Protein AF-A0A420DC66-F1 (afdb_monomer_lite)

Structure (mmCIF, N/CA/C/O backbone):
data_AF-A0A420DC66-F1
#
_entry.id   AF-A0A420DC66-F1
#
loop_
_atom_site.group_PDB
_atom_site.id
_atom_site.type_symbol
_atom_site.label_atom_id
_atom_site.label_alt_id
_atom_site.label_comp_id
_atom_site.label_asym_id
_atom_site.label_entity_id
_atom_site.label_seq_id
_atom_site.pdbx_PDB_ins_code
_atom_site.Cartn_x
_atom_site.Cartn_y
_atom_site.Cartn_z
_atom_site.occupancy
_atom_site.B_iso_or_equiv
_atom_site.auth_seq_id
_atom_site.auth_comp_id
_atom_site.auth_asym_id
_atom_site.auth_atom_id
_atom_site.pdbx_PDB_model_num
ATOM 1 N N . MET A 1 1 ? 20.889 12.286 -54.123 1.00 75.62 1 MET A N 1
ATOM 2 C CA . MET A 1 1 ? 19.910 11.179 -53.968 1.00 75.62 1 MET A CA 1
ATOM 3 C C . MET A 1 1 ? 20.412 10.077 -53.026 1.00 75.62 1 MET A C 1
ATOM 5 O O . MET A 1 1 ? 19.736 9.798 -52.045 1.00 75.62 1 MET A O 1
ATOM 9 N N . LYS A 1 2 ? 21.617 9.523 -53.245 1.00 86.56 2 LYS A N 1
ATOM 10 C CA . LYS A 1 2 ? 22.214 8.440 -52.430 1.00 86.56 2 LYS A CA 1
ATOM 11 C C . LYS A 1 2 ? 22.333 8.750 -50.927 1.00 86.56 2 LYS A C 1
ATOM 13 O O . LYS A 1 2 ? 21.965 7.926 -50.101 1.00 86.56 2 LYS A O 1
ATOM 18 N N . GLU A 1 3 ? 22.776 9.952 -50.562 1.00 85.12 3 GLU A N 1
ATOM 19 C CA . GLU A 1 3 ? 22.938 10.354 -49.154 1.00 85.12 3 GLU A CA 1
ATOM 20 C C . GLU A 1 3 ? 21.601 10.461 -48.399 1.00 85.12 3 GLU A C 1
ATOM 22 O O . GLU A 1 3 ? 21.469 9.948 -47.289 1.00 85.12 3 GLU A O 1
ATOM 27 N N . LYS A 1 4 ? 20.572 11.039 -49.037 1.00 88.06 4 LYS A N 1
ATOM 28 C CA . LYS A 1 4 ? 19.211 11.097 -48.479 1.00 88.06 4 LYS A CA 1
ATOM 29 C C . LYS A 1 4 ? 18.647 9.692 -48.229 1.00 88.06 4 LYS A C 1
ATOM 31 O O . LYS A 1 4 ? 18.070 9.456 -47.173 1.00 88.06 4 LYS A O 1
ATOM 36 N N . LEU A 1 5 ? 18.867 8.754 -49.154 1.00 91.06 5 LEU A N 1
ATOM 37 C CA . LEU A 1 5 ? 18.420 7.364 -49.013 1.00 91.06 5 LEU A CA 1
ATOM 38 C C . LEU A 1 5 ? 19.094 6.654 -47.826 1.00 91.06 5 LEU A C 1
ATOM 40 O O . LEU A 1 5 ? 18.428 5.961 -47.061 1.00 91.06 5 LEU A O 1
ATOM 44 N N . ILE A 1 6 ? 20.397 6.880 -47.625 1.00 91.31 6 ILE A N 1
ATOM 45 C CA . ILE A 1 6 ? 21.146 6.334 -46.481 1.00 91.31 6 ILE A CA 1
ATOM 46 C C . ILE A 1 6 ? 20.590 6.873 -45.157 1.00 91.31 6 ILE A C 1
ATOM 48 O O . ILE A 1 6 ? 20.444 6.120 -44.196 1.00 91.31 6 ILE A O 1
ATOM 52 N N . ILE A 1 7 ? 20.273 8.168 -45.095 1.00 91.50 7 ILE A N 1
ATOM 53 C CA . ILE A 1 7 ? 19.700 8.790 -43.894 1.00 91.50 7 ILE A CA 1
ATOM 54 C C . ILE A 1 7 ? 18.324 8.194 -43.578 1.00 91.50 7 ILE A C 1
ATOM 56 O O . ILE A 1 7 ? 18.082 7.805 -42.437 1.00 91.50 7 ILE A O 1
ATOM 60 N N . ILE A 1 8 ? 17.451 8.068 -44.581 1.00 91.81 8 ILE A N 1
ATOM 61 C CA . ILE A 1 8 ? 16.116 7.472 -44.420 1.00 91.81 8 ILE A CA 1
ATOM 62 C C . ILE A 1 8 ? 16.229 6.024 -43.926 1.00 91.81 8 ILE A C 1
ATOM 64 O O . ILE A 1 8 ? 15.590 5.660 -42.941 1.00 91.81 8 ILE A O 1
ATOM 68 N N . SER A 1 9 ? 17.102 5.222 -44.542 1.00 93.94 9 SER A N 1
ATOM 69 C CA . SER A 1 9 ? 17.346 3.831 -44.138 1.00 93.94 9 SER A CA 1
ATOM 70 C C . SER A 1 9 ? 17.792 3.716 -42.674 1.00 93.94 9 SER A C 1
ATOM 72 O O . SER A 1 9 ? 17.291 2.863 -41.944 1.00 93.94 9 SER A O 1
ATOM 74 N N . LYS A 1 10 ? 18.664 4.613 -42.195 1.00 94.38 10 LYS A N 1
ATOM 75 C CA . LYS A 1 10 ? 19.106 4.632 -40.788 1.00 94.38 10 LYS A CA 1
ATOM 76 C C . LYS A 1 10 ? 18.003 5.007 -39.805 1.00 94.38 10 LYS A C 1
ATOM 78 O O . LYS A 1 10 ? 17.967 4.455 -38.705 1.00 94.38 10 LYS A O 1
ATOM 83 N N . ILE A 1 11 ? 17.113 5.923 -40.181 1.00 95.12 11 ILE A N 1
ATOM 84 C CA . ILE A 1 11 ? 15.962 6.290 -39.348 1.00 95.12 11 ILE A CA 1
ATOM 85 C C . ILE A 1 11 ? 15.009 5.099 -39.238 1.00 95.12 11 ILE A C 1
ATOM 87 O O . ILE A 1 11 ? 14.620 4.744 -38.130 1.00 95.12 11 ILE A O 1
ATOM 91 N N . ILE A 1 12 ? 14.714 4.429 -40.357 1.00 95.12 12 ILE A N 1
ATOM 92 C CA . ILE A 1 12 ? 13.892 3.209 -40.379 1.00 95.12 12 ILE A CA 1
ATOM 93 C C . ILE A 1 12 ? 14.525 2.123 -39.503 1.00 95.12 12 ILE A C 1
ATOM 95 O O . ILE A 1 12 ? 13.857 1.565 -38.636 1.00 95.12 12 ILE A O 1
ATOM 99 N N . LEU A 1 13 ? 15.826 1.868 -39.667 1.00 95.44 13 LEU A N 1
ATOM 100 C CA . LEU A 1 13 ? 16.549 0.888 -38.856 1.00 95.44 13 LEU A CA 1
ATOM 101 C C . LEU A 1 13 ? 16.551 1.269 -37.367 1.00 95.44 13 LEU A C 1
ATOM 103 O O . LEU A 1 13 ? 16.423 0.405 -36.504 1.00 95.44 13 LEU A O 1
ATOM 107 N N . GLY A 1 14 ? 16.635 2.564 -37.062 1.00 94.81 14 GLY A N 1
ATOM 108 C CA . GLY A 1 14 ? 16.503 3.095 -35.709 1.00 94.81 14 GLY A CA 1
ATOM 109 C C . GLY A 1 14 ? 15.126 2.826 -35.101 1.00 94.81 14 GLY A C 1
ATOM 110 O O . GLY A 1 14 ? 15.045 2.379 -33.960 1.00 94.81 14 GLY A O 1
ATOM 111 N N . ILE A 1 15 ? 14.047 3.036 -35.857 1.00 95.69 15 ILE A N 1
ATOM 112 C CA . ILE A 1 15 ? 12.680 2.722 -35.415 1.00 95.69 15 ILE A CA 1
ATOM 113 C C . ILE A 1 15 ? 12.530 1.211 -35.184 1.00 95.69 15 ILE A C 1
ATOM 115 O O . ILE A 1 15 ? 12.069 0.796 -34.122 1.00 95.69 15 ILE A O 1
ATOM 119 N N . LEU A 1 16 ? 12.995 0.378 -36.120 1.00 94.75 16 LEU A N 1
ATOM 120 C CA . LEU A 1 16 ? 12.972 -1.083 -35.979 1.00 94.75 16 LEU A CA 1
ATOM 121 C C . LEU A 1 16 ? 13.756 -1.562 -34.751 1.00 94.75 16 LEU A C 1
ATOM 123 O O . LEU A 1 16 ? 13.302 -2.461 -34.046 1.00 94.75 16 LEU A O 1
ATOM 127 N N . SER A 1 17 ? 14.889 -0.924 -34.442 1.00 92.69 17 SER A N 1
ATOM 128 C CA . SER A 1 17 ? 15.694 -1.250 -33.258 1.00 92.69 17 SER A CA 1
ATOM 129 C C . SER A 1 17 ? 15.010 -0.936 -31.924 1.00 92.69 17 SER A C 1
ATOM 131 O O . SER A 1 17 ? 15.464 -1.414 -30.891 1.00 92.69 17 SER A O 1
ATOM 133 N N . ILE A 1 18 ? 13.919 -0.164 -31.933 1.00 92.56 18 ILE A N 1
ATOM 134 C CA . ILE A 1 18 ? 13.078 0.103 -30.756 1.00 92.56 18 ILE A CA 1
ATOM 135 C C . ILE A 1 18 ? 11.919 -0.902 -30.700 1.00 92.56 18 ILE A C 1
ATOM 137 O O . ILE A 1 18 ? 11.611 -1.439 -29.637 1.00 92.56 18 ILE A O 1
ATOM 141 N N . ILE A 1 19 ? 11.321 -1.210 -31.854 1.00 92.62 19 ILE A N 1
ATOM 142 C CA . ILE A 1 19 ? 10.181 -2.129 -31.974 1.00 92.62 19 ILE A CA 1
ATOM 143 C C . ILE A 1 19 ? 10.576 -3.578 -31.650 1.00 92.62 19 ILE A C 1
ATOM 145 O O . ILE A 1 19 ? 9.866 -4.264 -30.917 1.00 92.62 19 ILE A O 1
ATOM 149 N N . LEU A 1 20 ? 11.711 -4.060 -32.165 1.00 89.81 20 LEU A N 1
ATOM 150 C CA . LEU A 1 20 ? 12.114 -5.462 -32.006 1.00 89.81 20 LEU A CA 1
ATOM 151 C C . LEU A 1 20 ? 12.394 -5.848 -30.540 1.00 89.81 20 LEU A C 1
ATOM 153 O O . LEU A 1 20 ? 11.823 -6.842 -30.083 1.00 89.81 20 LEU A O 1
ATOM 157 N N . PRO A 1 21 ? 13.185 -5.083 -29.756 1.00 85.50 21 PRO A N 1
ATOM 158 C CA . PRO A 1 21 ? 13.370 -5.372 -28.336 1.00 85.50 21 PRO A CA 1
ATOM 159 C C . PRO A 1 21 ? 12.078 -5.258 -27.533 1.00 85.50 21 PRO A C 1
ATOM 161 O O . PRO A 1 21 ? 11.897 -6.022 -26.592 1.00 85.50 21 PRO A O 1
ATOM 164 N N . PHE A 1 22 ? 11.171 -4.345 -27.902 1.00 89.12 22 PHE A N 1
ATOM 165 C CA . PHE A 1 22 ? 9.862 -4.257 -27.260 1.00 89.12 22 PHE A CA 1
ATOM 166 C C . PHE A 1 22 ? 9.100 -5.577 -27.393 1.00 89.12 22 PHE A C 1
ATOM 168 O O . PHE A 1 22 ? 8.681 -6.137 -26.383 1.00 89.12 22 PHE A O 1
ATOM 175 N N . ILE A 1 23 ? 8.984 -6.110 -28.614 1.00 90.00 23 ILE A N 1
ATOM 176 C CA . ILE A 1 23 ? 8.281 -7.376 -28.868 1.00 90.00 23 ILE A CA 1
ATOM 177 C C . ILE A 1 23 ? 8.958 -8.526 -28.111 1.00 90.00 23 ILE A C 1
ATOM 179 O O . ILE A 1 23 ? 8.282 -9.296 -27.429 1.00 90.00 23 ILE A O 1
ATOM 183 N N . ALA A 1 24 ? 10.290 -8.617 -28.182 1.00 90.06 24 ALA A N 1
ATOM 184 C CA . ALA A 1 24 ? 11.057 -9.674 -27.525 1.00 90.06 24 ALA A CA 1
ATOM 185 C C . ALA A 1 24 ? 10.921 -9.635 -25.993 1.00 90.06 24 ALA A C 1
ATOM 187 O O . ALA A 1 24 ? 10.706 -10.670 -25.362 1.00 90.06 24 ALA A O 1
ATOM 188 N N . ILE A 1 25 ? 11.005 -8.446 -25.389 1.00 88.75 25 ILE A N 1
ATOM 189 C CA . ILE A 1 25 ? 10.867 -8.277 -23.940 1.00 88.75 25 ILE A CA 1
ATOM 190 C C . ILE A 1 25 ? 9.430 -8.572 -23.516 1.00 88.75 25 ILE A C 1
ATOM 192 O O . ILE A 1 25 ? 9.233 -9.340 -22.582 1.00 88.75 25 ILE A O 1
ATOM 196 N N . VAL A 1 26 ? 8.419 -8.052 -24.216 1.00 88.88 26 VAL A N 1
ATOM 197 C CA . VAL A 1 26 ? 7.013 -8.365 -23.910 1.00 88.88 26 VAL A CA 1
ATOM 198 C C . VAL A 1 26 ? 6.760 -9.873 -23.976 1.00 88.88 26 VAL A C 1
ATOM 200 O O . VAL A 1 26 ? 6.151 -10.422 -23.057 1.00 88.88 26 VAL A O 1
ATOM 203 N N . TYR A 1 27 ? 7.283 -10.564 -24.992 1.00 90.75 27 TYR A N 1
ATOM 204 C CA . TYR A 1 27 ? 7.187 -12.022 -25.101 1.00 90.75 27 TYR A CA 1
ATOM 205 C C . TYR A 1 27 ? 7.849 -12.738 -23.914 1.00 90.75 27 TYR A C 1
ATOM 207 O O . TYR A 1 27 ? 7.254 -13.633 -23.312 1.00 90.75 27 TYR A O 1
ATOM 215 N N . LEU A 1 28 ? 9.060 -12.322 -23.535 1.00 90.81 28 LEU A N 1
ATOM 216 C CA . LEU A 1 28 ? 9.787 -12.896 -22.402 1.00 90.81 28 LEU A CA 1
ATOM 217 C C . LEU A 1 28 ? 9.028 -12.701 -21.081 1.00 90.81 28 LEU A C 1
ATOM 219 O O . LEU A 1 28 ? 8.891 -13.640 -20.298 1.00 90.81 28 LEU A O 1
ATOM 223 N N . LEU A 1 29 ? 8.486 -11.508 -20.837 1.00 88.69 29 LEU A N 1
ATOM 224 C CA . LEU A 1 29 ? 7.771 -11.194 -19.598 1.00 88.69 29 LEU A CA 1
ATOM 225 C C . LEU A 1 29 ? 6.428 -11.925 -19.497 1.00 88.69 29 LEU A C 1
ATOM 227 O O . LEU A 1 29 ? 6.035 -12.320 -18.401 1.00 88.69 29 LEU A O 1
ATOM 231 N N . THR A 1 30 ? 5.738 -12.124 -20.622 1.00 85.12 30 THR A N 1
ATOM 232 C CA . THR A 1 30 ? 4.417 -12.772 -20.667 1.00 85.12 30 THR A CA 1
ATOM 233 C C . THR A 1 30 ? 4.494 -14.289 -20.642 1.00 85.12 30 THR A C 1
ATOM 235 O O . THR A 1 30 ? 3.799 -14.913 -19.843 1.00 85.12 30 THR A O 1
ATOM 238 N N . ASN A 1 31 ? 5.340 -14.884 -21.484 1.00 87.06 31 ASN A N 1
ATOM 239 C CA . ASN A 1 31 ? 5.322 -16.327 -21.732 1.00 87.06 31 ASN A CA 1
ATOM 240 C C . ASN A 1 31 ? 6.375 -17.088 -20.925 1.00 87.06 31 ASN A C 1
ATOM 242 O O . ASN A 1 31 ? 6.112 -18.207 -20.485 1.00 87.06 31 ASN A O 1
ATOM 246 N N . VAL A 1 32 ? 7.549 -16.482 -20.708 1.00 88.62 32 VAL A N 1
ATOM 247 C CA . VAL A 1 32 ? 8.674 -17.134 -20.017 1.00 88.62 32 VAL A CA 1
ATOM 248 C C . VAL A 1 32 ? 8.623 -16.843 -18.521 1.00 88.62 32 VAL A C 1
ATOM 250 O O . VAL A 1 32 ? 8.528 -17.760 -17.714 1.00 88.62 32 VAL A O 1
ATOM 253 N N . VAL A 1 33 ? 8.645 -15.562 -18.143 1.00 87.81 33 VAL A N 1
ATOM 254 C CA . VAL A 1 33 ? 8.649 -15.145 -16.730 1.00 87.81 33 VAL A CA 1
ATOM 255 C C . VAL A 1 33 ? 7.236 -15.129 -16.142 1.00 87.81 33 VAL A C 1
ATOM 257 O O . VAL A 1 33 ? 7.077 -15.281 -14.935 1.00 87.81 33 VAL A O 1
ATOM 260 N N . ARG A 1 34 ? 6.207 -14.970 -16.986 1.00 88.12 34 ARG A N 1
ATOM 261 C CA . ARG A 1 34 ? 4.787 -14.911 -16.600 1.00 88.12 34 ARG A CA 1
ATOM 262 C C . ARG A 1 34 ? 4.507 -13.864 -15.519 1.00 88.12 34 ARG A C 1
ATOM 264 O O . ARG A 1 34 ? 3.885 -14.144 -14.497 1.00 88.12 34 ARG A O 1
ATOM 271 N N . ILE A 1 35 ? 4.967 -12.637 -15.735 1.00 86.81 35 ILE A N 1
ATOM 272 C CA . ILE A 1 35 ? 4.728 -11.528 -14.806 1.00 86.81 35 ILE A CA 1
ATOM 273 C C . ILE A 1 35 ? 3.245 -11.134 -14.837 1.00 86.81 35 ILE A C 1
ATOM 275 O O . ILE A 1 35 ? 2.629 -11.008 -15.899 1.00 86.81 35 ILE A O 1
ATOM 279 N N . TYR A 1 36 ? 2.658 -10.949 -13.658 1.00 84.31 36 TYR A N 1
ATOM 280 C CA . TYR A 1 36 ? 1.288 -10.467 -13.518 1.00 84.31 36 TYR A CA 1
ATOM 281 C C . TYR A 1 36 ? 1.191 -8.979 -13.863 1.00 84.31 36 TYR A C 1
ATOM 283 O O . TYR A 1 36 ? 2.014 -8.199 -13.394 1.00 84.31 36 TYR A O 1
ATOM 291 N N . GLU A 1 37 ? 0.187 -8.607 -14.670 1.00 83.69 37 GLU A N 1
ATOM 292 C CA . GLU A 1 37 ? -0.071 -7.215 -15.087 1.00 83.69 37 GLU A CA 1
ATOM 293 C C . GLU A 1 37 ? 1.210 -6.473 -15.521 1.00 83.69 37 GLU A C 1
ATOM 295 O O . GLU A 1 37 ? 1.477 -5.341 -15.116 1.00 83.69 37 GLU A O 1
ATOM 300 N N . TYR A 1 38 ? 2.046 -7.132 -16.334 1.00 84.62 38 TYR A N 1
ATOM 301 C CA . TYR A 1 38 ? 3.315 -6.571 -16.816 1.00 84.62 38 TYR A CA 1
ATOM 302 C C . TYR A 1 38 ? 3.136 -5.246 -17.578 1.00 84.62 38 TYR A C 1
ATOM 304 O O . TYR A 1 38 ? 4.053 -4.428 -17.615 1.00 84.62 38 TYR A O 1
ATOM 312 N N . ASP A 1 39 ? 1.961 -5.026 -18.170 1.00 80.88 39 ASP A N 1
ATOM 313 C CA . ASP A 1 39 ? 1.557 -3.784 -18.822 1.00 80.88 39 ASP A CA 1
ATOM 314 C C . ASP A 1 39 ? 1.467 -2.615 -17.828 1.00 80.88 39 ASP A C 1
ATOM 316 O O . ASP A 1 39 ? 1.745 -1.479 -18.190 1.00 80.88 39 ASP A O 1
ATOM 320 N N . GLN A 1 40 ? 1.192 -2.867 -16.548 1.00 82.44 40 GLN A N 1
ATOM 321 C CA . GLN A 1 40 ? 1.155 -1.823 -15.518 1.00 82.44 40 GLN A CA 1
ATOM 322 C C . GLN A 1 40 ? 2.529 -1.488 -14.914 1.00 82.44 40 GLN A C 1
ATOM 324 O O . GLN A 1 40 ? 2.667 -0.498 -14.182 1.00 82.44 40 GLN A O 1
ATOM 329 N N . LEU A 1 41 ? 3.562 -2.290 -15.189 1.00 88.44 41 LEU A N 1
ATOM 330 C CA . LEU A 1 41 ? 4.906 -2.096 -14.644 1.00 88.44 41 LEU A CA 1
ATOM 331 C C . LEU A 1 41 ? 5.664 -1.033 -15.448 1.00 88.44 41 LEU A C 1
ATOM 333 O O . LEU A 1 41 ? 6.304 -1.295 -16.463 1.00 88.44 41 LEU A O 1
ATOM 337 N N . LYS A 1 42 ? 5.628 0.202 -14.949 1.00 92.25 42 LYS A N 1
ATOM 338 C CA . LYS A 1 42 ? 6.166 1.402 -15.607 1.00 92.25 42 LYS A CA 1
ATOM 339 C C . LYS A 1 42 ? 7.665 1.297 -15.849 1.00 92.25 42 LYS A C 1
ATOM 341 O O . LYS A 1 42 ? 8.157 1.738 -16.885 1.00 92.25 42 LYS A O 1
ATOM 346 N N . TRP A 1 43 ? 8.394 0.692 -14.911 1.00 92.50 43 TRP A N 1
ATOM 347 C CA . TRP A 1 43 ? 9.835 0.489 -15.045 1.00 92.50 43 TRP A CA 1
ATOM 348 C C . TRP A 1 43 ? 10.184 -0.390 -16.255 1.00 92.50 43 TRP A C 1
ATOM 350 O O . TRP A 1 43 ? 11.224 -0.171 -16.868 1.00 92.50 43 TRP A O 1
ATOM 360 N N . ILE A 1 44 ? 9.308 -1.317 -16.664 1.00 91.81 44 ILE A N 1
ATOM 361 C CA . ILE A 1 44 ? 9.516 -2.152 -17.856 1.00 91.81 44 ILE A CA 1
ATOM 362 C C . ILE A 1 44 ? 9.467 -1.290 -19.114 1.00 91.81 44 ILE A C 1
ATOM 364 O O . ILE A 1 44 ? 10.387 -1.340 -19.930 1.00 91.81 44 ILE A O 1
ATOM 368 N N . ALA A 1 45 ? 8.437 -0.451 -19.250 1.00 92.62 45 ALA A N 1
ATOM 369 C CA . ALA A 1 45 ? 8.320 0.462 -20.383 1.00 92.62 45 ALA A CA 1
ATOM 370 C C . ALA A 1 45 ? 9.520 1.423 -20.458 1.00 92.62 45 ALA A C 1
ATOM 372 O O . ALA A 1 45 ? 10.093 1.616 -21.530 1.00 92.62 45 ALA A O 1
ATOM 373 N N . LEU A 1 46 ? 9.956 1.964 -19.314 1.00 94.12 46 LEU A N 1
ATOM 374 C CA . LEU A 1 46 ? 11.140 2.826 -19.230 1.00 94.12 46 LEU A CA 1
ATOM 375 C C . LEU A 1 46 ? 12.436 2.089 -19.607 1.00 94.12 46 LEU A C 1
ATOM 377 O O . LEU A 1 46 ? 13.271 2.663 -20.306 1.00 94.12 46 LEU A O 1
ATOM 381 N N . LEU A 1 47 ? 12.596 0.826 -19.200 1.00 92.75 47 LEU A N 1
ATOM 382 C CA . LEU A 1 47 ? 13.756 -0.001 -19.547 1.00 92.75 47 LEU A CA 1
ATOM 383 C C . LEU A 1 47 ? 13.825 -0.276 -21.052 1.00 92.75 47 LEU A C 1
ATOM 385 O O . LEU A 1 47 ? 14.864 -0.048 -21.671 1.00 92.75 47 LEU A O 1
ATOM 389 N N . ILE A 1 48 ? 12.715 -0.733 -21.645 1.00 92.25 48 ILE A N 1
ATOM 390 C CA . ILE A 1 48 ? 12.619 -0.990 -23.090 1.00 92.25 48 ILE A CA 1
ATOM 391 C C . ILE A 1 48 ? 12.911 0.300 -23.862 1.00 92.25 48 ILE A C 1
ATOM 393 O O . ILE A 1 48 ? 13.691 0.290 -24.814 1.00 92.25 48 ILE A O 1
ATOM 397 N N . CYS A 1 49 ? 12.319 1.414 -23.426 1.00 93.69 49 CYS A N 1
ATOM 398 C CA . CYS A 1 49 ? 12.522 2.728 -24.020 1.00 93.69 49 CYS A CA 1
ATOM 399 C C . CYS A 1 49 ? 14.003 3.136 -23.991 1.00 93.69 49 CYS A C 1
ATOM 401 O O . CYS A 1 49 ? 14.565 3.464 -25.036 1.00 93.69 49 CYS A O 1
ATOM 403 N N . ALA A 1 50 ? 14.668 3.038 -22.835 1.00 94.50 50 ALA A N 1
ATOM 404 C CA . ALA A 1 50 ? 16.086 3.373 -22.720 1.00 94.50 50 ALA A CA 1
ATOM 405 C C . ALA A 1 50 ? 16.970 2.512 -23.636 1.00 94.50 50 ALA A C 1
ATOM 407 O O . ALA A 1 50 ? 17.796 3.041 -24.381 1.00 94.50 50 ALA A O 1
ATOM 408 N N . LEU A 1 51 ? 16.780 1.189 -23.625 1.00 93.69 51 LEU A N 1
ATOM 409 C CA . LEU A 1 51 ? 17.582 0.263 -24.429 1.00 93.69 51 LEU A CA 1
ATOM 410 C C . LEU A 1 51 ? 17.361 0.469 -25.933 1.00 93.69 51 LEU A C 1
ATOM 412 O O . LEU A 1 51 ? 18.329 0.599 -26.685 1.00 93.69 51 LEU A O 1
ATOM 416 N N . GLY A 1 52 ? 16.102 0.554 -26.368 1.00 94.31 52 GLY A N 1
ATOM 417 C CA . GLY A 1 52 ? 15.753 0.751 -27.773 1.00 94.31 52 GLY A CA 1
ATOM 418 C C . GLY A 1 52 ? 16.306 2.065 -28.322 1.00 94.31 52 GLY A C 1
ATOM 419 O O . GLY A 1 52 ? 16.967 2.083 -29.362 1.00 94.31 52 GLY A O 1
ATOM 420 N N . PHE A 1 53 ? 16.103 3.176 -27.605 1.00 96.31 53 PHE A N 1
ATOM 421 C CA . PHE A 1 53 ? 16.613 4.479 -28.041 1.00 96.31 53 PHE A CA 1
ATOM 422 C C . PHE A 1 53 ? 18.137 4.581 -27.956 1.00 96.31 53 PHE A C 1
ATOM 424 O O . PHE A 1 53 ? 18.737 5.303 -28.753 1.00 96.31 53 PHE A O 1
ATOM 431 N N . TYR A 1 54 ? 18.787 3.841 -27.055 1.00 95.75 54 TYR A N 1
ATOM 432 C CA . TYR A 1 54 ? 20.245 3.749 -27.025 1.00 95.75 54 TYR A CA 1
ATOM 433 C C . TYR A 1 54 ? 20.792 3.043 -28.276 1.00 95.75 54 TYR A C 1
ATOM 435 O O . TYR A 1 54 ? 21.682 3.573 -28.943 1.00 95.75 54 TYR A O 1
ATOM 443 N N . ILE A 1 55 ? 20.222 1.897 -28.668 1.00 95.00 55 ILE A N 1
ATOM 444 C CA . ILE A 1 55 ? 20.615 1.190 -29.903 1.00 95.00 55 ILE A CA 1
ATOM 445 C C . ILE A 1 55 ? 20.336 2.068 -31.131 1.00 95.00 55 ILE A C 1
ATOM 447 O O . ILE A 1 55 ? 21.216 2.277 -31.972 1.00 95.00 55 ILE A O 1
ATOM 451 N N . SER A 1 56 ? 19.145 2.662 -31.193 1.00 95.88 56 SER A N 1
ATOM 452 C CA . SER A 1 56 ? 18.757 3.593 -32.256 1.00 95.88 56 SER A CA 1
ATOM 453 C C . SER A 1 56 ? 19.701 4.796 -32.346 1.00 95.88 56 SER A C 1
ATOM 455 O O . SER A 1 56 ? 20.084 5.216 -33.442 1.00 95.88 56 SER A O 1
ATOM 457 N N . GLY A 1 57 ? 20.153 5.312 -31.200 1.00 95.56 57 GLY A N 1
ATOM 458 C CA . GLY A 1 57 ? 21.141 6.380 -31.103 1.00 95.56 57 GLY A CA 1
ATOM 459 C C . GLY A 1 57 ? 22.519 5.988 -31.642 1.00 95.56 57 GLY A C 1
ATOM 460 O O . GLY A 1 57 ? 23.161 6.799 -32.311 1.00 95.56 57 GLY A O 1
ATOM 461 N N . ILE A 1 58 ? 22.963 4.741 -31.440 1.00 95.12 58 ILE A N 1
ATOM 462 C CA . ILE A 1 58 ? 24.205 4.221 -32.041 1.00 95.12 58 ILE A CA 1
ATOM 463 C C . ILE A 1 58 ? 24.090 4.203 -33.570 1.00 95.12 58 ILE A C 1
ATOM 465 O O . ILE A 1 58 ? 24.976 4.726 -34.255 1.00 95.12 58 ILE A O 1
ATOM 469 N N . ILE A 1 59 ? 22.985 3.670 -34.102 1.00 95.31 59 ILE A N 1
ATOM 470 C CA . ILE A 1 59 ? 22.707 3.603 -35.549 1.00 95.31 59 ILE A CA 1
ATOM 471 C C . ILE A 1 59 ? 22.678 5.015 -36.157 1.00 95.31 59 ILE A C 1
ATOM 473 O O . ILE A 1 59 ? 23.284 5.283 -37.201 1.00 95.31 59 ILE A O 1
ATOM 477 N N . ASN A 1 60 ? 22.020 5.944 -35.463 1.00 94.12 60 ASN A N 1
ATOM 478 C CA . ASN A 1 60 ? 21.782 7.314 -35.910 1.00 94.12 60 ASN A CA 1
ATOM 479 C C . ASN A 1 60 ? 22.808 8.328 -35.385 1.00 94.12 60 ASN A C 1
ATOM 481 O O . ASN A 1 60 ? 22.584 9.534 -35.477 1.00 94.12 60 ASN A O 1
ATOM 485 N N . ARG A 1 61 ? 23.969 7.876 -34.892 1.00 91.38 61 ARG A N 1
ATOM 486 C CA . ARG A 1 61 ? 24.994 8.730 -34.261 1.00 91.38 61 ARG A CA 1
ATOM 487 C C . ARG A 1 61 ? 25.472 9.890 -35.142 1.00 91.38 61 ARG A C 1
ATOM 489 O O . ARG A 1 61 ? 25.861 10.925 -34.612 1.00 91.38 61 ARG A O 1
ATOM 496 N N . LYS A 1 62 ? 25.480 9.701 -36.467 1.00 89.44 62 LYS A N 1
ATOM 497 C CA . LYS A 1 62 ? 25.900 10.702 -37.470 1.00 89.44 62 LYS A CA 1
ATOM 498 C C . LYS A 1 62 ? 24.723 11.388 -38.184 1.00 89.44 62 LYS A C 1
ATOM 500 O O . LYS A 1 62 ? 24.949 12.229 -39.044 1.00 89.44 62 LYS A O 1
ATOM 505 N N . THR A 1 63 ? 23.483 11.009 -37.882 1.00 91.81 63 THR A N 1
ATOM 506 C CA . THR A 1 63 ? 22.287 11.581 -38.521 1.00 91.81 63 THR A CA 1
ATOM 507 C C . THR A 1 63 ? 22.094 13.028 -38.041 1.00 91.81 63 THR A C 1
ATOM 509 O O . THR A 1 63 ? 22.291 13.274 -36.852 1.00 91.81 63 THR A O 1
ATOM 512 N N . PRO A 1 64 ? 21.705 14.000 -38.883 1.00 90.69 64 PRO A N 1
ATOM 513 C CA . PRO A 1 64 ? 21.462 15.375 -38.437 1.00 90.69 64 PRO A CA 1
ATOM 514 C C . PRO A 1 64 ? 20.435 15.465 -37.296 1.00 90.69 64 PRO A C 1
ATOM 516 O O . PRO A 1 64 ? 19.395 14.807 -37.350 1.00 90.69 64 PRO A O 1
ATOM 519 N N . LEU A 1 65 ? 20.691 16.314 -36.292 1.00 88.06 65 LEU A N 1
ATOM 520 C CA . LEU A 1 65 ? 19.826 16.485 -35.110 1.00 88.06 65 LEU A CA 1
ATOM 521 C C . LEU A 1 65 ? 18.366 16.808 -35.468 1.00 88.06 65 LEU A C 1
ATOM 523 O O . LEU A 1 65 ? 17.457 16.307 -34.816 1.00 88.06 65 LEU A O 1
ATOM 527 N N . LYS A 1 66 ? 18.129 17.567 -36.546 1.00 91.56 66 LYS A N 1
ATOM 528 C CA . LYS A 1 66 ? 16.781 17.947 -37.011 1.00 91.56 66 LYS A CA 1
ATOM 529 C C . LYS A 1 66 ? 15.894 16.755 -37.397 1.00 91.56 66 LYS A C 1
ATOM 531 O O . LYS A 1 66 ? 14.678 16.880 -37.375 1.00 91.56 66 LYS A O 1
ATOM 536 N N . LEU A 1 67 ? 16.488 15.614 -37.754 1.00 92.88 67 LEU A N 1
ATOM 537 C CA . LEU A 1 67 ? 15.758 14.411 -38.172 1.00 92.88 67 LEU A CA 1
ATOM 538 C C . LEU A 1 67 ? 15.560 13.402 -37.034 1.00 92.88 67 LEU A C 1
ATOM 540 O O . LEU A 1 67 ? 14.775 12.471 -37.169 1.00 92.88 67 LEU A O 1
ATOM 544 N N . ILE A 1 68 ? 16.246 13.581 -35.905 1.00 90.81 68 ILE A N 1
ATOM 545 C CA . ILE A 1 68 ? 16.150 12.689 -34.742 1.00 90.81 68 ILE A CA 1
ATOM 546 C C . ILE A 1 68 ? 14.764 12.654 -34.088 1.00 90.81 68 ILE A C 1
ATOM 548 O O . ILE A 1 68 ? 14.373 11.567 -33.658 1.00 90.81 68 ILE A O 1
ATOM 552 N N . PRO A 1 69 ? 13.976 13.749 -34.064 1.00 94.00 69 PRO A N 1
ATOM 553 C CA . PRO A 1 69 ? 12.597 13.697 -33.588 1.00 94.00 69 PRO A CA 1
ATOM 554 C C . PRO A 1 69 ? 11.728 12.636 -34.280 1.00 94.00 69 PRO A C 1
ATOM 556 O O . PRO A 1 69 ? 10.813 12.114 -33.654 1.00 94.00 69 PRO A O 1
ATOM 559 N N . LEU A 1 70 ? 12.040 12.229 -35.519 1.00 94.94 70 LEU A N 1
ATOM 560 C CA . LEU A 1 70 ? 11.304 11.163 -36.214 1.00 94.94 70 LEU A CA 1
ATOM 561 C C . LEU A 1 70 ? 11.375 9.810 -35.489 1.00 94.94 70 LEU A C 1
ATOM 563 O O . LEU A 1 70 ? 10.454 9.006 -35.600 1.00 94.94 70 LEU A O 1
ATOM 567 N N . LEU A 1 71 ? 12.425 9.564 -34.698 1.00 95.25 71 LEU A N 1
ATOM 568 C CA . LEU A 1 71 ? 12.543 8.342 -33.898 1.00 95.25 71 LEU A CA 1
ATOM 569 C C . LEU A 1 71 ? 11.471 8.260 -32.800 1.00 95.25 71 LEU A C 1
ATOM 571 O O . LEU A 1 71 ? 11.108 7.158 -32.398 1.00 95.25 71 LEU A O 1
ATOM 575 N N . TYR A 1 72 ? 10.918 9.391 -32.348 1.00 95.38 72 TYR A N 1
ATOM 576 C CA . TYR A 1 72 ? 9.901 9.438 -31.288 1.00 95.38 72 TYR A CA 1
ATOM 577 C C . TYR A 1 72 ? 8.545 8.896 -31.736 1.00 95.38 72 TYR A C 1
ATOM 579 O O . TYR A 1 72 ? 7.745 8.521 -30.886 1.00 95.38 72 TYR A O 1
ATOM 587 N N . ILE A 1 73 ? 8.309 8.760 -33.046 1.00 93.81 73 ILE A N 1
ATOM 588 C CA . ILE A 1 73 ? 7.123 8.074 -33.581 1.00 93.81 73 ILE A CA 1
ATOM 589 C C . ILE A 1 73 ? 7.054 6.634 -33.047 1.00 93.81 73 ILE A C 1
ATOM 591 O O . ILE A 1 73 ? 5.973 6.116 -32.782 1.00 93.81 73 ILE A O 1
ATOM 595 N N . SER A 1 74 ? 8.205 5.999 -32.799 1.00 93.94 74 SER A N 1
ATOM 596 C CA . SER A 1 74 ? 8.248 4.656 -32.212 1.00 93.94 74 SER A CA 1
ATOM 597 C C . SER A 1 74 ? 7.647 4.578 -30.802 1.00 93.94 74 SER A C 1
ATOM 599 O O . SER A 1 74 ? 7.253 3.492 -30.391 1.00 93.94 74 SER A O 1
ATOM 601 N N . LEU A 1 75 ? 7.493 5.695 -30.074 1.00 93.50 75 LEU A N 1
ATOM 602 C CA . LEU A 1 75 ? 6.893 5.694 -28.735 1.00 93.50 75 LEU A CA 1
ATOM 603 C C . LEU A 1 75 ? 5.421 5.269 -28.728 1.00 93.50 75 LEU A C 1
ATOM 605 O O . LEU A 1 75 ? 4.925 4.821 -27.694 1.00 93.50 75 LEU A O 1
ATOM 609 N N . PHE A 1 76 ? 4.731 5.337 -29.869 1.00 91.50 76 PHE A N 1
ATOM 610 C CA . PHE A 1 76 ? 3.367 4.827 -29.988 1.00 91.50 76 PHE A CA 1
ATOM 611 C C . PHE A 1 76 ? 3.267 3.316 -29.735 1.00 91.50 76 PHE A C 1
ATOM 613 O O . PHE A 1 76 ? 2.201 2.842 -29.345 1.00 91.50 76 PHE A O 1
ATOM 620 N N . ILE A 1 77 ? 4.370 2.561 -29.838 1.00 90.12 77 ILE A N 1
ATOM 621 C CA . ILE A 1 77 ? 4.383 1.137 -29.475 1.00 90.12 77 ILE A CA 1
ATOM 622 C C . ILE A 1 77 ? 4.096 0.892 -27.986 1.00 90.12 77 ILE A C 1
ATOM 624 O O . ILE A 1 77 ? 3.707 -0.207 -27.611 1.00 90.12 77 ILE A O 1
ATOM 628 N N . PHE A 1 78 ? 4.237 1.907 -27.129 1.00 89.06 78 PHE A N 1
ATOM 629 C CA . PHE A 1 78 ? 3.917 1.804 -25.705 1.00 89.06 78 PHE A CA 1
ATOM 630 C C . PHE A 1 78 ? 2.430 2.057 -25.391 1.00 89.06 78 PHE A C 1
ATOM 632 O O . PHE A 1 78 ? 2.032 1.919 -24.232 1.00 89.06 78 PHE A O 1
ATOM 639 N N . ILE A 1 79 ? 1.591 2.385 -26.389 1.00 86.81 79 ILE A N 1
ATOM 640 C CA . ILE A 1 79 ? 0.135 2.535 -26.204 1.00 86.81 79 ILE A CA 1
ATOM 641 C C . ILE A 1 79 ? -0.504 1.256 -25.630 1.00 86.81 79 ILE A C 1
ATOM 643 O O . ILE A 1 79 ? -1.195 1.365 -24.615 1.00 86.81 79 ILE A O 1
ATOM 647 N N . PRO A 1 80 ? -0.264 0.046 -26.181 1.00 83.06 80 PRO A N 1
ATOM 648 C CA . PRO A 1 80 ? -0.861 -1.186 -25.661 1.00 83.06 80 PRO A CA 1
ATOM 649 C C . PRO A 1 80 ? -0.452 -1.504 -24.219 1.00 83.06 80 PRO A C 1
ATOM 651 O O . PRO A 1 80 ? -1.210 -2.145 -23.501 1.00 83.06 80 PRO A O 1
ATOM 654 N N . MET A 1 81 ? 0.702 -1.006 -23.757 1.00 81.56 81 MET A N 1
ATOM 655 C CA . MET A 1 81 ? 1.137 -1.139 -22.362 1.00 81.56 81 MET A CA 1
ATOM 656 C C . MET A 1 81 ? 0.416 -0.173 -21.408 1.00 81.56 81 MET A C 1
ATOM 658 O O . MET A 1 81 ? 0.863 0.007 -20.287 1.00 81.56 81 MET A O 1
ATOM 662 N N . ARG A 1 82 ? -0.645 0.535 -21.823 1.00 82.50 82 ARG A N 1
ATOM 663 C CA . ARG A 1 82 ? -1.360 1.517 -20.976 1.00 82.50 82 ARG A CA 1
ATOM 664 C C . ARG A 1 82 ? -0.435 2.575 -20.354 1.00 82.50 82 ARG A C 1
ATOM 666 O O . ARG A 1 82 ? -0.767 3.182 -19.342 1.00 82.50 82 ARG A O 1
ATOM 673 N N . CYS A 1 83 ? 0.723 2.818 -20.969 1.00 77.94 83 CYS A N 1
ATOM 674 C CA . CYS A 1 83 ? 1.749 3.725 -20.457 1.00 77.94 83 CYS A CA 1
ATOM 675 C C . CYS A 1 83 ? 1.664 5.137 -21.068 1.00 77.94 83 CYS A C 1
ATOM 677 O O . CYS A 1 83 ? 2.417 6.035 -20.691 1.00 77.94 83 CYS A O 1
ATOM 679 N N . PHE A 1 84 ? 0.744 5.347 -22.012 1.00 81.06 84 PHE A N 1
ATOM 680 C CA . PHE A 1 84 ? 0.591 6.582 -22.779 1.00 81.06 84 PHE A CA 1
ATOM 681 C C . PHE A 1 84 ? -0.406 7.552 -22.118 1.00 81.06 84 PHE A C 1
ATOM 683 O O . PHE A 1 84 ? -1.450 7.878 -22.672 1.00 81.06 84 PHE A O 1
ATOM 690 N N . TYR A 1 85 ? -0.103 7.992 -20.895 1.00 82.88 85 TYR A N 1
ATOM 691 C CA . TYR A 1 85 ? -0.895 8.986 -20.161 1.00 82.88 85 TYR A CA 1
ATOM 692 C C . TYR A 1 85 ? 0.016 9.938 -19.376 1.00 82.88 85 TYR A C 1
ATOM 694 O O . TYR A 1 85 ? 1.182 9.630 -19.118 1.00 82.88 85 TYR A O 1
ATOM 702 N N . PHE A 1 86 ? -0.488 11.113 -18.997 1.00 82.56 86 PHE A N 1
ATOM 703 C CA . PHE A 1 86 ? 0.256 12.057 -18.160 1.00 82.56 86 PHE A CA 1
ATOM 704 C C . PHE A 1 86 ? 0.278 11.576 -16.693 1.00 82.56 86 PHE A C 1
ATOM 706 O O . PHE A 1 86 ? -0.785 11.239 -16.172 1.00 82.56 86 PHE A O 1
ATOM 713 N N . PRO A 1 87 ? 1.436 11.527 -15.995 1.00 86.12 87 PRO A N 1
ATOM 714 C CA . PRO A 1 87 ? 2.752 12.066 -16.372 1.00 86.12 87 PRO A CA 1
ATOM 715 C C . PRO A 1 87 ? 3.715 11.056 -17.030 1.00 86.12 87 PRO A C 1
ATOM 717 O O . PRO A 1 87 ? 4.861 11.395 -17.302 1.00 86.12 87 PRO A O 1
ATOM 720 N N . LEU A 1 88 ? 3.316 9.808 -17.279 1.00 89.06 88 LEU A N 1
ATOM 721 C CA . LEU A 1 88 ? 4.237 8.758 -17.733 1.00 89.06 88 LEU A CA 1
ATOM 722 C C . LEU A 1 88 ? 4.829 9.005 -19.130 1.00 89.06 88 LEU A C 1
ATOM 724 O O . LEU A 1 88 ? 6.013 8.743 -19.347 1.00 89.06 88 LEU A O 1
ATOM 728 N N . ILE A 1 89 ? 4.055 9.591 -20.047 1.00 92.25 89 ILE A N 1
ATOM 729 C CA . ILE A 1 89 ? 4.547 9.974 -21.380 1.00 92.25 89 ILE A CA 1
ATOM 730 C C . ILE A 1 89 ? 5.741 10.941 -21.312 1.00 92.25 89 ILE A C 1
ATOM 732 O O . ILE A 1 89 ? 6.673 10.826 -22.106 1.00 92.25 89 ILE A O 1
ATOM 736 N N . TYR A 1 90 ? 5.766 11.835 -20.318 1.00 94.56 90 TYR A N 1
ATOM 737 C CA . TYR A 1 90 ? 6.892 12.740 -20.091 1.00 94.56 90 TYR A CA 1
ATOM 738 C C . TYR A 1 90 ? 8.171 11.960 -19.761 1.00 94.56 90 TYR A C 1
ATOM 740 O O . TYR A 1 90 ? 9.227 12.237 -20.328 1.00 94.56 90 TYR A O 1
ATOM 748 N N . PHE A 1 91 ? 8.077 10.933 -18.912 1.00 95.62 91 PHE A N 1
ATOM 749 C CA . PHE A 1 91 ? 9.223 10.087 -18.576 1.00 95.62 91 PHE A CA 1
ATOM 750 C C . PHE A 1 91 ? 9.699 9.242 -19.763 1.00 95.62 91 PHE A C 1
ATOM 752 O O . PHE A 1 91 ? 10.905 9.076 -19.928 1.00 95.62 91 PHE A O 1
ATOM 759 N N . LEU A 1 92 ? 8.797 8.763 -20.625 1.00 95.06 92 LEU A N 1
ATOM 760 C CA . LEU A 1 92 ? 9.182 8.054 -21.854 1.00 95.06 92 LEU A CA 1
ATOM 761 C C . LEU A 1 92 ? 9.978 8.959 -22.801 1.00 95.06 92 LEU A C 1
ATOM 763 O O . LEU A 1 92 ? 11.034 8.558 -23.297 1.00 95.06 92 LEU A O 1
ATOM 767 N N . VAL A 1 93 ? 9.519 10.196 -23.006 1.00 95.75 93 VAL A N 1
ATOM 768 C CA . VAL A 1 93 ? 10.243 11.196 -23.804 1.00 95.75 93 VAL A CA 1
ATOM 769 C C . VAL A 1 93 ? 11.593 11.518 -23.159 1.00 95.75 93 VAL A C 1
ATOM 771 O O . VAL A 1 93 ? 12.611 11.514 -23.851 1.00 95.75 93 VAL A O 1
ATOM 774 N N . LEU A 1 94 ? 11.634 11.715 -21.838 1.00 96.19 94 LEU A N 1
ATOM 775 C CA . LEU A 1 94 ? 12.866 11.977 -21.093 1.00 96.19 94 LEU A CA 1
ATOM 776 C C . LEU A 1 94 ? 13.886 10.838 -21.260 1.00 96.19 94 LEU A C 1
ATOM 778 O O . LEU A 1 94 ? 15.024 11.087 -21.652 1.00 96.19 94 LEU A O 1
ATOM 782 N N . PHE A 1 95 ? 13.483 9.585 -21.050 1.00 96.75 95 PHE A N 1
ATOM 783 C CA . PHE A 1 95 ? 14.360 8.417 -21.201 1.00 96.75 95 PHE A CA 1
ATOM 784 C C . PHE A 1 95 ? 14.865 8.267 -22.641 1.00 96.75 95 PHE A C 1
ATOM 786 O O . PHE A 1 95 ? 16.050 7.997 -22.854 1.00 96.75 95 PHE A O 1
ATOM 793 N N . SER A 1 96 ? 14.003 8.534 -23.627 1.00 95.94 96 SER A N 1
ATOM 794 C CA . SER A 1 96 ? 14.378 8.568 -25.046 1.00 95.94 96 SER A CA 1
ATOM 795 C C . SER A 1 96 ? 15.437 9.638 -25.324 1.00 95.94 96 SER A C 1
ATOM 797 O O . SER A 1 96 ? 16.474 9.347 -25.923 1.00 95.94 96 SER A O 1
ATOM 799 N N . THR A 1 97 ? 15.212 10.874 -24.851 1.00 95.31 97 THR A N 1
ATOM 800 C CA . THR A 1 97 ? 16.147 12.000 -25.054 1.00 95.31 97 THR A CA 1
ATOM 801 C C . THR A 1 97 ? 17.506 11.714 -24.430 1.00 95.31 97 THR A C 1
ATOM 803 O O . THR A 1 97 ? 18.526 11.861 -25.104 1.00 95.31 97 THR A O 1
ATOM 806 N N . ILE A 1 98 ? 17.533 11.247 -23.176 1.00 96.44 98 ILE A N 1
ATOM 807 C CA . ILE A 1 98 ? 18.771 10.918 -22.470 1.00 96.44 98 ILE A CA 1
ATOM 808 C C . ILE A 1 98 ? 19.519 9.830 -23.236 1.00 96.44 98 ILE A C 1
ATOM 810 O O . ILE A 1 98 ? 20.689 10.017 -23.560 1.00 96.44 98 ILE A O 1
ATOM 814 N N . SER A 1 99 ? 18.846 8.744 -23.614 1.00 96.19 99 SER A N 1
ATOM 815 C CA . SER A 1 99 ? 19.468 7.631 -24.343 1.00 96.19 99 SER A CA 1
ATOM 816 C C . SER A 1 99 ? 20.123 8.081 -25.653 1.00 96.19 99 SER A C 1
ATOM 818 O O . SER A 1 99 ? 21.256 7.695 -25.950 1.00 96.19 99 SER A O 1
ATOM 820 N N . LEU A 1 100 ? 19.476 8.982 -26.397 1.00 95.12 100 LEU A N 1
ATOM 821 C CA . LEU A 1 100 ? 20.048 9.580 -27.604 1.00 95.12 100 LEU A CA 1
ATOM 822 C C . LEU A 1 100 ? 21.256 10.483 -27.291 1.00 95.12 100 LEU A C 1
ATOM 824 O O . LEU A 1 100 ? 22.285 10.365 -27.962 1.00 95.12 100 LEU A O 1
ATOM 828 N N . ILE A 1 101 ? 21.187 11.325 -26.252 1.00 94.00 101 ILE A N 1
ATOM 829 C CA . ILE A 1 101 ? 22.302 12.184 -25.798 1.00 94.00 101 ILE A CA 1
ATOM 830 C C . ILE A 1 101 ? 23.550 11.350 -25.471 1.00 94.00 101 ILE A C 1
ATOM 832 O O . ILE A 1 101 ? 24.661 11.713 -25.872 1.00 94.00 101 ILE A O 1
ATOM 836 N N . LEU A 1 102 ? 23.393 10.203 -24.799 1.00 94.88 102 LEU A N 1
ATOM 837 C CA . LEU A 1 102 ? 24.521 9.342 -24.411 1.00 94.88 102 LEU A CA 1
ATOM 838 C C . LEU A 1 102 ? 25.327 8.851 -25.619 1.00 94.88 102 LEU A C 1
ATOM 840 O O . LEU A 1 102 ? 26.563 8.778 -25.575 1.00 94.88 102 LEU A O 1
ATOM 844 N N . THR A 1 103 ? 24.646 8.575 -26.728 1.00 94.19 103 THR A N 1
ATOM 845 C CA . THR A 1 103 ? 25.276 8.047 -27.943 1.00 94.19 103 THR A CA 1
ATOM 846 C C . THR A 1 103 ? 25.956 9.125 -28.788 1.00 94.19 103 THR A C 1
ATOM 848 O O . THR A 1 103 ? 26.919 8.823 -29.500 1.00 94.19 103 THR A O 1
ATOM 851 N N . ARG A 1 104 ? 25.533 10.387 -28.683 1.00 90.94 104 ARG A N 1
ATOM 852 C CA . ARG A 1 104 ? 25.991 11.515 -29.512 1.00 90.94 104 ARG A CA 1
ATOM 853 C C . ARG A 1 104 ? 27.380 12.018 -29.127 1.00 90.94 104 ARG A C 1
ATOM 855 O O . ARG A 1 104 ? 27.721 12.084 -27.952 1.00 90.94 104 ARG A O 1
ATOM 862 N N . LYS A 1 105 ? 28.210 12.373 -30.113 1.00 88.62 105 LYS A N 1
ATOM 863 C CA . LYS A 1 105 ? 29.574 12.892 -29.868 1.00 88.62 105 LYS A CA 1
ATOM 864 C C . LYS A 1 105 ? 29.602 14.376 -29.484 1.00 88.62 105 LYS A C 1
ATOM 866 O O . LYS A 1 105 ? 30.542 14.790 -28.824 1.00 88.62 105 LYS A O 1
ATOM 871 N N . GLU A 1 106 ? 28.578 15.133 -29.874 1.00 88.06 106 GLU A N 1
ATOM 872 C CA . GLU A 1 106 ? 28.461 16.586 -29.657 1.00 88.06 106 GLU A CA 1
ATOM 873 C C . GLU A 1 106 ? 28.378 16.961 -28.167 1.00 88.06 106 GLU A C 1
ATOM 875 O O . GLU A 1 106 ? 28.763 18.058 -27.777 1.00 88.06 106 GLU A O 1
ATOM 880 N N . PHE A 1 107 ? 27.907 16.042 -27.317 1.00 89.25 107 PHE A N 1
ATOM 881 C CA . PHE A 1 107 ? 27.762 16.279 -25.884 1.00 89.25 107 PHE A CA 1
ATOM 882 C C . PHE A 1 107 ? 29.007 15.859 -25.106 1.00 89.25 107 PHE A C 1
ATOM 884 O O . PHE A 1 107 ? 29.537 14.755 -25.277 1.00 89.25 107 PHE A O 1
ATOM 891 N N . ASN A 1 108 ? 29.434 16.727 -24.188 1.00 94.62 108 ASN A N 1
ATOM 892 C CA . ASN A 1 108 ? 30.583 16.477 -23.327 1.00 94.62 108 ASN A CA 1
ATOM 893 C C . ASN A 1 108 ? 30.323 15.344 -22.308 1.00 94.62 108 ASN A C 1
ATOM 895 O O . ASN A 1 108 ? 29.186 14.961 -22.016 1.00 94.62 108 ASN A O 1
ATOM 899 N N . LYS A 1 109 ? 31.407 14.806 -21.732 1.00 94.12 109 LYS A N 1
ATOM 900 C CA . LYS A 1 109 ? 31.342 13.699 -20.761 1.00 94.12 109 LYS A CA 1
ATOM 901 C C . LYS A 1 109 ? 30.543 14.065 -19.501 1.00 94.12 109 LYS A C 1
ATOM 903 O O . LYS A 1 109 ? 29.849 13.203 -18.968 1.00 94.12 109 LYS A O 1
ATOM 908 N N . LYS A 1 110 ? 30.599 15.329 -19.056 1.00 95.50 110 LYS A N 1
ATOM 909 C CA . LYS A 1 110 ? 29.893 15.814 -17.857 1.00 95.50 110 LYS A CA 1
ATOM 910 C C . LYS A 1 110 ? 28.372 15.719 -18.025 1.00 95.50 110 LYS A C 1
ATOM 912 O O . LYS A 1 110 ? 27.724 15.138 -17.167 1.00 95.50 110 LYS A O 1
ATOM 917 N N . ILE A 1 111 ? 27.826 16.194 -19.148 1.00 94.56 111 ILE A N 1
ATOM 918 C CA . ILE A 1 111 ? 26.389 16.133 -19.472 1.00 94.56 111 ILE A CA 1
ATOM 919 C C . ILE A 1 111 ? 25.911 14.684 -19.575 1.00 94.56 111 ILE A C 1
ATOM 921 O O . ILE A 1 111 ? 24.836 14.343 -19.086 1.00 94.56 111 ILE A O 1
ATOM 925 N N . LYS A 1 112 ? 26.704 13.808 -20.198 1.00 94.56 112 LYS A N 1
ATOM 926 C CA . LYS A 1 112 ? 26.352 12.385 -20.300 1.00 94.56 112 LYS A CA 1
ATOM 927 C C . LYS A 1 112 ? 26.274 11.732 -18.930 1.00 94.56 112 LYS A C 1
ATOM 929 O O . LYS A 1 112 ? 25.302 11.041 -18.647 1.00 94.56 112 LYS A O 1
ATOM 934 N N . LEU A 1 113 ? 27.268 11.992 -18.082 1.00 95.38 113 LEU A N 1
ATOM 935 C CA . LEU A 1 113 ? 27.306 11.450 -16.732 1.00 95.38 113 LEU A CA 1
ATOM 936 C C . LEU A 1 113 ? 26.108 11.934 -15.908 1.00 95.38 113 LEU A C 1
ATOM 938 O O . LEU A 1 113 ? 25.410 11.110 -15.328 1.00 95.38 113 LEU A O 1
ATOM 942 N N . THR A 1 114 ? 25.811 13.237 -15.913 1.00 94.38 114 THR A N 1
ATOM 943 C CA . THR A 1 114 ? 24.650 13.771 -15.182 1.00 94.38 114 THR A CA 1
ATOM 944 C C . THR A 1 114 ? 23.333 13.206 -15.711 1.00 94.38 114 THR A C 1
ATOM 946 O O . THR A 1 114 ? 22.471 12.835 -14.919 1.00 94.38 114 THR A O 1
ATOM 949 N N . SER A 1 115 ? 23.190 13.062 -17.032 1.00 95.12 115 SER A N 1
ATOM 950 C CA . SER A 1 115 ? 21.992 12.477 -17.651 1.00 95.12 115 SER A CA 1
ATOM 951 C C . SER A 1 115 ? 21.808 11.003 -17.270 1.00 95.12 115 SER A C 1
ATOM 953 O O . SER A 1 115 ? 20.692 10.594 -16.954 1.00 95.12 115 SER A O 1
ATOM 955 N N . MET A 1 116 ? 22.891 10.213 -17.231 1.00 95.06 116 MET A N 1
ATOM 956 C CA . MET A 1 116 ? 22.850 8.824 -16.748 1.00 95.06 116 MET A CA 1
ATOM 957 C C . MET A 1 116 ? 22.422 8.750 -15.285 1.00 95.06 116 MET A C 1
ATOM 959 O O . MET A 1 116 ? 21.566 7.937 -14.954 1.00 95.06 116 MET A O 1
ATOM 963 N N . THR A 1 117 ? 22.970 9.606 -14.418 1.00 95.81 117 THR A N 1
ATOM 964 C CA . THR A 1 117 ? 22.611 9.623 -12.993 1.00 95.81 117 THR A CA 1
ATOM 965 C C . THR A 1 117 ? 21.130 9.938 -12.791 1.00 95.81 117 THR A C 1
ATOM 967 O O . THR A 1 117 ? 20.459 9.248 -12.024 1.00 95.81 117 THR A O 1
ATOM 970 N N . ILE A 1 118 ? 20.596 10.927 -13.515 1.00 95.81 118 ILE A N 1
ATOM 971 C CA . ILE A 1 118 ? 19.171 11.290 -13.461 1.00 95.81 118 ILE A CA 1
ATOM 972 C C . ILE A 1 118 ? 18.298 10.122 -13.933 1.00 95.81 118 ILE A C 1
ATOM 974 O O . ILE A 1 118 ? 17.367 9.725 -13.232 1.00 95.81 118 ILE A O 1
ATOM 978 N N . MET A 1 119 ? 18.615 9.542 -15.094 1.00 96.19 119 MET A N 1
ATOM 979 C CA . MET A 1 119 ? 17.864 8.416 -15.652 1.00 96.19 119 MET A CA 1
ATOM 980 C C . MET A 1 119 ? 17.876 7.207 -14.710 1.00 96.19 119 MET A C 1
ATOM 982 O O . MET A 1 119 ? 16.819 6.638 -14.447 1.00 96.19 119 MET A O 1
ATOM 986 N N . SER A 1 120 ? 19.035 6.858 -14.141 1.00 96.38 120 SER A N 1
ATOM 987 C CA . SER A 1 120 ? 19.162 5.769 -13.166 1.00 96.38 120 SER A CA 1
ATOM 988 C C . SER A 1 120 ? 18.357 6.030 -11.895 1.00 96.38 120 SER A C 1
ATOM 990 O O . SER A 1 120 ? 17.660 5.131 -11.439 1.00 96.38 120 SER A O 1
ATOM 992 N N . GLY A 1 121 ? 18.391 7.245 -11.337 1.00 96.81 121 GLY A N 1
ATOM 993 C CA . GLY A 1 121 ? 17.615 7.584 -10.138 1.00 96.81 121 GLY A CA 1
ATOM 994 C C . GLY A 1 121 ? 16.105 7.448 -10.356 1.00 96.81 121 GLY A C 1
ATOM 995 O O . GLY A 1 121 ? 15.413 6.821 -9.553 1.00 96.81 121 GLY A O 1
ATOM 996 N N . ILE A 1 122 ? 15.600 7.963 -11.482 1.00 95.94 122 ILE A N 1
ATOM 997 C CA . ILE A 1 122 ? 14.181 7.841 -11.851 1.00 95.94 122 ILE A CA 1
ATOM 998 C C . ILE A 1 122 ? 13.815 6.374 -12.108 1.00 95.94 122 ILE A C 1
ATOM 1000 O O . ILE A 1 122 ? 12.769 5.908 -11.658 1.00 95.94 122 ILE A O 1
ATOM 1004 N N . PHE A 1 123 ? 14.677 5.628 -12.800 1.00 95.56 123 PHE A N 1
ATOM 1005 C CA . PHE A 1 123 ? 14.457 4.210 -13.066 1.00 95.56 123 PHE A CA 1
ATOM 1006 C C . PHE A 1 123 ? 14.358 3.399 -11.769 1.00 95.56 123 PHE A C 1
ATOM 1008 O O . PHE A 1 123 ? 13.395 2.658 -11.585 1.00 95.56 123 PHE A O 1
ATOM 1015 N N . ILE A 1 124 ? 15.308 3.593 -10.849 1.00 94.50 124 ILE A N 1
ATOM 1016 C CA . ILE A 1 124 ? 15.337 2.952 -9.526 1.00 94.50 124 ILE A CA 1
ATOM 1017 C C . ILE A 1 124 ? 14.061 3.278 -8.746 1.00 94.50 124 ILE A C 1
ATOM 1019 O O . ILE A 1 124 ? 13.452 2.378 -8.168 1.00 94.50 124 ILE A O 1
ATOM 1023 N N . TYR A 1 125 ? 13.611 4.535 -8.770 1.00 93.56 125 TYR A N 1
ATOM 1024 C CA . TYR A 1 125 ? 12.354 4.926 -8.138 1.00 93.56 125 TYR A CA 1
ATOM 1025 C C . TYR A 1 125 ? 11.170 4.103 -8.667 1.00 93.56 125 TYR A C 1
ATOM 1027 O O . TYR A 1 125 ? 10.437 3.514 -7.872 1.00 93.56 125 TYR A O 1
ATOM 1035 N N . PHE A 1 126 ? 10.992 4.000 -9.989 1.00 92.38 126 PHE A N 1
ATOM 1036 C CA . PHE A 1 126 ? 9.894 3.214 -10.565 1.00 92.38 126 PHE A CA 1
ATOM 1037 C C . PHE A 1 126 ? 10.039 1.709 -10.316 1.00 92.38 126 PHE A C 1
ATOM 1039 O O . PHE A 1 126 ? 9.032 1.047 -10.064 1.00 92.38 126 PHE A O 1
ATOM 1046 N N . LEU A 1 127 ? 11.266 1.184 -10.353 1.00 91.56 127 LEU A N 1
ATOM 1047 C CA . LEU A 1 127 ? 11.559 -0.229 -10.112 1.00 91.56 127 LEU A CA 1
ATOM 1048 C C . LEU A 1 127 ? 11.110 -0.670 -8.714 1.00 91.56 127 LEU A C 1
ATOM 1050 O O . LEU A 1 127 ? 10.503 -1.728 -8.563 1.00 91.56 127 LEU A O 1
ATOM 1054 N N . PHE A 1 128 ? 11.378 0.157 -7.701 1.00 88.94 128 PHE A N 1
ATOM 1055 C CA . PHE A 1 128 ? 11.069 -0.169 -6.310 1.00 88.94 128 PHE A CA 1
ATOM 1056 C C . PHE A 1 128 ? 9.707 0.352 -5.835 1.00 88.94 128 PHE A C 1
ATOM 1058 O O . PHE A 1 128 ? 9.191 -0.129 -4.832 1.00 88.94 128 PHE A O 1
ATOM 1065 N N . SER A 1 129 ? 9.069 1.276 -6.556 1.00 85.56 129 SER A N 1
ATOM 1066 C CA . SER A 1 129 ? 7.733 1.772 -6.187 1.00 85.56 129 SER A CA 1
ATOM 1067 C C . SER A 1 129 ? 6.590 0.810 -6.536 1.00 85.56 129 SER A C 1
ATOM 1069 O O . SER A 1 129 ? 5.464 1.032 -6.093 1.00 85.56 129 SER A O 1
ATOM 1071 N N . GLN A 1 130 ? 6.839 -0.231 -7.338 1.00 84.81 130 GLN A N 1
ATOM 1072 C CA . GLN A 1 130 ? 5.817 -1.184 -7.782 1.00 84.81 130 GLN A CA 1
ATOM 1073 C C . GLN A 1 130 ? 6.138 -2.607 -7.301 1.00 84.81 130 GLN A C 1
ATOM 1075 O O . GLN A 1 130 ? 7.297 -3.025 -7.371 1.00 84.81 130 GLN A O 1
ATOM 1080 N N . PRO A 1 131 ? 5.137 -3.371 -6.823 1.00 85.50 131 PRO A N 1
ATOM 1081 C CA . PRO A 1 131 ? 5.342 -4.771 -6.488 1.00 85.50 131 PRO A CA 1
ATOM 1082 C C . PRO A 1 131 ? 5.600 -5.586 -7.760 1.00 85.50 131 PRO A C 1
ATOM 1084 O O . PRO A 1 131 ? 4.947 -5.372 -8.782 1.00 85.50 131 PRO A O 1
ATOM 1087 N N . LEU A 1 132 ? 6.521 -6.547 -7.690 1.00 88.19 132 LEU A N 1
ATOM 1088 C CA . LEU A 1 132 ? 6.715 -7.534 -8.749 1.00 88.19 132 LEU A CA 1
ATOM 1089 C C . LEU A 1 132 ? 6.071 -8.858 -8.347 1.00 88.19 132 LEU A C 1
ATOM 1091 O O . LEU A 1 132 ? 6.458 -9.461 -7.346 1.00 88.19 132 LEU A O 1
ATOM 1095 N N . ILE A 1 133 ? 5.125 -9.323 -9.159 1.00 86.88 133 ILE A N 1
ATOM 1096 C CA . ILE A 1 133 ? 4.362 -10.552 -8.931 1.00 86.88 133 ILE A CA 1
ATOM 1097 C C . ILE A 1 133 ? 4.539 -11.482 -10.134 1.00 86.88 133 ILE A C 1
ATOM 1099 O O . ILE A 1 133 ? 4.325 -11.079 -11.277 1.00 86.88 133 ILE A O 1
ATOM 1103 N N . ILE A 1 134 ? 4.897 -12.736 -9.871 1.00 87.69 134 ILE A N 1
ATOM 1104 C CA . ILE A 1 134 ? 4.994 -13.806 -10.870 1.00 87.69 134 ILE A CA 1
ATOM 1105 C C . ILE A 1 134 ? 3.758 -14.703 -10.771 1.00 87.69 134 ILE A C 1
ATOM 1107 O O . ILE A 1 134 ? 3.375 -15.108 -9.672 1.00 87.69 134 ILE A O 1
ATOM 1111 N N . LYS A 1 135 ? 3.144 -15.031 -11.913 1.00 84.19 135 LYS A N 1
ATOM 1112 C CA . LYS A 1 135 ? 2.053 -16.009 -12.004 1.00 84.19 135 LYS A CA 1
ATOM 1113 C C . LYS A 1 135 ? 2.612 -17.422 -11.841 1.00 84.19 135 LYS A C 1
ATOM 1115 O O . LYS A 1 135 ? 3.548 -17.802 -12.542 1.00 84.19 135 LYS A O 1
ATOM 1120 N N . GLN A 1 136 ? 2.018 -18.203 -10.946 1.00 81.25 136 GLN A N 1
ATOM 1121 C CA . GLN A 1 136 ? 2.319 -19.630 -10.778 1.00 81.25 136 GLN A CA 1
ATOM 1122 C C . GLN A 1 136 ? 1.255 -20.529 -11.431 1.00 81.25 136 GLN A C 1
ATOM 1124 O O . GLN A 1 136 ? 1.587 -21.633 -11.844 1.00 81.25 136 GLN A O 1
ATOM 1129 N N . GLY A 1 137 ? 0.021 -20.033 -11.595 1.00 73.94 137 GLY A N 1
ATOM 1130 C CA . GLY A 1 137 ? -1.082 -20.703 -12.301 1.00 73.94 137 GLY A CA 1
ATOM 1131 C C . GLY A 1 137 ? -1.721 -19.825 -13.387 1.00 73.94 137 GLY A C 1
ATOM 1132 O O . GLY A 1 137 ? -1.220 -18.739 -13.690 1.00 73.94 137 GLY A O 1
ATOM 1133 N N . GLU A 1 138 ? -2.827 -20.287 -13.979 1.00 69.56 138 GLU A N 1
ATOM 1134 C CA . GLU A 1 138 ? -3.493 -19.601 -15.104 1.00 69.56 138 GLU A CA 1
ATOM 1135 C C . GLU A 1 138 ? -4.130 -18.266 -14.696 1.00 69.56 138 GLU A C 1
ATOM 1137 O O . GLU A 1 138 ? -3.944 -17.244 -15.365 1.00 69.56 138 GLU A O 1
ATOM 1142 N N . THR A 1 139 ? -4.824 -18.248 -13.556 1.00 70.81 139 THR A N 1
ATOM 1143 C CA . THR A 1 139 ? -5.475 -17.048 -13.021 1.00 70.81 139 THR A CA 1
ATOM 1144 C C . THR A 1 139 ? -4.956 -16.725 -11.632 1.00 70.81 139 THR A C 1
ATOM 1146 O O . THR A 1 139 ? -5.045 -17.561 -10.730 1.00 70.81 139 THR A O 1
ATOM 1149 N N . ILE A 1 140 ? -4.473 -15.493 -11.452 1.00 70.44 140 ILE A N 1
ATOM 1150 C CA . ILE A 1 140 ? -4.259 -14.941 -10.115 1.00 70.44 140 ILE A CA 1
ATOM 1151 C C . ILE A 1 140 ? -5.614 -14.519 -9.571 1.00 70.44 140 ILE A C 1
ATOM 1153 O O . ILE A 1 140 ? -6.304 -13.706 -10.186 1.00 70.44 140 ILE A O 1
ATOM 1157 N N . GLN A 1 141 ? -5.979 -15.060 -8.417 1.00 64.12 141 GLN A N 1
ATOM 1158 C CA . GLN A 1 141 ? -7.190 -14.666 -7.709 1.00 64.12 141 GLN A CA 1
ATOM 1159 C C . GLN A 1 141 ? -6.805 -13.897 -6.455 1.00 64.12 141 GLN A C 1
ATOM 1161 O O . GLN A 1 141 ? -5.719 -14.088 -5.910 1.00 64.12 141 GLN A O 1
ATOM 1166 N N . LYS A 1 142 ? -7.688 -13.009 -6.002 1.00 46.72 142 LYS A N 1
ATOM 1167 C CA . LYS A 1 142 ? -7.570 -12.414 -4.674 1.00 46.72 142 LYS A CA 1
ATOM 1168 C C . LYS A 1 142 ? -8.566 -13.098 -3.759 1.00 46.72 142 LYS A C 1
ATOM 1170 O O . LYS A 1 142 ? -9.749 -13.137 -4.087 1.00 46.72 142 LYS A O 1
ATOM 1175 N N . ASN A 1 143 ? -8.096 -13.638 -2.639 1.00 48.88 143 ASN A N 1
ATOM 1176 C CA . ASN A 1 143 ? -9.002 -14.139 -1.610 1.00 48.88 143 ASN A CA 1
ATOM 1177 C C . ASN A 1 143 ? -9.792 -12.968 -0.985 1.00 48.88 143 ASN A C 1
ATOM 1179 O O . ASN A 1 143 ? -9.509 -11.791 -1.234 1.00 48.88 143 ASN A O 1
ATOM 1183 N N . GLN A 1 144 ? -10.759 -13.284 -0.125 1.00 34.81 144 GLN A N 1
ATOM 1184 C CA . GLN A 1 144 ? -11.569 -12.296 0.605 1.00 34.81 144 GLN A CA 1
ATOM 1185 C C . GLN A 1 144 ? -10.759 -11.316 1.483 1.00 34.81 144 GLN A C 1
ATOM 1187 O O . GLN A 1 144 ? -11.285 -10.299 1.933 1.00 34.81 144 GLN A O 1
ATOM 1192 N N . TYR A 1 145 ? -9.470 -11.586 1.690 1.00 38.91 145 TYR A N 1
ATOM 1193 C CA . TYR A 1 145 ? -8.540 -10.781 2.480 1.00 38.91 145 TYR A CA 1
ATOM 1194 C C . TYR A 1 145 ? -7.598 -9.923 1.612 1.00 38.91 145 TYR A C 1
ATOM 1196 O O . TYR A 1 145 ? -6.926 -9.027 2.127 1.00 38.91 145 TYR A O 1
ATOM 1204 N N . GLY A 1 146 ? -7.614 -10.117 0.286 1.00 44.59 146 GLY A N 1
ATOM 1205 C CA . GLY A 1 146 ? -6.825 -9.369 -0.694 1.00 44.59 146 GLY A CA 1
ATOM 1206 C C . GLY A 1 146 ? -5.497 -10.018 -1.097 1.00 44.59 146 GLY A C 1
ATOM 1207 O O . GLY A 1 146 ? -4.745 -9.397 -1.855 1.00 44.59 146 GLY A O 1
ATOM 1208 N N . ASP A 1 147 ? -5.208 -11.236 -0.635 1.00 49.41 147 ASP A N 1
ATOM 1209 C CA . ASP A 1 147 ? -3.976 -11.959 -0.959 1.00 49.41 147 ASP A CA 1
ATOM 1210 C C . ASP A 1 147 ? -4.059 -12.682 -2.293 1.00 49.41 147 ASP A C 1
ATOM 1212 O O . ASP A 1 147 ? -5.120 -13.147 -2.702 1.00 49.41 147 ASP A O 1
ATOM 1216 N N . LEU A 1 148 ? -2.908 -12.809 -2.947 1.00 61.47 148 LEU A N 1
ATOM 1217 C CA . LEU A 1 148 ? -2.788 -13.422 -4.262 1.00 61.47 148 LEU A CA 1
ATOM 1218 C C . LEU A 1 148 ? -2.743 -14.949 -4.134 1.00 61.47 148 LEU A C 1
ATOM 1220 O O . LEU A 1 148 ? -1.767 -15.503 -3.637 1.00 61.47 148 LEU A O 1
ATOM 1224 N N . ILE A 1 149 ? -3.770 -15.621 -4.644 1.00 70.38 149 ILE A N 1
ATOM 1225 C CA . ILE A 1 149 ? -3.779 -17.059 -4.928 1.00 70.38 149 ILE A CA 1
ATOM 1226 C C . ILE A 1 149 ? -3.161 -17.260 -6.318 1.00 70.38 149 ILE A C 1
ATOM 1228 O O . ILE A 1 149 ? -3.450 -16.490 -7.239 1.00 70.38 149 ILE A O 1
ATOM 1232 N N . ASN A 1 150 ? -2.310 -18.281 -6.481 1.00 79.94 150 ASN A N 1
ATOM 1233 C CA . ASN A 1 150 ? -1.565 -18.585 -7.716 1.00 79.94 150 ASN A CA 1
ATOM 1234 C C . ASN A 1 150 ? -0.592 -17.479 -8.173 1.00 79.94 150 ASN A C 1
ATOM 1236 O O . ASN A 1 150 ? -0.211 -17.413 -9.348 1.00 79.94 150 ASN A O 1
ATOM 1240 N N . GLY A 1 151 ? -0.173 -16.611 -7.250 1.00 81.38 151 GLY A N 1
ATOM 1241 C CA . GLY A 1 151 ? 0.772 -15.528 -7.490 1.00 81.38 151 GLY A CA 1
ATOM 1242 C C . GLY A 1 151 ? 1.864 -15.477 -6.430 1.00 81.38 151 GLY A C 1
ATOM 1243 O O . GLY A 1 151 ? 1.584 -15.562 -5.239 1.00 81.38 151 GLY A O 1
ATOM 1244 N N . LYS A 1 152 ? 3.114 -15.270 -6.851 1.00 83.50 152 LYS A N 1
ATOM 1245 C CA . LYS A 1 152 ? 4.253 -15.077 -5.948 1.00 83.50 152 LYS A CA 1
ATOM 1246 C C . LYS A 1 152 ? 4.804 -13.664 -6.070 1.00 83.50 152 LYS A C 1
ATOM 1248 O O . LYS A 1 152 ? 5.357 -13.295 -7.105 1.00 83.50 152 LYS A O 1
ATOM 1253 N N . THR A 1 153 ? 4.719 -12.892 -4.991 1.00 84.12 153 THR A N 1
ATOM 1254 C CA . THR A 1 153 ? 5.387 -11.588 -4.891 1.00 84.12 153 THR A CA 1
ATOM 1255 C C . THR A 1 153 ? 6.889 -11.789 -4.691 1.00 84.12 153 THR A C 1
ATOM 1257 O O . THR A 1 153 ? 7.312 -12.379 -3.698 1.00 84.12 153 THR A O 1
ATOM 1260 N N . ILE A 1 154 ? 7.700 -11.297 -5.627 1.00 87.12 154 ILE A N 1
ATOM 1261 C CA . ILE A 1 154 ? 9.169 -11.343 -5.561 1.00 87.12 154 ILE A CA 1
ATOM 1262 C C . ILE A 1 154 ? 9.691 -10.209 -4.689 1.00 87.12 154 ILE A C 1
ATOM 1264 O O . ILE A 1 154 ? 10.521 -10.428 -3.809 1.00 87.12 154 ILE A O 1
ATOM 1268 N N . TRP A 1 155 ? 9.158 -9.006 -4.898 1.00 83.56 155 TRP A N 1
ATOM 1269 C CA . TRP A 1 155 ? 9.393 -7.867 -4.028 1.00 83.56 155 TRP A CA 1
ATOM 1270 C C . TRP A 1 155 ? 8.179 -6.952 -3.985 1.00 83.56 155 TRP A C 1
ATOM 1272 O O . TRP A 1 155 ? 7.425 -6.832 -4.948 1.00 83.56 155 TRP A O 1
ATOM 1282 N N . ASP A 1 156 ? 8.016 -6.286 -2.850 1.00 81.38 156 ASP A N 1
ATOM 1283 C CA . ASP A 1 156 ? 7.029 -5.239 -2.645 1.00 81.38 156 ASP A CA 1
ATOM 1284 C C . ASP A 1 156 ? 7.584 -4.258 -1.610 1.00 81.38 156 ASP A C 1
ATOM 1286 O O . ASP A 1 156 ? 7.454 -4.453 -0.402 1.00 81.38 156 ASP A O 1
ATOM 1290 N N . PHE A 1 157 ? 8.238 -3.205 -2.097 1.00 76.44 157 PHE A N 1
ATOM 1291 C CA . PHE A 1 157 ? 8.727 -2.112 -1.254 1.00 76.44 157 PHE A CA 1
ATOM 1292 C C . PHE A 1 157 ? 7.665 -1.022 -1.057 1.00 76.44 157 PHE A C 1
ATOM 1294 O O . PHE A 1 157 ? 7.861 -0.103 -0.264 1.00 76.44 157 PHE A O 1
ATOM 1301 N N . SER A 1 158 ? 6.506 -1.155 -1.714 1.00 66.00 158 SER A N 1
ATOM 1302 C CA . SER A 1 158 ? 5.330 -0.320 -1.456 1.00 66.00 158 SER A CA 1
ATOM 1303 C C . SER A 1 158 ? 4.614 -0.718 -0.158 1.00 66.00 158 SER A C 1
ATOM 1305 O O . SER A 1 158 ? 3.770 0.026 0.356 1.00 66.00 158 SER A O 1
ATOM 1307 N N . LYS A 1 159 ? 4.975 -1.874 0.427 1.00 59.41 159 LYS A N 1
ATOM 1308 C CA . LYS A 1 159 ? 4.496 -2.316 1.737 1.00 59.41 159 LYS A CA 1
ATOM 1309 C C . LYS A 1 159 ? 4.918 -1.335 2.836 1.00 59.41 159 LYS A C 1
ATOM 1311 O O . LYS A 1 159 ? 5.967 -1.465 3.459 1.00 59.41 159 LYS A O 1
ATOM 1316 N N . LYS A 1 160 ? 4.042 -0.369 3.129 1.00 56.69 160 LYS A N 1
ATOM 1317 C CA . LYS A 1 160 ? 4.100 0.441 4.352 1.00 56.69 160 LYS A CA 1
ATOM 1318 C C . LYS A 1 160 ? 4.130 -0.531 5.542 1.00 56.69 160 LYS A C 1
ATOM 1320 O O . LYS A 1 160 ? 3.156 -1.261 5.743 1.00 56.69 160 LYS A O 1
ATOM 1325 N N . LYS A 1 161 ? 5.249 -0.580 6.284 1.00 53.94 161 LYS A N 1
ATOM 1326 C CA . LYS A 1 161 ? 5.326 -1.260 7.592 1.00 53.94 161 LYS A CA 1
ATOM 1327 C C . LYS A 1 161 ? 4.123 -0.818 8.429 1.00 53.94 161 LYS A C 1
ATOM 1329 O O . LYS A 1 161 ? 3.751 0.360 8.371 1.00 53.94 161 LYS A O 1
ATOM 1334 N N . SER A 1 162 ? 3.502 -1.746 9.156 1.00 58.56 162 SER A N 1
ATOM 1335 C CA . SER A 1 162 ? 2.427 -1.399 10.084 1.00 58.56 162 SER A CA 1
ATOM 1336 C C . SER A 1 162 ? 2.906 -0.298 11.023 1.00 58.56 162 SER A C 1
ATOM 1338 O O . SER A 1 162 ? 4.036 -0.310 11.517 1.00 58.56 162 SER A O 1
ATOM 1340 N N . LYS A 1 163 ? 2.067 0.724 11.194 1.00 71.62 163 LYS A N 1
ATOM 1341 C CA . LYS A 1 163 ? 2.372 1.832 12.095 1.00 71.62 163 LYS A CA 1
ATOM 1342 C C . LYS A 1 163 ? 2.123 1.327 13.515 1.00 71.62 163 LYS A C 1
ATOM 1344 O O . LYS A 1 163 ? 1.131 0.644 13.753 1.00 71.62 163 LYS A O 1
ATOM 1349 N N . LEU A 1 164 ? 3.016 1.632 14.447 1.00 82.88 164 LEU A N 1
ATOM 1350 C CA . LEU A 1 164 ? 2.742 1.384 15.860 1.00 82.88 164 LEU A CA 1
ATOM 1351 C C . LEU A 1 164 ? 1.708 2.396 16.366 1.00 82.88 164 LEU A C 1
ATOM 1353 O O . LEU A 1 164 ? 1.626 3.517 15.855 1.00 82.88 164 LEU A O 1
ATOM 1357 N N . LEU A 1 165 ? 0.927 1.992 17.364 1.00 84.88 165 LEU A N 1
ATOM 1358 C CA . LEU A 1 165 ? -0.064 2.809 18.044 1.00 84.88 165 LEU A CA 1
ATOM 1359 C C . LEU A 1 165 ? 0.631 4.069 18.583 1.00 84.88 165 LEU A C 1
ATOM 1361 O O . LEU A 1 165 ? 1.552 3.951 19.401 1.00 84.88 165 LEU A O 1
ATOM 1365 N N . PRO A 1 166 ? 0.245 5.268 18.110 1.00 85.19 166 PRO A N 1
ATOM 1366 C CA . PRO A 1 166 ? 0.889 6.498 18.537 1.00 85.19 166 PRO A CA 1
ATOM 1367 C C . PRO A 1 166 ? 0.599 6.779 20.011 1.00 85.19 166 PRO A C 1
ATOM 1369 O O . PRO A 1 166 ? -0.460 6.432 20.538 1.00 85.19 166 PRO A O 1
ATOM 1372 N N . GLU A 1 167 ? 1.524 7.478 20.666 1.00 84.44 167 GLU A N 1
ATOM 1373 C CA . GLU A 1 167 ? 1.264 8.042 21.989 1.00 84.44 167 GLU A CA 1
ATOM 1374 C C . GLU A 1 167 ? 0.150 9.071 21.885 1.00 84.44 167 GLU A C 1
ATOM 1376 O O . GLU A 1 167 ? 0.255 10.080 21.184 1.00 84.44 167 GLU A O 1
ATOM 1381 N N . SER A 1 168 ? -0.961 8.765 22.541 1.00 86.31 168 SER A N 1
ATOM 1382 C CA . SER A 1 168 ? -2.178 9.551 22.464 1.00 86.31 168 SER A CA 1
ATOM 1383 C C . SER A 1 168 ? -2.926 9.443 23.783 1.00 86.31 168 SER A C 1
ATOM 1385 O O . SER A 1 168 ? -3.053 8.369 24.362 1.00 86.31 168 SER A O 1
ATOM 1387 N N . THR A 1 169 ? -3.388 10.592 24.269 1.00 92.06 169 THR A N 1
ATOM 1388 C CA . THR A 1 169 ? -4.212 10.685 25.471 1.00 92.06 169 THR A CA 1
ATOM 1389 C C . THR A 1 169 ? -5.539 11.319 25.109 1.00 92.06 169 THR A C 1
ATOM 1391 O O . THR A 1 169 ? -5.580 12.377 24.473 1.00 92.06 169 THR A O 1
ATOM 1394 N N . PHE A 1 170 ? -6.609 10.672 25.539 1.00 95.69 170 PHE A N 1
ATOM 1395 C CA . PHE A 1 170 ? -7.989 11.104 25.358 1.00 95.69 170 PHE A CA 1
ATOM 1396 C C . PHE A 1 170 ? -8.606 11.415 26.719 1.00 95.69 170 PHE A C 1
ATOM 1398 O O . PHE A 1 170 ? -7.967 11.184 27.745 1.00 95.69 170 PHE A O 1
ATOM 1405 N N . LEU A 1 171 ? -9.812 11.969 26.735 1.00 96.12 171 LEU A N 1
ATOM 1406 C CA . LEU A 1 171 ? -10.585 12.149 27.961 1.00 96.12 171 LEU A CA 1
ATOM 1407 C C . LEU A 1 171 ? -11.724 11.133 27.995 1.00 96.12 171 LEU A C 1
ATOM 1409 O O . LEU A 1 171 ? -12.340 10.880 26.963 1.00 96.12 171 LEU A O 1
ATOM 1413 N N . ASP A 1 172 ? -11.989 10.551 29.158 1.00 94.12 172 ASP A N 1
ATOM 1414 C CA . ASP A 1 172 ? -13.189 9.748 29.390 1.00 94.12 172 ASP A CA 1
ATOM 1415 C C . ASP A 1 172 ? -14.398 10.623 29.782 1.00 94.12 172 ASP A C 1
ATOM 1417 O O . ASP A 1 172 ? -14.324 11.857 29.815 1.00 94.12 172 ASP A O 1
ATOM 1421 N N . SER A 1 173 ? -15.536 9.985 30.070 1.00 89.38 173 SER A N 1
ATOM 1422 C CA . SER A 1 173 ? -16.775 10.662 30.481 1.00 89.38 173 SER A CA 1
ATOM 1423 C C . SER A 1 173 ? -16.636 11.465 31.780 1.00 89.38 173 SER A C 1
ATOM 1425 O O . SER A 1 173 ? -17.401 12.400 32.006 1.00 89.38 173 SER A O 1
ATOM 1427 N N . HIS A 1 174 ? -15.641 11.148 32.613 1.00 90.94 174 HIS A N 1
ATOM 1428 C CA . HIS A 1 174 ? -15.333 11.838 33.865 1.00 90.94 174 HIS A CA 1
ATOM 1429 C C . HIS A 1 174 ? -14.218 12.884 33.702 1.00 90.94 174 HIS A C 1
ATOM 1431 O O . HIS A 1 174 ? -13.655 13.347 34.694 1.00 90.94 174 HIS A O 1
ATOM 1437 N N . SER A 1 175 ? -13.883 13.258 32.460 1.00 90.50 175 SER A N 1
ATOM 1438 C CA . SER A 1 175 ? -12.793 14.186 32.128 1.00 90.50 175 SER A CA 1
ATOM 1439 C C . SER A 1 175 ? -11.414 13.724 32.615 1.00 90.50 175 SER A C 1
ATOM 1441 O O . SER A 1 175 ? -10.499 14.538 32.766 1.00 90.50 175 SER A O 1
ATOM 1443 N N . LYS A 1 176 ? -11.223 12.422 32.850 1.00 94.56 176 LYS A N 1
ATOM 1444 C CA . LYS A 1 176 ? -9.927 11.859 33.226 1.00 94.56 176 LYS A CA 1
ATOM 1445 C C . LYS A 1 176 ? -9.143 11.475 31.976 1.00 94.56 176 LYS A C 1
ATOM 1447 O O . LYS A 1 176 ? -9.693 10.987 30.992 1.00 94.56 176 LYS A O 1
ATOM 1452 N N . LEU A 1 177 ? -7.829 11.692 32.021 1.00 94.31 177 LEU A N 1
ATOM 1453 C CA . LEU A 1 177 ? -6.934 11.289 30.941 1.00 94.31 177 LEU A CA 1
ATOM 1454 C C . LEU A 1 177 ? -6.879 9.762 30.817 1.00 94.31 177 LEU A C 1
ATOM 1456 O O . LEU A 1 177 ? -6.577 9.062 31.784 1.00 94.31 177 LEU A O 1
ATOM 1460 N N . PHE A 1 178 ? -7.096 9.273 29.600 1.00 95.12 178 PHE A N 1
ATOM 1461 C CA . PHE A 1 178 ? -7.000 7.871 29.224 1.00 95.12 178 PHE A CA 1
ATOM 1462 C C . PHE A 1 178 ? -5.919 7.689 28.154 1.00 95.12 178 PHE A C 1
ATOM 1464 O O . PHE A 1 178 ? -5.988 8.287 27.078 1.00 95.12 178 PHE A O 1
ATOM 1471 N N . ASP A 1 179 ? -4.918 6.859 28.444 1.00 93.19 179 ASP A N 1
ATOM 1472 C CA . ASP A 1 179 ? -3.884 6.461 27.485 1.00 93.19 179 ASP A CA 1
ATOM 1473 C C . ASP A 1 179 ? -4.247 5.108 26.867 1.00 93.19 179 ASP A C 1
ATOM 1475 O O . ASP A 1 179 ? -4.415 4.117 27.583 1.00 93.19 179 ASP A O 1
ATOM 1479 N N . LEU A 1 180 ? -4.324 5.038 25.536 1.00 91.50 180 LEU A N 1
ATOM 1480 C CA . LEU A 1 180 ? -4.595 3.782 24.832 1.00 91.50 180 LEU A CA 1
ATOM 1481 C C . LEU A 1 180 ? -3.506 2.729 25.077 1.00 91.50 180 LEU A C 1
ATOM 1483 O O . LEU A 1 180 ? -3.808 1.535 25.100 1.00 91.50 180 LEU A O 1
ATOM 1487 N N . LYS A 1 181 ? -2.253 3.141 25.322 1.00 87.88 181 LYS A N 1
ATOM 1488 C CA . LYS A 1 181 ? -1.159 2.219 25.663 1.00 87.88 181 LYS A CA 1
ATOM 1489 C C . LYS A 1 181 ? -1.328 1.570 27.037 1.00 87.88 181 LYS A C 1
ATOM 1491 O O . LYS A 1 181 ? -0.609 0.616 27.318 1.00 87.88 181 LYS A O 1
ATOM 1496 N N . SER A 1 182 ? -2.255 2.032 27.881 1.00 89.50 182 SER A N 1
ATOM 1497 C CA . SER A 1 182 ? -2.592 1.336 29.133 1.00 89.50 182 SER A CA 1
ATOM 1498 C C . SER A 1 182 ? -3.247 -0.031 28.886 1.00 89.50 182 SER A C 1
ATOM 1500 O O . SER A 1 182 ? -3.177 -0.915 29.736 1.00 89.50 182 SER A O 1
ATOM 1502 N N . LEU A 1 183 ? -3.814 -0.249 27.694 1.00 88.38 183 LEU A N 1
ATOM 1503 C CA . LEU A 1 183 ? -4.462 -1.493 27.279 1.00 88.38 183 LEU A CA 1
ATOM 1504 C C . LEU A 1 183 ? -3.478 -2.476 26.616 1.00 88.38 183 LEU A C 1
ATOM 1506 O O . LEU A 1 183 ? -3.807 -3.099 25.604 1.00 88.38 183 LEU A O 1
ATOM 1510 N N . LYS A 1 184 ? -2.263 -2.610 27.168 1.00 78.69 184 LYS A N 1
ATOM 1511 C CA . LYS A 1 184 ? -1.241 -3.536 26.643 1.00 78.69 184 LYS A CA 1
ATOM 1512 C C . LYS A 1 184 ? -1.775 -4.965 26.560 1.00 78.69 184 LYS A C 1
ATOM 1514 O O . LYS A 1 184 ? -2.650 -5.361 27.328 1.00 78.69 184 LYS A O 1
ATOM 1519 N N . ASP A 1 185 ? -1.240 -5.720 25.604 1.00 81.81 185 ASP A N 1
ATOM 1520 C CA . ASP A 1 185 ? -1.561 -7.133 25.369 1.00 81.81 185 ASP A CA 1
ATOM 1521 C C . ASP A 1 185 ? -3.026 -7.418 24.998 1.00 81.81 185 ASP A C 1
ATOM 1523 O O . ASP A 1 185 ? -3.447 -8.577 24.937 1.00 81.81 185 ASP A O 1
ATOM 1527 N N . LYS A 1 186 ? -3.802 -6.375 24.682 1.00 86.88 186 LYS A N 1
ATOM 1528 C CA . LYS A 1 186 ? -5.166 -6.486 24.163 1.00 86.88 186 LYS A CA 1
ATOM 1529 C C . LYS A 1 186 ? -5.230 -6.078 22.700 1.00 86.88 186 LYS A C 1
ATOM 1531 O O . LYS A 1 186 ? -4.468 -5.241 22.227 1.00 86.88 186 LYS A O 1
ATOM 1536 N N . THR A 1 187 ? -6.168 -6.685 21.987 1.00 87.50 187 THR A N 1
ATOM 1537 C CA . THR A 1 187 ? -6.578 -6.223 20.664 1.00 87.50 187 THR A CA 1
ATOM 1538 C C . THR A 1 187 ? -7.542 -5.062 20.840 1.00 87.50 187 THR A C 1
ATOM 1540 O O . THR A 1 187 ? -8.523 -5.191 21.572 1.00 87.50 187 THR A O 1
ATOM 1543 N N . LEU A 1 188 ? -7.278 -3.936 20.184 1.00 91.69 188 LEU A N 1
ATOM 1544 C CA . LEU A 1 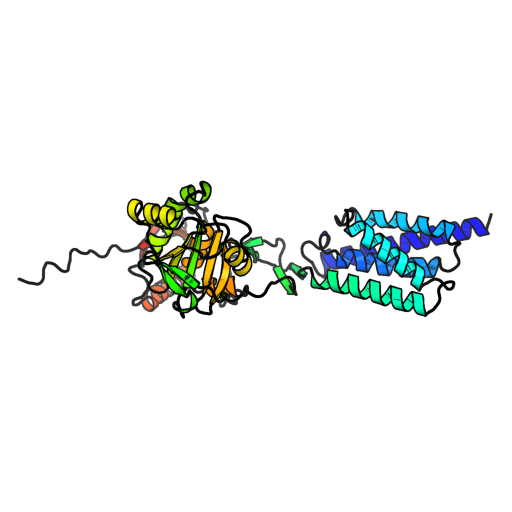188 ? -8.142 -2.759 20.252 1.00 91.69 188 LEU A CA 1
ATOM 1545 C C . LEU A 1 188 ? -8.916 -2.625 18.946 1.00 91.69 188 LEU A C 1
ATOM 1547 O O . LEU A 1 188 ? -8.321 -2.641 17.871 1.00 91.69 188 LEU A O 1
ATOM 1551 N N . TYR A 1 189 ? -10.226 -2.449 19.048 1.00 92.25 189 TYR A N 1
ATOM 1552 C CA . TYR A 1 189 ? -11.055 -1.930 17.972 1.00 92.25 189 TYR A CA 1
ATOM 1553 C C . TYR A 1 189 ? -11.389 -0.477 18.296 1.00 92.25 189 TYR A C 1
ATOM 1555 O O . TYR A 1 189 ? -12.038 -0.208 19.304 1.00 92.25 189 TYR A O 1
ATOM 1563 N N . ILE A 1 190 ? -10.928 0.452 17.466 1.00 94.12 190 ILE A N 1
ATOM 1564 C CA . ILE A 1 190 ? -11.076 1.890 17.676 1.00 94.12 190 ILE A CA 1
ATOM 1565 C C . ILE A 1 190 ? -11.984 2.458 16.586 1.00 94.12 190 ILE A C 1
ATOM 1567 O O . ILE A 1 190 ? -11.636 2.401 15.406 1.00 94.12 190 ILE A O 1
ATOM 1571 N N . SER A 1 191 ? -13.117 3.029 16.983 1.00 95.31 191 SER A N 1
ATOM 1572 C CA . SER A 1 191 ? -14.061 3.739 16.117 1.00 95.31 191 SER A CA 1
ATOM 1573 C C . SER A 1 191 ? -13.931 5.245 16.333 1.00 95.31 191 SER A C 1
ATOM 1575 O O . SER A 1 191 ? -14.055 5.720 17.459 1.00 95.31 191 SER A O 1
ATOM 1577 N N . PHE A 1 192 ? -13.691 6.013 15.272 1.00 95.62 192 PHE A N 1
ATOM 1578 C CA . PHE A 1 192 ? -13.677 7.477 15.307 1.00 95.62 192 PHE A CA 1
ATOM 1579 C C . PHE A 1 192 ? -14.994 8.029 14.767 1.00 95.62 192 PHE A C 1
ATOM 1581 O O . PHE A 1 192 ? -15.379 7.729 13.633 1.00 95.62 192 PHE A O 1
ATOM 1588 N N . TRP A 1 193 ? -15.661 8.869 15.556 1.00 96.44 193 TRP A N 1
ATOM 1589 C CA . TRP A 1 193 ? -16.998 9.383 15.247 1.00 96.44 193 TRP A CA 1
ATOM 1590 C C . TRP A 1 193 ? -17.225 10.789 15.820 1.00 96.44 193 TRP A C 1
ATOM 1592 O O . TRP A 1 193 ? -16.351 11.335 16.484 1.00 96.44 193 TRP A O 1
ATOM 1602 N N . ALA A 1 194 ? -18.384 11.394 15.552 1.00 96.44 194 ALA A N 1
ATOM 1603 C CA . ALA A 1 194 ? -18.802 12.647 16.186 1.00 96.44 194 ALA A CA 1
ATOM 1604 C C . ALA A 1 194 ? -20.333 12.761 16.263 1.00 96.44 194 ALA A C 1
ATOM 1606 O O . ALA A 1 194 ? -21.035 12.149 15.451 1.00 96.44 194 ALA A O 1
ATOM 1607 N N . THR A 1 195 ? -20.861 13.579 17.177 1.00 95.62 195 THR A N 1
ATOM 1608 C CA . THR A 1 195 ? -22.314 13.787 17.347 1.00 95.62 195 THR A CA 1
ATOM 1609 C C . THR A 1 195 ? -22.979 14.384 16.107 1.00 95.62 195 THR A C 1
ATOM 1611 O O . THR A 1 195 ? -24.104 14.020 15.773 1.00 95.62 195 THR A O 1
ATOM 1614 N N . TRP A 1 196 ? -22.267 15.217 15.351 1.00 93.94 196 TRP A N 1
ATOM 1615 C CA . TRP A 1 196 ? -22.737 15.818 14.096 1.00 93.94 196 TRP A CA 1
ATOM 1616 C C . TRP A 1 196 ? -22.543 14.916 12.861 1.00 93.94 196 TRP A C 1
ATOM 1618 O O . TRP A 1 196 ? -22.979 15.254 11.759 1.00 93.94 196 TRP A O 1
ATOM 1628 N N . CYS A 1 197 ? -21.894 13.758 13.008 1.00 94.44 197 CYS A N 1
ATOM 1629 C CA . CYS A 1 197 ? -21.585 12.861 11.897 1.00 94.44 197 CYS A CA 1
ATOM 1630 C C . CYS A 1 197 ? -22.753 11.909 11.596 1.00 94.44 197 CYS A C 1
ATOM 1632 O O . CYS A 1 197 ? -22.838 10.809 12.142 1.00 94.44 197 CYS A O 1
ATOM 1634 N N . ARG A 1 198 ? -23.637 12.290 10.665 1.00 93.44 198 ARG A N 1
ATOM 1635 C CA . ARG A 1 198 ? -24.771 11.443 10.244 1.00 93.44 198 ARG A CA 1
ATOM 1636 C C . ARG A 1 198 ? -24.361 10.031 9.782 1.00 93.44 198 ARG A C 1
ATOM 1638 O O . ARG A 1 198 ? -24.982 9.086 10.262 1.00 93.44 198 ARG A O 1
ATOM 1645 N N . PRO A 1 199 ? -23.335 9.836 8.924 1.00 91.62 199 PRO A N 1
ATOM 1646 C CA . PRO A 1 199 ? -22.916 8.488 8.531 1.00 91.62 199 PRO A CA 1
ATOM 1647 C C . PRO A 1 199 ? -22.435 7.637 9.713 1.00 91.62 199 PRO A C 1
ATOM 1649 O O . PRO A 1 199 ? -22.724 6.448 9.759 1.00 91.62 199 PRO A O 1
ATOM 1652 N N . CYS A 1 200 ? -21.785 8.247 10.709 1.00 94.00 200 CYS A N 1
ATOM 1653 C CA . CYS A 1 200 ? -21.349 7.539 11.910 1.00 94.00 200 CYS A CA 1
ATOM 1654 C C . CYS A 1 200 ? -22.538 6.952 12.685 1.00 94.00 200 CYS A C 1
ATOM 1656 O O . CYS A 1 200 ? -22.466 5.820 13.150 1.00 94.00 200 CYS A O 1
ATOM 1658 N N . HIS A 1 201 ? -23.645 7.696 12.801 1.00 94.06 201 HIS A N 1
ATOM 1659 C CA . HIS A 1 201 ? -24.860 7.213 13.472 1.00 94.06 201 HIS A CA 1
ATOM 1660 C C . HIS A 1 201 ? -25.535 6.063 12.725 1.00 94.06 201 HIS A C 1
ATOM 1662 O O . HIS A 1 201 ? -26.063 5.161 13.368 1.00 94.06 201 HIS A O 1
ATOM 1668 N N . LEU A 1 202 ? -25.480 6.059 11.388 1.00 92.38 202 LEU A N 1
ATOM 1669 C CA . LEU A 1 202 ? -26.012 4.958 10.577 1.00 92.38 202 LEU A CA 1
ATOM 1670 C C . LEU A 1 202 ? -25.241 3.646 10.798 1.00 92.38 202 LEU A C 1
ATOM 1672 O O . LEU A 1 202 ? -25.838 2.578 10.722 1.00 92.38 202 LEU A O 1
ATOM 1676 N N . GLU A 1 203 ? -23.944 3.720 11.107 1.00 91.50 203 GLU A N 1
ATOM 1677 C CA . GLU A 1 203 ? -23.099 2.547 11.375 1.00 91.50 203 GLU A CA 1
ATOM 1678 C C . GLU A 1 203 ? -23.208 2.021 12.819 1.00 91.50 203 GLU A C 1
ATOM 1680 O O . GLU A 1 203 ? -22.806 0.888 13.093 1.00 91.50 203 GLU A O 1
ATOM 1685 N N . LYS A 1 204 ? -23.770 2.798 13.760 1.00 92.31 204 LYS A N 1
ATOM 1686 C CA . LYS A 1 204 ? -23.826 2.405 15.180 1.00 92.31 204 LYS A CA 1
ATOM 1687 C C . LYS A 1 204 ? -24.559 1.091 15.451 1.00 92.31 204 LYS A C 1
ATOM 1689 O O . LYS A 1 204 ? -24.015 0.307 16.221 1.00 92.31 204 LYS A O 1
ATOM 1694 N N . PRO A 1 205 ? -25.724 0.787 14.846 1.00 93.19 205 PRO A N 1
ATOM 1695 C CA . PRO A 1 205 ? -26.389 -0.495 15.080 1.00 93.19 205 PRO A CA 1
ATOM 1696 C C . PRO A 1 205 ? -25.515 -1.698 14.698 1.00 93.19 205 PRO A C 1
ATOM 1698 O O . PRO A 1 205 ? -25.477 -2.695 15.417 1.00 93.19 205 PRO A O 1
ATOM 1701 N N . GLU A 1 206 ? -24.774 -1.599 13.590 1.00 90.94 206 GLU A N 1
ATOM 1702 C CA . GLU A 1 206 ? -23.853 -2.653 13.149 1.00 90.94 206 GLU A CA 1
ATOM 1703 C C . GLU A 1 206 ? -22.633 -2.751 14.076 1.00 90.94 206 GLU A C 1
ATOM 1705 O O . GLU A 1 206 ? -22.193 -3.850 14.415 1.00 90.94 206 GLU A O 1
ATOM 1710 N N . LEU A 1 207 ? -22.126 -1.610 14.549 1.00 92.44 207 LEU A N 1
ATOM 1711 C CA . LEU A 1 207 ? -21.029 -1.559 15.511 1.00 92.44 207 LEU A CA 1
ATOM 1712 C C . LEU A 1 207 ? -21.422 -2.162 16.867 1.00 92.44 207 LEU A C 1
ATOM 1714 O O . LEU A 1 207 ? -20.662 -2.949 17.424 1.00 92.44 207 LEU A O 1
ATOM 1718 N N . GLU A 1 208 ? -22.602 -1.846 17.397 1.00 93.62 208 GLU A N 1
ATOM 1719 C CA . GLU A 1 208 ? -23.086 -2.430 18.654 1.00 93.62 208 GLU A CA 1
ATOM 1720 C C . GLU A 1 208 ? -23.315 -3.941 18.517 1.00 93.62 208 GLU A C 1
ATOM 1722 O O . GLU A 1 208 ? -23.002 -4.695 19.438 1.00 93.62 208 GLU A O 1
ATOM 1727 N N . LYS A 1 209 ? -23.757 -4.417 17.344 1.00 90.94 209 LYS A N 1
ATOM 1728 C CA . LYS A 1 209 ? -23.820 -5.856 17.056 1.00 90.94 209 LYS A CA 1
ATOM 1729 C C . LYS A 1 209 ? -22.432 -6.503 17.085 1.00 90.94 209 LYS A C 1
ATOM 1731 O O . LYS A 1 209 ? -22.262 -7.536 17.725 1.00 90.94 209 LYS A O 1
ATOM 1736 N N . LEU A 1 210 ? -21.429 -5.882 16.455 1.00 87.50 210 LEU A N 1
ATOM 1737 C CA . LEU A 1 210 ? -20.040 -6.350 16.517 1.00 87.50 210 LEU A CA 1
ATOM 1738 C C . LEU A 1 210 ? -19.547 -6.419 17.973 1.00 87.50 210 LEU A C 1
ATOM 1740 O O . LEU A 1 210 ? -18.988 -7.431 18.395 1.00 87.50 210 LEU A O 1
ATOM 1744 N N . LYS A 1 211 ? -19.780 -5.366 18.761 1.00 92.69 211 LYS A N 1
ATOM 1745 C CA . LYS A 1 211 ? -19.407 -5.329 20.182 1.00 92.69 211 LYS A CA 1
ATOM 1746 C C . LYS A 1 211 ? -20.090 -6.440 20.977 1.00 92.69 211 LYS A C 1
ATOM 1748 O O . LYS A 1 211 ? -19.432 -7.073 21.797 1.00 92.69 211 LYS A O 1
ATOM 1753 N N . ALA A 1 212 ? -21.370 -6.708 20.725 1.00 89.00 212 ALA A N 1
ATOM 1754 C CA . ALA A 1 212 ? -22.114 -7.776 21.388 1.00 89.00 212 ALA A CA 1
ATOM 1755 C C . ALA A 1 212 ? -21.562 -9.169 21.041 1.00 89.00 212 ALA A C 1
ATOM 1757 O O . ALA A 1 212 ? -21.324 -9.975 21.944 1.00 89.00 212 ALA A O 1
ATOM 1758 N N . ASP A 1 213 ? -21.282 -9.431 19.761 1.00 85.38 213 ASP A N 1
ATOM 1759 C CA . ASP A 1 213 ? -20.762 -10.721 19.287 1.00 85.38 213 ASP A CA 1
ATOM 1760 C C . ASP A 1 213 ? -19.396 -11.062 19.909 1.00 85.38 213 ASP A C 1
ATOM 1762 O O . ASP A 1 213 ? -19.116 -12.222 20.229 1.00 85.38 213 ASP A O 1
ATOM 1766 N N . PHE A 1 214 ? -18.563 -10.044 20.148 1.00 83.62 214 PHE A N 1
ATOM 1767 C CA . PHE A 1 214 ? -17.223 -10.192 20.723 1.00 83.62 214 PHE A CA 1
ATOM 1768 C C . PHE A 1 214 ? -17.116 -9.791 22.203 1.00 83.62 214 PHE A C 1
ATOM 1770 O O . PHE A 1 214 ? -16.040 -9.930 22.786 1.00 83.62 214 PHE A O 1
ATOM 1777 N N . GLY A 1 215 ? -18.199 -9.346 22.845 1.00 78.38 215 GLY A N 1
ATOM 1778 C CA . GLY A 1 215 ? -18.179 -8.758 24.192 1.00 78.38 215 GLY A CA 1
ATOM 1779 C C . GLY A 1 215 ? -17.716 -9.714 25.297 1.00 78.38 215 GLY A C 1
ATOM 1780 O O . GLY A 1 215 ? -17.165 -9.285 26.308 1.00 78.38 215 GLY A O 1
ATOM 1781 N N . ASN A 1 216 ? -17.851 -11.025 25.075 1.00 77.75 216 ASN A N 1
ATOM 1782 C CA . ASN A 1 216 ? -17.364 -12.057 25.997 1.00 77.75 216 ASN A CA 1
ATOM 1783 C C . ASN A 1 216 ? -15.851 -12.326 25.869 1.00 77.75 216 ASN A C 1
ATOM 1785 O O . ASN A 1 216 ? -15.263 -13.014 26.709 1.00 77.75 216 ASN A O 1
ATOM 1789 N N . ASN A 1 217 ? -15.194 -11.801 24.830 1.00 78.69 217 ASN A N 1
ATOM 1790 C CA . ASN A 1 217 ? -13.769 -11.993 24.608 1.00 78.69 217 ASN A CA 1
ATOM 1791 C C . ASN A 1 217 ? -12.949 -10.925 25.344 1.00 78.69 217 ASN A C 1
ATOM 1793 O O . ASN A 1 217 ? -12.696 -9.839 24.830 1.00 78.69 217 ASN A O 1
ATOM 1797 N N . LYS A 1 218 ? -12.429 -11.280 26.525 1.00 79.06 218 LYS A N 1
ATOM 1798 C CA . LYS A 1 218 ? -11.607 -10.388 27.369 1.00 79.06 218 LYS A CA 1
ATOM 1799 C C . LYS A 1 218 ? -10.319 -9.871 26.704 1.00 79.06 218 LYS A C 1
ATOM 1801 O O . LYS A 1 218 ? -9.677 -8.973 27.255 1.00 79.06 218 LYS A O 1
ATOM 1806 N N . LYS A 1 219 ? -9.913 -10.440 25.562 1.00 83.62 219 LYS A N 1
ATOM 1807 C CA . LYS A 1 219 ? -8.734 -10.010 24.794 1.00 83.62 219 LYS A CA 1
ATOM 1808 C C . LYS A 1 219 ? -9.025 -8.866 23.825 1.00 83.62 219 LYS A C 1
ATOM 1810 O O . LYS A 1 219 ? -8.070 -8.293 23.308 1.00 83.62 219 LYS A O 1
ATOM 1815 N N . ILE A 1 220 ? -10.293 -8.552 23.566 1.00 88.12 220 ILE A N 1
ATOM 1816 C CA . ILE A 1 220 ? -10.706 -7.490 22.647 1.00 88.12 220 ILE A CA 1
ATOM 1817 C C . ILE A 1 220 ? -11.283 -6.337 23.466 1.00 88.12 220 ILE A C 1
ATOM 1819 O O . ILE A 1 220 ? -12.063 -6.548 24.393 1.00 88.12 220 ILE A O 1
ATOM 1823 N N . VAL A 1 221 ? -10.885 -5.111 23.136 1.00 92.31 221 VAL A N 1
ATOM 1824 C CA . VAL A 1 221 ? -11.432 -3.889 23.727 1.00 92.31 221 VAL A CA 1
ATOM 1825 C C . VAL A 1 221 ? -11.972 -3.009 22.619 1.00 92.31 221 VAL A C 1
ATOM 1827 O O . VAL A 1 221 ? -11.248 -2.659 21.691 1.00 92.31 221 VAL A O 1
ATOM 1830 N N . PHE A 1 222 ? -13.239 -2.636 22.747 1.00 94.62 222 PHE A N 1
ATOM 1831 C CA . PHE A 1 222 ? -13.895 -1.690 21.858 1.00 94.62 222 PHE A CA 1
ATOM 1832 C C . PHE A 1 222 ? -13.812 -0.286 22.448 1.00 94.62 222 PHE A C 1
ATOM 1834 O O . PHE A 1 222 ? -14.124 -0.088 23.626 1.00 94.62 222 PHE A O 1
ATOM 1841 N N . ILE A 1 223 ? -13.360 0.663 21.634 1.00 95.88 223 ILE A N 1
ATOM 1842 C CA . ILE A 1 223 ? -13.102 2.048 22.015 1.00 95.88 223 ILE A CA 1
ATOM 1843 C C . ILE A 1 223 ? -13.747 2.954 20.975 1.00 95.88 223 ILE A C 1
ATOM 1845 O O . ILE A 1 223 ? -13.388 2.907 19.800 1.00 95.88 223 ILE A O 1
ATOM 1849 N N . ASP A 1 224 ? -14.647 3.818 21.416 1.00 97.00 224 ASP A N 1
ATOM 1850 C CA . ASP A 1 224 ? -15.255 4.836 20.576 1.00 97.00 224 ASP A CA 1
ATOM 1851 C C . ASP A 1 224 ? -14.650 6.190 20.945 1.00 97.00 224 ASP A C 1
ATOM 1853 O O . ASP A 1 224 ? -14.808 6.674 22.065 1.00 97.00 224 ASP A O 1
ATOM 1857 N N . ILE A 1 225 ? -13.945 6.805 20.000 1.00 97.31 225 ILE A N 1
ATOM 1858 C CA . ILE A 1 225 ? -13.293 8.101 20.162 1.00 97.31 225 ILE A CA 1
ATOM 1859 C C . ILE A 1 225 ? -14.108 9.149 19.410 1.00 97.31 225 ILE A C 1
ATOM 1861 O O . ILE A 1 225 ? -14.101 9.205 18.177 1.00 97.31 225 ILE A O 1
ATOM 1865 N N . SER A 1 226 ? -14.793 10.001 20.163 1.00 97.31 226 SER A N 1
ATOM 1866 C CA . SER A 1 226 ? -15.419 11.202 19.630 1.00 97.31 226 SER A CA 1
ATOM 1867 C C . SER A 1 226 ? -14.351 12.225 19.222 1.00 97.31 226 SER A C 1
ATOM 1869 O O . SER A 1 226 ? -13.357 12.444 19.922 1.00 97.31 226 SER A O 1
ATOM 1871 N N . VAL A 1 227 ? -14.563 12.863 18.073 1.00 96.06 227 VAL A N 1
ATOM 1872 C CA . VAL A 1 227 ? -13.801 14.031 17.610 1.00 96.06 227 VAL A CA 1
ATOM 1873 C C . VAL A 1 227 ? -14.620 15.322 17.676 1.00 96.06 227 VAL A C 1
ATOM 1875 O O . VAL A 1 227 ? -14.300 16.297 16.994 1.00 96.06 227 VAL A O 1
ATOM 1878 N N . ASP A 1 228 ? -15.692 15.326 18.471 1.00 94.69 228 ASP A N 1
ATOM 1879 C CA . ASP A 1 228 ? -16.446 16.534 18.783 1.00 94.69 228 ASP A CA 1
ATOM 1880 C C . ASP A 1 228 ? -15.534 17.585 19.426 1.00 94.69 228 ASP A C 1
ATOM 1882 O O . ASP A 1 228 ? -14.661 17.273 20.233 1.00 94.69 228 ASP A O 1
ATOM 1886 N N . SER A 1 229 ? -15.748 18.851 19.072 1.00 90.75 229 SER A N 1
ATOM 1887 C CA . SER A 1 229 ? -15.136 19.983 19.774 1.00 90.75 229 SER A CA 1
ATOM 1888 C C . SER A 1 229 ? -15.884 20.338 21.060 1.00 90.75 229 SER A C 1
ATOM 1890 O O . SER A 1 229 ? -15.335 21.011 21.925 1.00 90.75 229 SER A O 1
ATOM 1892 N N . ASP A 1 230 ? -17.149 19.924 21.158 1.00 91.44 230 ASP A N 1
ATOM 1893 C CA . ASP A 1 230 ? -18.052 20.204 22.270 1.00 91.44 230 ASP A CA 1
ATOM 1894 C C . ASP A 1 230 ? -18.201 18.945 23.132 1.00 91.44 230 ASP A C 1
ATOM 1896 O O . ASP A 1 230 ? -18.886 17.987 22.761 1.00 91.44 230 ASP A O 1
ATOM 1900 N N . GLN A 1 231 ? -17.512 18.941 24.273 1.00 92.75 231 GLN A N 1
ATOM 1901 C CA . GLN A 1 231 ? -17.506 17.807 25.192 1.00 92.75 231 GLN A CA 1
ATOM 1902 C C . GLN A 1 231 ? -18.879 17.570 25.834 1.00 92.75 231 GLN A C 1
ATOM 1904 O O . GLN A 1 231 ? -19.218 16.420 26.109 1.00 92.75 231 GLN A O 1
ATOM 1909 N N . GLU A 1 232 ? -19.677 18.616 26.049 1.00 93.31 232 GLU A N 1
ATOM 1910 C CA . GLU A 1 232 ? -20.975 18.490 26.717 1.00 93.31 232 GLU A CA 1
ATOM 1911 C C . GLU A 1 232 ? -22.001 17.813 25.804 1.00 93.31 232 GLU A C 1
ATOM 1913 O O . GLU A 1 232 ? -22.684 16.888 26.236 1.00 93.31 232 GLU A O 1
ATOM 1918 N N . LYS A 1 233 ? -22.012 18.135 24.503 1.00 93.75 233 LYS A N 1
ATOM 1919 C CA . LYS A 1 233 ? -22.837 17.403 23.518 1.00 93.75 233 LYS A CA 1
ATOM 1920 C C . LYS A 1 233 ? -22.485 15.925 23.430 1.00 93.75 233 LYS A C 1
ATOM 1922 O O . LYS A 1 233 ? -23.359 15.071 23.278 1.00 93.75 233 LYS A O 1
ATOM 1927 N N . TRP A 1 234 ? -21.194 15.610 23.492 1.00 96.50 234 TRP A N 1
ATOM 1928 C CA . TRP A 1 234 ? -20.750 14.223 23.511 1.00 96.50 234 TRP A CA 1
ATOM 1929 C C . TRP A 1 234 ? -21.206 13.501 24.787 1.00 96.50 234 TRP A C 1
ATOM 1931 O O . TRP A 1 234 ? -21.699 12.376 24.686 1.00 96.50 234 TRP A O 1
ATOM 1941 N N . LYS A 1 235 ? -21.108 14.147 25.960 1.00 95.56 235 LYS A N 1
ATOM 1942 C CA . LYS A 1 235 ? -21.605 13.609 27.239 1.00 95.56 235 LYS A CA 1
ATOM 1943 C C . LYS A 1 235 ? -23.110 13.351 27.215 1.00 95.56 235 LYS A C 1
ATOM 1945 O O . LYS A 1 235 ? -23.538 12.241 27.517 1.00 95.56 235 LYS A O 1
ATOM 1950 N N . GLU A 1 236 ? -23.898 14.326 26.774 1.00 95.75 236 GLU A N 1
ATOM 1951 C CA . GLU A 1 236 ? -25.350 14.183 26.627 1.00 95.75 236 GLU A CA 1
ATOM 1952 C C . GLU A 1 236 ? -25.691 12.977 25.739 1.00 95.75 236 GLU A C 1
ATOM 1954 O O . GLU A 1 236 ? -26.516 12.128 26.086 1.00 95.75 236 GLU A O 1
ATOM 1959 N N . TYR A 1 237 ? -24.981 12.832 24.615 1.00 95.31 237 TYR A N 1
ATOM 1960 C CA . TYR A 1 237 ? -25.177 11.697 23.726 1.00 95.31 237 TYR A CA 1
ATOM 1961 C C . TYR A 1 237 ? -24.930 10.352 24.428 1.00 95.31 237 TYR A C 1
ATOM 1963 O O . TYR A 1 237 ? -25.737 9.429 24.273 1.00 95.31 237 TYR A O 1
ATOM 1971 N N . ILE A 1 238 ? -23.811 10.199 25.147 1.00 95.88 238 ILE A N 1
ATOM 1972 C CA . ILE A 1 238 ? -23.466 8.920 25.791 1.00 95.88 238 ILE A CA 1
ATOM 1973 C C . ILE A 1 238 ? -24.395 8.603 26.967 1.00 95.88 238 ILE A C 1
ATOM 1975 O O . ILE A 1 238 ? -24.690 7.429 27.187 1.00 95.88 238 ILE A O 1
ATOM 1979 N N . GLU A 1 239 ? -24.906 9.613 27.674 1.00 95.00 239 GLU A N 1
ATOM 1980 C CA . GLU A 1 239 ? -25.877 9.437 28.761 1.00 95.00 239 GLU A CA 1
ATOM 1981 C C . GLU A 1 239 ? -27.229 8.930 28.246 1.00 95.00 239 GLU A C 1
ATOM 1983 O O . GLU A 1 239 ? -27.807 8.002 28.821 1.00 95.00 239 GLU A O 1
ATOM 1988 N N . ILE A 1 240 ? -27.700 9.486 27.125 1.00 95.19 240 ILE A N 1
ATOM 1989 C CA . ILE A 1 240 ? -28.968 9.100 26.495 1.00 95.19 240 ILE A CA 1
ATOM 1990 C C . ILE A 1 240 ? -28.863 7.712 25.855 1.00 95.19 240 ILE A C 1
ATOM 1992 O O . ILE A 1 240 ? -29.717 6.854 26.073 1.00 95.19 240 ILE A O 1
ATOM 1996 N N . ASN A 1 241 ? -27.822 7.483 25.050 1.00 93.75 241 ASN A N 1
ATOM 1997 C CA . ASN A 1 241 ? -27.746 6.305 24.181 1.00 93.75 241 ASN A CA 1
ATOM 1998 C C . ASN A 1 241 ? -27.043 5.109 24.828 1.00 93.75 241 ASN A C 1
ATOM 2000 O O . ASN A 1 241 ? -27.166 3.996 24.321 1.00 93.75 241 ASN A O 1
ATOM 2004 N N . LYS A 1 242 ? -26.292 5.330 25.914 1.00 94.19 242 LYS A N 1
ATOM 2005 C CA . LYS A 1 242 ? -25.558 4.302 26.672 1.00 94.19 242 LYS A CA 1
ATOM 2006 C C . LYS A 1 242 ? -24.790 3.307 25.778 1.00 94.19 242 LYS A C 1
ATOM 2008 O O . LYS A 1 242 ? -24.967 2.096 25.932 1.00 94.19 242 LYS A O 1
ATOM 2013 N N . PRO A 1 243 ? -23.961 3.787 24.827 1.00 93.62 243 PRO A N 1
ATOM 2014 C CA . PRO A 1 243 ? -23.225 2.908 23.920 1.00 93.62 243 PRO A CA 1
ATOM 2015 C C . PRO A 1 243 ? -22.264 1.993 24.689 1.00 93.62 243 PRO A C 1
ATOM 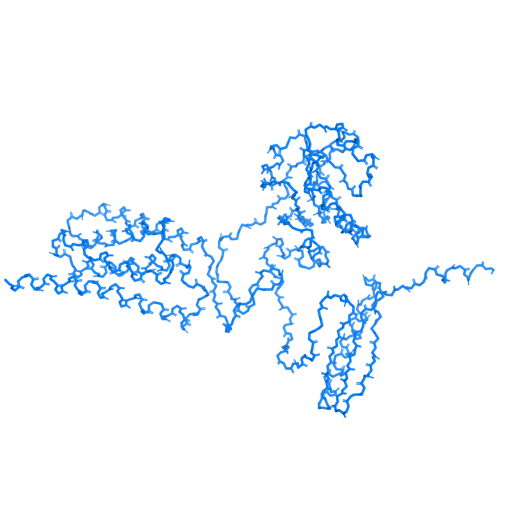2017 O O . PRO A 1 243 ? -21.665 2.403 25.687 1.00 93.62 243 PRO A O 1
ATOM 2020 N N . SER A 1 244 ? -22.088 0.757 24.216 1.00 93.00 244 SER A N 1
ATOM 2021 C CA . SER A 1 244 ? -21.186 -0.201 24.862 1.00 93.00 244 SER A CA 1
ATOM 2022 C C . SER A 1 244 ? -19.709 0.080 24.541 1.00 93.00 244 SER A C 1
ATOM 2024 O O . SER A 1 244 ? -19.374 0.782 23.584 1.00 93.00 244 SER A O 1
ATOM 2026 N N . GLY A 1 245 ? -18.790 -0.472 25.338 1.00 93.25 245 GLY A N 1
ATOM 2027 C CA . GLY A 1 245 ? -17.347 -0.243 25.188 1.00 93.25 245 GLY A CA 1
ATOM 2028 C C . GLY A 1 245 ? -16.845 1.038 25.865 1.00 93.25 245 GLY A C 1
ATOM 2029 O O . GLY A 1 245 ? -17.579 1.716 26.580 1.00 93.25 245 GLY A O 1
ATOM 2030 N N . ILE A 1 246 ? -15.561 1.348 25.677 1.00 95.81 246 ILE A N 1
ATOM 2031 C CA . ILE A 1 246 ? -14.924 2.529 26.275 1.00 95.81 246 ILE A CA 1
ATOM 2032 C C . ILE A 1 246 ? -15.258 3.754 25.427 1.00 95.81 246 ILE A C 1
ATOM 2034 O O . ILE A 1 246 ? -14.949 3.785 24.239 1.00 95.81 246 ILE A O 1
ATOM 2038 N N . GLN A 1 247 ? -15.845 4.772 26.049 1.00 97.44 247 GLN A N 1
ATOM 2039 C CA . GLN A 1 247 ? -16.183 6.035 25.399 1.00 97.44 247 GLN A CA 1
ATOM 2040 C C . GLN A 1 247 ? -15.127 7.086 25.742 1.00 97.44 247 GLN A C 1
ATOM 2042 O O . GLN A 1 247 ? -14.896 7.372 26.917 1.00 97.44 247 GLN A O 1
ATOM 2047 N N . LEU A 1 248 ? -14.497 7.664 24.720 1.00 97.69 248 LEU A N 1
ATOM 2048 C CA . LEU A 1 248 ? -13.460 8.685 24.853 1.00 97.69 248 LEU A CA 1
ATOM 2049 C C . LEU A 1 248 ? -13.746 9.881 23.942 1.00 97.69 248 LEU A C 1
ATOM 2051 O O . LEU A 1 248 ? -14.414 9.749 22.918 1.00 97.69 248 LEU A O 1
ATOM 2055 N N . ILE A 1 249 ? -13.162 11.032 24.261 1.00 97.31 249 ILE A N 1
ATOM 2056 C CA . ILE A 1 249 ? -13.159 12.223 23.409 1.00 97.31 249 ILE A CA 1
ATOM 2057 C C . ILE A 1 249 ? -11.737 12.737 23.167 1.00 97.31 249 ILE A C 1
ATOM 2059 O O . ILE A 1 249 ? -10.858 12.720 24.037 1.00 97.31 249 ILE A O 1
ATOM 2063 N N . SER A 1 250 ? -11.497 13.179 21.937 1.00 95.75 250 SER A N 1
ATOM 2064 C CA . SER A 1 250 ? -10.260 13.812 21.503 1.00 95.75 250 SER A CA 1
ATOM 2065 C C . SER A 1 250 ? -10.154 15.245 22.018 1.00 95.75 250 SER A C 1
ATOM 2067 O O . SER A 1 250 ? -11.004 16.073 21.728 1.00 95.75 250 SER A O 1
ATOM 2069 N N . LYS A 1 251 ? -9.036 15.571 22.679 1.00 92.12 251 LYS A N 1
ATOM 2070 C CA . LYS A 1 251 ? -8.714 16.951 23.098 1.00 92.12 251 LYS A CA 1
ATOM 2071 C C . LYS A 1 251 ? -8.435 17.892 21.922 1.00 92.12 251 LYS A C 1
ATOM 2073 O O . LYS A 1 251 ? -8.616 19.095 22.036 1.00 92.12 251 LYS A O 1
ATOM 2078 N N . ASP A 1 252 ? -7.932 17.340 20.818 1.00 89.56 252 ASP A N 1
ATOM 2079 C CA . ASP A 1 252 ? -7.579 18.085 19.610 1.00 89.56 252 ASP A CA 1
ATOM 2080 C C . ASP A 1 252 ? -7.803 17.190 18.389 1.00 89.56 252 ASP A C 1
ATOM 2082 O O . ASP A 1 252 ? -7.053 16.239 18.140 1.00 89.56 252 ASP A O 1
ATOM 2086 N N . TYR A 1 253 ? -8.863 17.478 17.633 1.00 88.31 253 TYR A N 1
ATOM 2087 C CA . TYR A 1 253 ? -9.203 16.697 16.450 1.00 88.31 253 TYR A CA 1
ATOM 2088 C C . TYR A 1 253 ? -8.114 16.755 15.373 1.00 88.31 253 TYR A C 1
ATOM 2090 O O . TYR A 1 253 ? -7.797 15.722 14.784 1.00 88.31 253 TYR A O 1
ATOM 2098 N N . ALA A 1 254 ? -7.499 17.915 15.124 1.00 85.62 254 ALA A N 1
ATOM 2099 C CA . ALA A 1 254 ? -6.475 18.049 14.090 1.00 85.62 254 ALA A CA 1
ATOM 2100 C C . ALA A 1 254 ? -5.250 17.187 14.422 1.00 85.62 254 ALA A C 1
ATOM 2102 O O . ALA A 1 254 ? -4.740 16.452 13.568 1.00 85.62 254 ALA A O 1
ATOM 2103 N N . LYS A 1 255 ? -4.828 17.198 15.690 1.00 87.81 255 LYS A N 1
ATOM 2104 C CA . LYS A 1 255 ? -3.753 16.331 16.177 1.00 87.81 255 LYS A CA 1
ATOM 2105 C C . LYS A 1 255 ? -4.122 14.853 16.063 1.00 87.81 255 LYS A C 1
ATOM 2107 O O . LYS A 1 255 ? -3.337 14.081 15.513 1.00 87.81 255 LYS A O 1
ATOM 2112 N N . THR A 1 256 ? -5.311 14.453 16.513 1.00 89.62 256 THR A N 1
ATOM 2113 C CA . THR A 1 256 ? -5.787 13.061 16.420 1.00 89.62 256 THR A CA 1
ATOM 2114 C C . THR A 1 256 ? -5.860 12.587 14.968 1.00 89.62 256 THR A C 1
ATOM 2116 O O . THR A 1 256 ? -5.336 11.522 14.634 1.00 89.62 256 THR A O 1
ATOM 2119 N N . ARG A 1 257 ? -6.412 13.411 14.071 1.00 85.88 257 ARG A N 1
ATOM 2120 C CA . ARG A 1 257 ? -6.475 13.148 12.630 1.00 85.88 257 ARG A CA 1
ATOM 2121 C C . ARG A 1 257 ? -5.090 12.891 12.047 1.00 85.88 257 ARG A C 1
ATOM 2123 O O . ARG A 1 257 ? -4.928 11.942 11.286 1.00 85.88 257 ARG A O 1
ATOM 2130 N N . ASN A 1 258 ? -4.093 13.691 12.415 1.00 82.06 258 ASN A N 1
ATOM 2131 C CA . ASN A 1 258 ? -2.725 13.527 11.926 1.00 82.06 258 ASN A CA 1
ATOM 2132 C C . ASN A 1 258 ? -2.043 12.278 12.506 1.00 82.06 258 ASN A C 1
ATOM 2134 O O . ASN A 1 258 ? -1.423 11.514 11.763 1.00 82.06 258 ASN A O 1
ATOM 2138 N N . LEU A 1 259 ? -2.192 12.025 13.811 1.00 86.00 259 LEU A N 1
ATOM 2139 C CA . LEU A 1 259 ? -1.594 10.866 14.487 1.00 86.00 259 LEU A CA 1
ATOM 2140 C C . LEU A 1 259 ? -2.078 9.544 13.879 1.00 86.00 259 LEU A C 1
ATOM 2142 O O . LEU A 1 259 ? -1.265 8.693 13.492 1.00 86.00 259 LEU A O 1
ATOM 2146 N N . PHE A 1 260 ? -3.396 9.413 13.724 1.00 84.31 260 PHE A N 1
ATOM 2147 C CA . PHE A 1 260 ? -4.048 8.228 13.166 1.00 84.31 260 PHE A CA 1
ATOM 2148 C C . PHE A 1 260 ? -4.205 8.280 11.639 1.00 84.31 260 PHE A C 1
ATOM 2150 O O . PHE A 1 260 ? -4.702 7.330 11.036 1.00 84.31 260 PHE A O 1
ATOM 2157 N N . GLU A 1 261 ? -3.723 9.350 10.994 1.00 83.56 261 GLU A N 1
ATOM 2158 C CA . GLU A 1 261 ? -3.809 9.587 9.548 1.00 83.56 261 GLU A CA 1
ATOM 2159 C C . GLU A 1 261 ? -5.248 9.402 9.006 1.00 83.56 261 GLU A C 1
ATOM 2161 O O . GLU A 1 261 ? -5.472 8.693 8.017 1.00 83.56 261 GLU A O 1
ATOM 2166 N N . LEU A 1 262 ? -6.238 9.985 9.684 1.00 83.19 262 LEU A N 1
ATOM 2167 C CA . LEU A 1 262 ? -7.651 9.845 9.333 1.00 83.19 262 LEU A CA 1
ATOM 2168 C C . LEU A 1 262 ? -7.985 10.714 8.108 1.00 83.19 262 LEU A C 1
ATOM 2170 O O . LEU A 1 262 ? -7.788 11.932 8.107 1.00 83.19 262 LEU A O 1
ATOM 2174 N N . SER A 1 263 ? -8.523 10.098 7.054 1.00 80.94 263 SER A N 1
ATOM 2175 C CA . SER A 1 263 ? -8.999 10.832 5.871 1.00 80.94 263 SER A CA 1
ATOM 2176 C C . SER A 1 263 ? -10.338 11.534 6.125 1.00 80.94 263 SER A C 1
ATOM 2178 O O . SER A 1 263 ? -10.580 12.586 5.540 1.00 80.94 263 SER A O 1
ATOM 2180 N N . GLY A 1 264 ? -11.151 10.993 7.035 1.00 85.25 264 GLY A N 1
ATOM 2181 C CA . GLY A 1 264 ? -12.457 11.492 7.465 1.00 85.25 264 GLY A CA 1
ATOM 2182 C C . GLY A 1 264 ? -13.038 10.581 8.553 1.00 85.25 264 GLY A C 1
ATOM 2183 O O . GLY A 1 264 ? -12.351 9.657 8.988 1.00 85.25 264 GLY A O 1
ATOM 2184 N N . ILE A 1 265 ? -14.274 10.850 8.977 1.00 90.94 265 ILE A N 1
ATOM 2185 C CA . ILE A 1 265 ? -15.073 9.973 9.849 1.00 90.94 265 ILE A CA 1
ATOM 2186 C C . ILE A 1 265 ? -16.380 9.574 9.131 1.00 90.94 265 ILE A C 1
ATOM 2188 O O . ILE A 1 265 ? -16.864 10.371 8.321 1.00 90.94 265 ILE A O 1
ATOM 2192 N N . PRO A 1 266 ? -16.957 8.386 9.398 1.00 91.88 266 PRO A N 1
ATOM 2193 C CA . PRO A 1 266 ? -16.484 7.359 10.330 1.00 91.88 266 PRO A CA 1
ATOM 2194 C C . PRO A 1 266 ? -15.165 6.723 9.881 1.00 91.88 266 PRO A C 1
ATOM 2196 O O . PRO A 1 266 ? -14.857 6.648 8.690 1.00 91.88 266 PRO A O 1
ATOM 2199 N N . ALA A 1 267 ? -14.351 6.310 10.847 1.00 90.25 267 ALA A N 1
ATOM 2200 C CA . ALA A 1 267 ? -13.120 5.576 10.583 1.00 90.25 267 ALA A CA 1
ATOM 2201 C C . ALA A 1 267 ? -12.902 4.510 11.650 1.00 90.25 267 ALA A C 1
ATOM 2203 O O . ALA A 1 267 ? -13.083 4.775 12.834 1.00 90.25 267 ALA A O 1
ATOM 2204 N N . HIS A 1 268 ? -12.451 3.332 11.225 1.00 90.06 268 HIS A N 1
ATOM 2205 C CA . HIS A 1 268 ? -12.246 2.184 12.101 1.00 90.06 268 HIS A CA 1
ATOM 2206 C C . HIS A 1 268 ? -10.781 1.749 12.047 1.00 90.06 268 HIS A C 1
ATOM 2208 O O . HIS A 1 268 ? -10.149 1.744 10.989 1.00 90.06 268 HIS A O 1
ATOM 2214 N N . ILE A 1 269 ? -10.198 1.413 13.191 1.00 88.69 269 ILE A N 1
ATOM 2215 C CA . ILE A 1 269 ? -8.813 0.946 13.300 1.00 88.69 269 ILE A CA 1
ATOM 2216 C C . ILE A 1 269 ? -8.783 -0.284 14.193 1.00 88.69 269 ILE A C 1
ATOM 2218 O O . ILE A 1 269 ? -9.368 -0.284 15.271 1.00 88.69 269 ILE A O 1
ATOM 2222 N N . VAL A 1 270 ? -8.053 -1.311 13.763 1.00 87.06 270 VAL A N 1
ATOM 2223 C CA . VAL A 1 270 ? -7.761 -2.483 14.591 1.00 87.06 270 VAL A CA 1
ATOM 2224 C C . VAL A 1 270 ? -6.288 -2.464 14.979 1.00 87.06 270 VAL A C 1
ATOM 2226 O O . VAL A 1 270 ? -5.423 -2.194 14.143 1.00 87.06 270 VAL A O 1
ATOM 2229 N N . VAL A 1 271 ? -6.006 -2.738 16.247 1.00 86.81 271 VAL A N 1
ATOM 2230 C CA . VAL A 1 271 ? -4.661 -2.769 16.827 1.00 86.81 271 VAL A CA 1
ATOM 2231 C C . VAL A 1 271 ? -4.440 -4.141 17.450 1.00 86.81 271 VAL A C 1
ATOM 2233 O O . VAL A 1 271 ? -5.280 -4.580 18.231 1.00 86.81 271 VAL A O 1
ATOM 2236 N N . ASN A 1 272 ? -3.342 -4.829 17.130 1.00 83.44 272 ASN A N 1
ATOM 2237 C CA . ASN A 1 272 ? -3.015 -6.101 17.791 1.00 83.44 272 ASN A CA 1
ATOM 2238 C C . ASN A 1 272 ? -2.360 -5.891 19.160 1.00 83.44 272 ASN A C 1
ATOM 2240 O O . ASN A 1 272 ? -2.039 -4.780 19.578 1.00 83.44 272 ASN A O 1
ATOM 2244 N N . THR A 1 273 ? -2.077 -7.008 19.826 1.00 82.44 273 THR A N 1
ATOM 2245 C CA . THR A 1 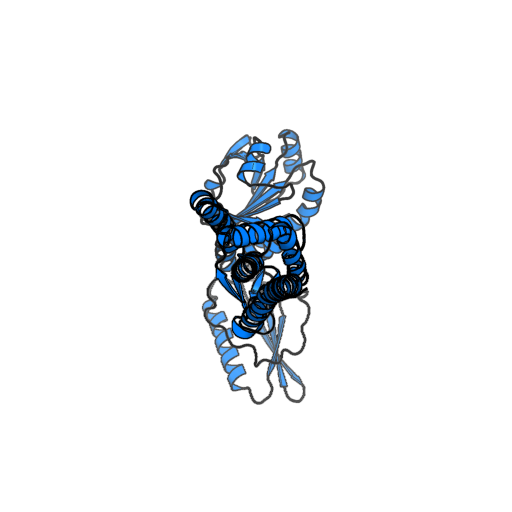273 ? -1.415 -7.058 21.132 1.00 82.44 273 THR A CA 1
ATOM 2246 C C . THR A 1 273 ? -0.002 -6.465 21.142 1.00 82.44 273 THR A C 1
ATOM 2248 O O . THR A 1 273 ? 0.477 -6.077 22.202 1.00 82.44 273 THR A O 1
ATOM 2251 N N . LYS A 1 274 ? 0.660 -6.342 19.982 1.00 79.31 274 LYS A N 1
ATOM 2252 C CA . LYS A 1 274 ? 1.975 -5.689 19.836 1.00 79.31 274 LYS A CA 1
ATOM 2253 C C . LYS A 1 274 ? 1.868 -4.173 19.636 1.00 79.31 274 LYS A C 1
ATOM 2255 O O . LYS A 1 274 ? 2.889 -3.496 19.532 1.00 79.31 274 LYS A O 1
ATOM 2260 N N . GLY A 1 275 ? 0.650 -3.632 19.573 1.00 80.50 275 GLY A N 1
ATOM 2261 C CA . GLY A 1 275 ? 0.400 -2.221 19.306 1.00 80.50 275 GLY A CA 1
ATOM 2262 C C . GLY A 1 275 ? 0.523 -1.852 17.830 1.00 80.50 275 GLY A C 1
ATOM 2263 O O . GLY A 1 275 ? 0.585 -0.675 17.509 1.00 80.50 275 GLY A O 1
ATOM 2264 N N . GLU A 1 276 ? 0.586 -2.808 16.913 1.00 82.88 276 GLU A N 1
ATOM 2265 C CA . GLU A 1 276 ? 0.627 -2.529 15.481 1.00 82.88 276 GLU A CA 1
ATOM 2266 C C . GLU A 1 276 ? -0.806 -2.280 14.978 1.00 82.88 276 GLU A C 1
ATOM 2268 O O . GLU A 1 276 ? -1.717 -3.050 15.287 1.00 82.88 276 GLU A O 1
ATOM 2273 N N . LEU A 1 277 ? -1.018 -1.200 14.217 1.00 82.62 277 LEU A N 1
ATOM 2274 C CA . LEU A 1 277 ? -2.347 -0.767 13.777 1.00 82.62 277 LEU A CA 1
ATOM 2275 C C . LEU A 1 277 ? -2.575 -0.978 12.278 1.00 82.62 277 LEU A C 1
ATOM 2277 O O . LEU A 1 277 ? -1.693 -0.744 11.444 1.00 82.62 277 LEU A O 1
ATOM 2281 N N . ALA A 1 278 ? -3.811 -1.329 11.936 1.00 75.62 278 ALA A N 1
ATOM 2282 C CA . ALA A 1 278 ? -4.312 -1.405 10.575 1.00 75.62 278 ALA A CA 1
ATOM 2283 C C . ALA A 1 278 ? -5.627 -0.624 10.450 1.00 75.62 278 ALA A C 1
ATOM 2285 O O . ALA A 1 278 ? -6.550 -0.789 11.248 1.00 75.62 278 ALA A O 1
ATOM 2286 N N . LYS A 1 279 ? -5.700 0.254 9.443 1.00 74.19 279 LYS A N 1
ATOM 2287 C CA . LYS A 1 279 ? -6.920 1.013 9.146 1.00 74.19 279 LYS A CA 1
ATOM 2288 C C . LYS A 1 279 ? -7.913 0.118 8.434 1.00 74.19 279 LYS A C 1
ATOM 2290 O O . LYS A 1 279 ? -7.555 -0.521 7.443 1.00 74.19 279 LYS A O 1
ATOM 2295 N N . GLU A 1 280 ? -9.151 0.169 8.884 1.00 69.69 280 GLU A N 1
ATOM 2296 C CA . GLU A 1 280 ? -10.255 -0.545 8.283 1.00 69.69 280 GLU A CA 1
ATOM 2297 C C . GLU A 1 280 ? -11.340 0.436 7.831 1.00 69.69 280 GLU A C 1
ATOM 2299 O O . GLU A 1 280 ? -11.633 1.436 8.484 1.00 69.69 280 GLU A O 1
ATOM 2304 N N . ARG A 1 281 ? -11.892 0.187 6.644 1.00 59.88 281 ARG A N 1
ATOM 2305 C CA . ARG A 1 281 ? -12.912 1.042 6.033 1.00 59.88 281 ARG A CA 1
ATOM 2306 C C . ARG A 1 281 ? -14.325 0.568 6.344 1.00 59.88 281 ARG A C 1
ATOM 2308 O O . ARG A 1 281 ? -15.247 1.333 6.111 1.00 59.88 281 ARG A O 1
ATOM 2315 N N . THR A 1 282 ? -14.504 -0.667 6.821 1.00 72.38 282 THR A N 1
ATOM 2316 C CA . THR A 1 282 ? -15.839 -1.250 7.030 1.00 72.38 282 THR A CA 1
ATOM 2317 C C . THR A 1 282 ? -15.914 -2.141 8.269 1.00 72.38 282 THR A C 1
ATOM 2319 O O . THR A 1 282 ? -15.011 -2.938 8.531 1.00 72.38 282 THR A O 1
ATOM 2322 N N . ILE A 1 283 ? -17.040 -2.075 8.982 1.00 78.75 283 ILE A N 1
ATOM 2323 C CA . ILE A 1 283 ? -17.329 -2.931 10.144 1.00 78.75 283 ILE A CA 1
ATOM 2324 C C . ILE A 1 283 ? -17.299 -4.419 9.753 1.00 78.75 283 ILE A C 1
ATOM 2326 O O . ILE A 1 283 ? -16.712 -5.230 10.465 1.00 78.75 283 ILE A O 1
ATOM 2330 N N . LYS A 1 284 ? -17.815 -4.779 8.569 1.00 71.38 284 LYS A N 1
ATOM 2331 C CA . LYS A 1 284 ? -17.775 -6.156 8.037 1.00 71.38 284 LYS A CA 1
ATOM 2332 C C . LYS A 1 284 ? -16.369 -6.745 7.976 1.00 71.38 284 LYS A C 1
ATOM 2334 O O . LYS A 1 284 ? -16.143 -7.883 8.379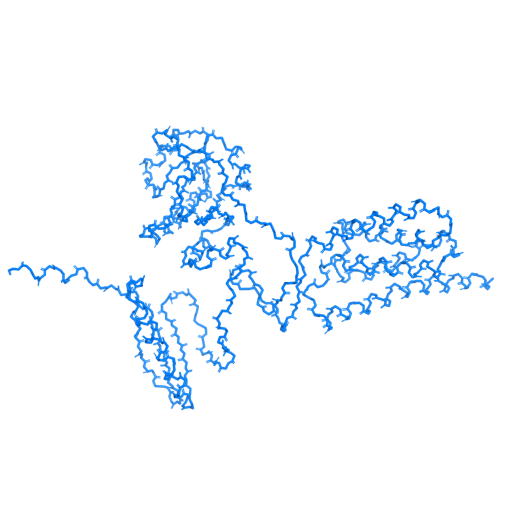 1.00 71.38 284 LYS A O 1
ATOM 2339 N N . LYS A 1 285 ? -15.399 -5.980 7.480 1.00 69.88 285 LYS A N 1
ATOM 2340 C CA . LYS A 1 285 ? -14.026 -6.476 7.396 1.00 69.88 285 LYS A CA 1
ATOM 2341 C C . LYS A 1 285 ? -13.367 -6.529 8.773 1.00 69.88 285 LYS A C 1
ATOM 2343 O O . LYS A 1 285 ? -12.628 -7.471 9.045 1.00 69.88 285 LYS A O 1
ATOM 2348 N N . ALA A 1 286 ? -13.705 -5.619 9.681 1.00 72.69 286 ALA A N 1
ATOM 2349 C CA . ALA A 1 286 ? -13.289 -5.755 11.070 1.00 72.69 286 ALA A CA 1
ATOM 2350 C C . ALA A 1 286 ? -13.851 -7.009 11.751 1.00 72.69 286 ALA A C 1
ATOM 2352 O O . ALA A 1 286 ? -13.116 -7.675 12.475 1.00 72.69 286 ALA A O 1
ATOM 2353 N N . TYR A 1 287 ? -15.102 -7.376 11.464 1.00 73.00 287 TYR A N 1
ATOM 2354 C CA . TYR A 1 287 ? -15.702 -8.630 11.921 1.00 73.00 287 TYR A CA 1
ATOM 2355 C C . TYR A 1 287 ? -14.835 -9.831 11.533 1.00 73.00 287 TYR A C 1
ATOM 2357 O O . TYR A 1 287 ? -14.472 -10.637 12.388 1.00 73.00 287 TYR A O 1
ATOM 2365 N N . SER A 1 288 ? -14.428 -9.900 10.258 1.00 67.94 288 SER A N 1
ATOM 2366 C CA . SER A 1 288 ? -13.572 -10.984 9.758 1.00 67.94 288 SER A CA 1
ATOM 2367 C C . SER A 1 288 ? -12.227 -11.064 10.496 1.00 67.94 288 SER A C 1
ATOM 2369 O O . SER A 1 288 ? -11.787 -12.151 10.859 1.00 67.94 288 SER A O 1
ATOM 2371 N N . LEU A 1 289 ? -11.616 -9.918 10.812 1.00 67.44 289 LEU A N 1
ATOM 2372 C CA . LEU A 1 289 ? -10.333 -9.853 11.519 1.00 67.44 289 LEU A CA 1
ATOM 2373 C C . LEU A 1 289 ? -10.445 -10.252 12.990 1.00 67.44 289 LEU A C 1
ATOM 2375 O O . LEU A 1 289 ? -9.567 -10.925 13.520 1.00 67.44 289 LEU A O 1
ATOM 2379 N N . LEU A 1 290 ? -11.513 -9.821 13.662 1.00 72.81 290 LEU A N 1
ATOM 2380 C CA . LEU A 1 290 ? -11.731 -10.133 15.073 1.00 72.81 290 LEU A CA 1
ATOM 2381 C C . LEU A 1 290 ? -12.158 -11.593 15.278 1.00 72.81 290 LEU A C 1
ATOM 2383 O O . LEU A 1 290 ? -11.880 -12.159 16.336 1.00 72.81 290 LEU A O 1
ATOM 2387 N N . SER A 1 291 ? -12.786 -12.213 14.272 1.00 66.69 291 SER A N 1
ATOM 2388 C CA . SER A 1 291 ? -13.186 -13.625 14.306 1.00 66.69 291 SER A CA 1
ATOM 2389 C C . SER A 1 291 ? -12.016 -14.611 14.226 1.00 66.69 291 SER A C 1
ATOM 2391 O O . SER A 1 291 ? -12.155 -15.744 14.682 1.00 66.69 291 SER A O 1
ATOM 2393 N N . ASP A 1 292 ? -10.853 -14.179 13.725 1.00 62.47 292 ASP A N 1
ATOM 2394 C CA . ASP A 1 292 ? -9.700 -15.047 13.498 1.00 62.47 292 ASP A CA 1
ATOM 2395 C C . ASP A 1 292 ? -8.397 -14.445 14.052 1.00 62.47 292 ASP A C 1
ATOM 2397 O O . ASP A 1 292 ? -7.712 -13.624 13.436 1.00 62.47 292 ASP A O 1
ATOM 2401 N N . SER A 1 293 ? -8.029 -14.890 15.255 1.00 52.22 293 SER A N 1
ATOM 2402 C CA . SER A 1 293 ? -6.839 -14.396 15.958 1.00 52.22 293 SER A CA 1
ATOM 2403 C C . SER A 1 293 ? -5.504 -14.743 15.286 1.00 52.22 293 SER A C 1
ATOM 2405 O O . SER A 1 293 ? -4.510 -14.065 15.559 1.00 52.22 293 SER A O 1
ATOM 2407 N N . ILE A 1 294 ? -5.465 -15.775 14.432 1.00 47.94 294 ILE A N 1
ATOM 2408 C CA . ILE A 1 294 ? -4.265 -16.144 13.667 1.00 47.94 294 ILE A CA 1
ATOM 2409 C C . ILE A 1 294 ? -4.083 -15.104 12.557 1.00 47.94 294 ILE A C 1
ATOM 2411 O O . ILE A 1 294 ? -3.038 -14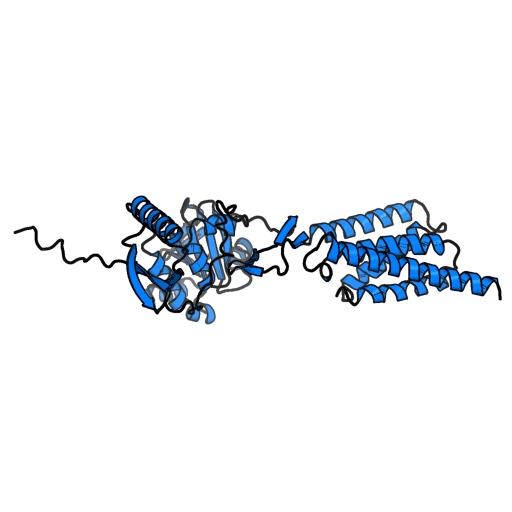.460 12.464 1.00 47.94 294 ILE A O 1
ATOM 2415 N N . HIS A 1 295 ? -5.158 -14.816 11.823 1.00 53.53 295 HIS A N 1
ATOM 2416 C CA . HIS A 1 295 ? -5.151 -13.840 10.737 1.00 53.53 295 HIS A CA 1
ATOM 2417 C C . HIS A 1 295 ? -4.992 -12.386 11.199 1.00 53.53 295 HIS A C 1
ATOM 2419 O O . HIS A 1 295 ? -4.488 -11.568 10.435 1.00 53.53 295 HIS A O 1
ATOM 2425 N N . LEU A 1 296 ? -5.355 -12.033 12.436 1.00 61.78 296 LEU A N 1
ATOM 2426 C CA . LEU A 1 296 ? -5.198 -10.666 12.947 1.00 61.78 296 LEU A CA 1
ATOM 2427 C C . LEU A 1 296 ? -3.727 -10.208 12.990 1.00 61.78 296 LEU A C 1
ATOM 2429 O O . LEU A 1 296 ? -3.396 -9.112 12.528 1.00 61.78 296 LEU A O 1
ATOM 2433 N N . ASN A 1 297 ? -2.833 -11.038 13.536 1.00 55.88 297 ASN A N 1
ATOM 2434 C CA . ASN A 1 297 ? -1.404 -10.713 13.616 1.00 55.88 297 ASN A CA 1
ATOM 2435 C C . ASN A 1 297 ? -0.757 -10.641 12.227 1.00 55.88 297 ASN A C 1
ATOM 2437 O O . ASN A 1 297 ? 0.124 -9.807 11.994 1.00 55.88 297 ASN A O 1
ATOM 2441 N N . ASP A 1 298 ? -1.241 -11.471 11.313 1.00 57.38 298 ASP A N 1
ATOM 2442 C CA . ASP A 1 298 ? -0.734 -11.629 9.955 1.00 57.38 298 ASP A CA 1
ATOM 2443 C C . ASP A 1 298 ? -1.248 -10.538 9.004 1.00 57.38 298 ASP A C 1
ATOM 2445 O O . ASP A 1 298 ? -0.472 -9.981 8.221 1.00 57.38 298 ASP A O 1
ATOM 2449 N N . PHE A 1 299 ? -2.510 -10.122 9.154 1.00 57.25 299 PHE A N 1
ATOM 2450 C CA . PHE A 1 299 ? -3.095 -8.936 8.520 1.00 57.25 299 PHE A CA 1
ATOM 2451 C C . PHE A 1 299 ? -2.304 -7.679 8.879 1.00 57.25 299 PHE A C 1
ATOM 2453 O O . PHE A 1 299 ? -1.930 -6.890 8.006 1.00 57.25 299 PHE A O 1
ATOM 2460 N N . ILE A 1 300 ? -1.995 -7.514 10.165 1.00 60.66 300 ILE A N 1
ATOM 2461 C CA . ILE A 1 300 ? -1.281 -6.339 10.650 1.00 60.66 300 ILE A CA 1
ATOM 2462 C C . ILE A 1 300 ? 0.181 -6.349 10.193 1.00 60.66 300 ILE A C 1
ATOM 2464 O O . ILE A 1 300 ? 0.676 -5.335 9.705 1.00 60.66 300 ILE A O 1
ATOM 2468 N N . ASN A 1 301 ? 0.860 -7.496 10.228 1.00 53.84 301 ASN A N 1
ATOM 2469 C CA . ASN A 1 301 ? 2.230 -7.620 9.716 1.00 53.84 301 ASN A CA 1
ATOM 2470 C C . ASN A 1 301 ? 2.320 -7.743 8.188 1.00 53.84 301 ASN A C 1
ATOM 2472 O O . ASN A 1 301 ? 3.423 -7.793 7.632 1.00 53.84 301 ASN A O 1
ATOM 2476 N N . ARG A 1 302 ? 1.173 -7.791 7.497 1.00 54.03 302 ARG A N 1
ATOM 2477 C CA . ARG A 1 302 ? 1.045 -8.110 6.069 1.00 54.03 302 ARG A CA 1
ATOM 2478 C C . ARG A 1 302 ? 1.868 -9.342 5.672 1.00 54.03 302 ARG A C 1
ATOM 2480 O O . ARG A 1 302 ? 2.438 -9.382 4.578 1.00 54.03 302 ARG A O 1
ATOM 2487 N N . LYS A 1 303 ? 2.015 -10.311 6.567 1.00 37.72 303 LYS A N 1
ATOM 2488 C CA . LYS A 1 303 ? 2.697 -11.582 6.324 1.00 37.72 303 LYS A CA 1
ATOM 2489 C C . LYS A 1 303 ? 1.681 -12.643 6.664 1.00 37.72 303 LYS A C 1
ATOM 2491 O O . LYS A 1 303 ? 1.315 -12.734 7.818 1.00 37.72 303 LYS A O 1
ATOM 2496 N N . LEU A 1 304 ? 1.228 -13.387 5.665 1.00 37.50 304 LEU A N 1
ATOM 2497 C CA . LEU A 1 304 ? 0.368 -14.536 5.899 1.00 37.50 304 LEU A CA 1
ATOM 2498 C C . LEU A 1 304 ? 1.092 -15.575 6.763 1.00 37.50 304 LEU A C 1
ATOM 2500 O O . LEU A 1 304 ? 2.325 -15.694 6.647 1.00 37.50 304 LEU A O 1
ATOM 2504 N N . PRO A 1 305 ? 0.351 -16.371 7.550 1.00 33.47 305 PRO A N 1
ATOM 2505 C CA . PRO A 1 305 ? 0.906 -17.604 8.064 1.00 33.47 305 PRO A CA 1
ATOM 2506 C C . PRO A 1 305 ? 1.265 -18.443 6.836 1.00 33.47 305 PRO A C 1
ATOM 2508 O O . PRO A 1 305 ? 0.482 -18.556 5.891 1.00 33.47 305 PRO A O 1
ATOM 2511 N N . LYS A 1 306 ? 2.490 -18.978 6.791 1.00 33.59 306 LYS A N 1
ATOM 2512 C CA . LYS A 1 306 ? 2.828 -19.968 5.766 1.00 33.59 306 LYS A CA 1
ATOM 2513 C C . LYS A 1 306 ? 1.831 -21.105 5.938 1.00 33.59 306 LYS A C 1
ATOM 2515 O O . LYS A 1 306 ? 1.782 -21.668 7.031 1.00 33.59 306 LYS A O 1
ATOM 2520 N N . GLU A 1 307 ? 1.062 -21.397 4.891 1.00 33.38 307 GLU A N 1
ATOM 2521 C CA . GLU A 1 307 ? 0.229 -22.593 4.807 1.00 33.38 307 GLU A CA 1
ATOM 2522 C C . GLU A 1 307 ? 1.061 -23.778 5.299 1.00 33.38 307 GLU A C 1
ATOM 2524 O O . GLU A 1 307 ? 2.007 -24.222 4.648 1.00 33.38 307 GLU A O 1
ATOM 2529 N N . THR A 1 308 ? 0.775 -24.234 6.511 1.00 31.80 308 THR A N 1
ATOM 2530 C CA . THR A 1 308 ? 1.241 -25.528 6.979 1.00 31.80 308 THR A CA 1
ATOM 2531 C C . THR A 1 308 ? 0.077 -26.451 6.684 1.00 31.80 308 THR A C 1
ATOM 2533 O O . THR A 1 308 ? -0.966 -26.379 7.324 1.00 31.80 308 THR A O 1
ATOM 2536 N N . ASN A 1 309 ? 0.282 -27.245 5.634 1.00 29.67 309 ASN A N 1
ATOM 2537 C CA . ASN A 1 309 ? -0.618 -28.230 5.037 1.00 29.67 309 ASN A CA 1
ATOM 2538 C C . ASN A 1 309 ? -1.661 -27.656 4.069 1.00 29.67 309 ASN A C 1
ATOM 2540 O O . ASN A 1 309 ? -2.851 -27.582 4.359 1.00 29.67 309 ASN A O 1
ATOM 2544 N N . SER A 1 310 ? -1.209 -27.356 2.849 1.00 28.39 310 SER A N 1
ATOM 2545 C CA . SER A 1 310 ? -2.067 -27.398 1.667 1.00 28.39 310 SER A CA 1
ATOM 2546 C C . SER A 1 310 ? -2.542 -28.845 1.460 1.00 28.39 310 SER A C 1
ATOM 2548 O O . SER A 1 310 ? -1.830 -29.666 0.876 1.00 28.39 310 SER A O 1
ATOM 2550 N N . PHE A 1 311 ? -3.723 -29.188 1.971 1.00 32.38 311 PHE A N 1
ATOM 2551 C CA . PHE A 1 311 ? -4.429 -30.376 1.499 1.00 32.38 311 PHE A CA 1
ATOM 2552 C C . PHE A 1 311 ? -4.889 -30.084 0.069 1.00 32.38 311 PHE A C 1
ATOM 2554 O O . PHE A 1 311 ? -5.474 -29.034 -0.193 1.00 32.38 311 PHE A O 1
ATOM 2561 N N . ASN A 1 312 ? -4.564 -30.965 -0.874 1.00 30.77 312 ASN A N 1
ATOM 2562 C CA . ASN A 1 312 ? -4.863 -30.738 -2.281 1.00 30.77 312 ASN A CA 1
ATOM 2563 C C . ASN A 1 312 ? -6.365 -30.977 -2.525 1.00 30.77 312 ASN A C 1
ATOM 2565 O O . ASN A 1 312 ? -6.813 -32.120 -2.603 1.00 30.77 312 ASN A O 1
ATOM 2569 N N . ILE A 1 313 ? -7.155 -29.896 -2.567 1.00 37.53 313 ILE A N 1
ATOM 2570 C CA . ILE A 1 313 ? -8.624 -29.940 -2.698 1.00 37.53 313 ILE A CA 1
ATOM 2571 C C . ILE A 1 313 ? -9.067 -30.195 -4.160 1.00 37.53 313 ILE A C 1
ATOM 2573 O O . ILE A 1 313 ? -10.249 -30.379 -4.443 1.00 37.53 313 ILE A O 1
ATOM 2577 N N . GLU A 1 314 ? -8.136 -30.293 -5.111 1.00 32.25 314 GLU A N 1
ATOM 2578 C CA . GLU A 1 314 ? -8.456 -30.444 -6.541 1.00 32.25 314 GLU A CA 1
ATOM 2579 C C . GLU A 1 314 ? -9.170 -31.761 -6.911 1.00 32.25 314 GLU A C 1
ATOM 2581 O O . GLU A 1 314 ? -9.794 -31.832 -7.967 1.00 32.25 314 GLU A O 1
ATOM 2586 N N . ASN A 1 315 ? -9.175 -32.774 -6.034 1.00 31.44 315 ASN A N 1
ATOM 2587 C CA . ASN A 1 315 ? -9.860 -34.051 -6.282 1.00 31.44 315 ASN A CA 1
ATOM 2588 C C . ASN A 1 315 ? -11.290 -34.143 -5.713 1.00 31.44 315 ASN A C 1
ATOM 2590 O O . ASN A 1 315 ? -11.950 -35.164 -5.904 1.00 31.44 315 ASN A O 1
ATOM 2594 N N . TYR A 1 316 ? -11.806 -33.110 -5.038 1.00 38.59 316 TYR A N 1
ATOM 2595 C CA . TYR A 1 316 ? -13.155 -33.152 -4.460 1.00 38.59 316 TYR A CA 1
ATOM 2596 C C . TYR A 1 316 ? -14.175 -32.503 -5.397 1.00 38.59 316 TYR A C 1
ATOM 2598 O O . TYR A 1 316 ? -14.133 -31.302 -5.668 1.00 38.59 316 TYR A O 1
ATOM 2606 N N . ARG A 1 317 ? -15.159 -33.277 -5.864 1.00 35.44 317 ARG A N 1
ATOM 2607 C CA . ARG A 1 317 ? -16.294 -32.724 -6.612 1.00 35.44 317 ARG A CA 1
ATOM 2608 C C . ARG A 1 317 ? -17.306 -32.136 -5.624 1.00 35.44 317 ARG A C 1
ATOM 2610 O O . ARG A 1 317 ? -18.190 -32.826 -5.129 1.00 35.44 317 ARG A O 1
ATOM 2617 N N . MET A 1 318 ? -17.162 -30.847 -5.326 1.00 35.34 318 MET A N 1
ATOM 2618 C CA . MET A 1 318 ? -18.155 -30.066 -4.580 1.00 35.34 318 MET A CA 1
ATOM 2619 C C . MET A 1 318 ? -19.485 -30.053 -5.343 1.00 35.34 318 MET A C 1
ATOM 2621 O O . MET A 1 318 ? -19.599 -29.423 -6.396 1.00 35.34 318 MET A O 1
ATOM 2625 N N . VAL A 1 319 ? -20.508 -30.734 -4.826 1.00 31.09 319 VAL A N 1
ATOM 2626 C CA . VAL A 1 319 ? -21.858 -30.659 -5.392 1.00 31.09 319 VAL A CA 1
ATOM 2627 C C . VAL A 1 319 ? -22.614 -29.548 -4.670 1.00 31.09 319 VAL A C 1
ATOM 2629 O O . VAL A 1 319 ? -23.145 -29.737 -3.582 1.00 31.09 319 VAL A O 1
ATOM 2632 N N . LYS A 1 320 ? -22.669 -28.397 -5.351 1.00 32.16 320 LYS A N 1
ATOM 2633 C CA . LYS A 1 320 ? -23.479 -27.201 -5.067 1.00 32.16 320 LYS A CA 1
ATOM 2634 C C . LYS A 1 320 ? -22.927 -26.259 -3.985 1.00 32.16 320 LYS A C 1
ATOM 2636 O O . LYS A 1 320 ? -22.954 -26.532 -2.791 1.00 32.16 320 LYS A O 1
ATOM 2641 N N . TYR A 1 321 ? -22.496 -25.086 -4.449 1.00 31.41 321 TYR A N 1
ATOM 2642 C CA . TYR A 1 321 ? -22.301 -23.892 -3.630 1.00 31.41 321 TYR A CA 1
ATOM 2643 C C . TYR A 1 321 ? -23.676 -23.460 -3.099 1.00 31.41 321 TYR A C 1
ATOM 2645 O O . TYR A 1 321 ? -24.571 -23.151 -3.888 1.00 31.41 321 TYR A O 1
ATOM 2653 N N . VAL A 1 322 ? -23.865 -23.479 -1.783 1.00 29.94 322 VAL A N 1
ATOM 2654 C CA . VAL A 1 322 ? -24.984 -22.790 -1.132 1.00 29.94 322 VAL A CA 1
ATOM 2655 C C . VAL A 1 322 ? -24.396 -21.509 -0.556 1.00 29.94 322 VAL A C 1
ATOM 2657 O O . VAL A 1 322 ? -23.347 -21.556 0.085 1.00 29.94 322 VAL A O 1
ATOM 2660 N N . GLU A 1 323 ? -25.008 -20.368 -0.872 1.00 28.47 323 GLU A N 1
ATOM 2661 C CA . GLU A 1 323 ? -24.606 -19.050 -0.376 1.00 28.47 323 GLU A CA 1
ATOM 2662 C C . GLU A 1 323 ? -24.324 -19.062 1.132 1.00 28.47 323 GLU A C 1
ATOM 2664 O O . GLU A 1 323 ? -24.967 -19.781 1.900 1.00 28.47 323 GLU A O 1
ATOM 2669 N N . PHE A 1 324 ? -23.378 -18.218 1.552 1.00 33.31 324 PHE A N 1
ATOM 2670 C CA . PHE A 1 324 ? -22.986 -17.956 2.944 1.00 33.31 324 PHE A CA 1
ATOM 2671 C C . PHE A 1 324 ? -24.091 -17.254 3.763 1.00 33.31 324 PHE A C 1
ATOM 2673 O O . PHE A 1 324 ? -23.813 -16.384 4.582 1.00 33.31 324 PHE A O 1
ATOM 2680 N N . ASP A 1 325 ? -25.347 -17.641 3.559 1.00 32.19 325 ASP A N 1
ATOM 2681 C CA . ASP A 1 325 ? -26.510 -17.100 4.260 1.00 32.19 325 ASP A CA 1
ATOM 2682 C C . ASP A 1 325 ? -27.009 -18.029 5.384 1.00 32.19 325 ASP A C 1
ATOM 2684 O O . ASP A 1 325 ? -27.889 -17.673 6.163 1.00 32.19 325 ASP A O 1
ATOM 2688 N N . SER A 1 326 ? -26.396 -19.208 5.560 1.00 36.38 326 SER A N 1
ATOM 2689 C CA . SER A 1 326 ? -26.660 -20.096 6.701 1.00 36.38 326 SER A CA 1
ATOM 2690 C C . SER A 1 326 ? -25.353 -20.599 7.318 1.00 36.38 326 SER A C 1
ATOM 2692 O O . SER A 1 326 ? -24.797 -21.611 6.905 1.00 36.38 326 SER A O 1
ATOM 2694 N N . ILE A 1 327 ? -24.871 -19.872 8.326 1.00 43.59 327 ILE A N 1
ATOM 2695 C CA . ILE A 1 327 ? -23.523 -19.880 8.935 1.00 43.59 327 ILE A CA 1
ATOM 2696 C C . ILE A 1 327 ? -22.997 -21.255 9.434 1.00 43.59 327 ILE A C 1
ATOM 2698 O O . ILE A 1 327 ? -21.842 -21.356 9.828 1.00 43.59 327 ILE A O 1
ATOM 2702 N N . ASN A 1 328 ? -23.767 -22.346 9.382 1.00 46.12 328 ASN A N 1
ATOM 2703 C CA . ASN A 1 328 ? -23.495 -23.545 10.185 1.00 46.12 328 ASN A CA 1
ATOM 2704 C C . ASN A 1 328 ? -23.591 -24.893 9.444 1.00 46.12 328 ASN A C 1
ATOM 2706 O O . ASN A 1 328 ? -23.792 -25.915 10.098 1.00 46.12 328 ASN A O 1
ATOM 2710 N N . THR A 1 329 ? -23.527 -24.985 8.113 1.00 39.09 329 THR A N 1
ATOM 2711 C CA . THR A 1 329 ? -23.626 -26.309 7.457 1.00 39.09 329 THR A CA 1
ATOM 2712 C C . THR A 1 329 ? -22.770 -26.421 6.208 1.00 39.09 329 THR A C 1
ATOM 2714 O O . THR A 1 329 ? -22.853 -25.574 5.325 1.00 39.09 329 THR A O 1
ATOM 2717 N N . VAL A 1 330 ? -21.997 -27.505 6.115 1.00 46.84 330 VAL A N 1
ATOM 2718 C CA . VAL A 1 330 ? -21.261 -27.871 4.903 1.00 46.84 330 VAL A CA 1
ATOM 2719 C C . VAL A 1 330 ? -21.664 -29.273 4.458 1.00 46.84 330 VAL A C 1
ATOM 2721 O O . VAL A 1 330 ? -21.822 -30.176 5.281 1.00 46.84 330 VAL A O 1
ATOM 2724 N N . TYR A 1 331 ? -21.865 -29.442 3.154 1.00 41.69 331 TYR A N 1
ATOM 2725 C CA . TYR A 1 331 ? -22.230 -30.712 2.536 1.00 41.69 331 TYR A CA 1
ATOM 2726 C C . TYR A 1 331 ? -21.064 -31.208 1.688 1.00 41.69 331 TYR A C 1
ATOM 2728 O O . TYR A 1 331 ? -20.542 -30.459 0.864 1.00 41.69 331 TYR A O 1
ATOM 2736 N N . TYR A 1 332 ? -20.697 -32.476 1.853 1.00 49.09 332 TYR A N 1
ATOM 2737 C CA . TYR A 1 332 ? -19.735 -33.146 0.980 1.00 49.09 332 TYR A CA 1
ATOM 2738 C C . TYR A 1 332 ? -20.300 -34.501 0.548 1.00 49.09 332 TYR A C 1
ATOM 2740 O O . TYR A 1 332 ? -21.022 -35.148 1.308 1.00 49.09 332 TYR A O 1
ATOM 2748 N N . THR A 1 333 ? -19.987 -34.926 -0.674 1.00 41.41 333 THR A N 1
ATOM 2749 C CA . THR A 1 333 ? -20.386 -36.232 -1.214 1.00 41.41 333 THR A CA 1
ATOM 2750 C C . THR A 1 333 ? -19.155 -37.100 -1.442 1.00 41.41 333 THR A C 1
ATOM 2752 O O . THR A 1 333 ? -18.111 -36.597 -1.862 1.00 41.41 333 THR A O 1
ATOM 2755 N N . THR A 1 334 ? -19.273 -38.393 -1.155 1.00 46.53 334 THR A N 1
ATOM 2756 C CA . THR A 1 334 ? -18.270 -39.405 -1.502 1.00 46.53 334 THR A CA 1
ATOM 2757 C C . THR A 1 334 ? -18.940 -40.498 -2.328 1.00 46.53 334 THR A C 1
ATOM 2759 O O . THR A 1 334 ? -19.989 -41.013 -1.925 1.00 46.53 334 THR A O 1
ATOM 2762 N N . ASN A 1 335 ? -18.334 -40.889 -3.450 1.00 47.53 335 ASN A N 1
ATOM 2763 C CA . ASN A 1 335 ? -18.778 -42.056 -4.216 1.00 47.53 335 ASN A CA 1
ATOM 2764 C C . ASN A 1 335 ? -18.235 -43.344 -3.562 1.00 47.53 335 ASN A C 1
ATOM 2766 O O . ASN A 1 335 ? -17.283 -43.299 -2.782 1.00 47.53 335 ASN A O 1
ATOM 2770 N N . GLU A 1 336 ? -18.803 -44.511 -3.889 1.00 44.28 336 GLU A N 1
ATOM 2771 C CA . GLU A 1 336 ? -18.486 -45.798 -3.231 1.00 44.28 336 GLU A CA 1
ATOM 2772 C C . GLU A 1 336 ? -16.996 -46.209 -3.218 1.00 44.28 336 GLU A C 1
ATOM 2774 O O . GLU A 1 336 ? -16.601 -47.037 -2.396 1.00 44.28 336 GLU A O 1
ATOM 2779 N N . LYS 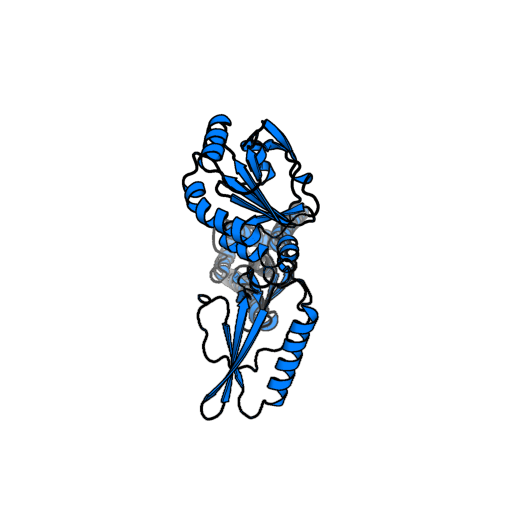A 1 337 ? -16.151 -45.621 -4.076 1.00 43.72 337 LYS A N 1
ATOM 2780 C CA . LYS A 1 337 ? -14.705 -45.905 -4.139 1.00 43.72 337 LYS A CA 1
ATOM 2781 C C . LYS A 1 337 ? -13.875 -45.271 -3.012 1.00 43.72 337 LYS A C 1
ATOM 2783 O O . LYS A 1 337 ? -12.754 -45.717 -2.792 1.00 43.72 337 LYS A O 1
ATOM 2788 N N . ASP A 1 338 ? -14.431 -44.329 -2.248 1.00 45.56 338 ASP A N 1
ATOM 2789 C CA . ASP A 1 338 ? -13.670 -43.479 -1.316 1.00 45.56 338 ASP A CA 1
ATOM 2790 C C . ASP A 1 338 ? -13.968 -43.760 0.174 1.00 45.56 338 ASP A C 1
ATOM 2792 O O . ASP A 1 338 ? -13.873 -42.877 1.029 1.00 45.56 338 ASP A O 1
ATOM 2796 N N . ARG A 1 339 ? -14.309 -45.010 0.530 1.00 42.00 339 ARG A N 1
ATOM 2797 C CA . ARG A 1 339 ? -14.572 -45.407 1.935 1.00 42.00 339 ARG A CA 1
ATOM 2798 C C . ARG A 1 339 ? -13.386 -45.156 2.876 1.00 42.00 339 ARG A C 1
ATOM 2800 O O . ARG A 1 339 ? -13.606 -44.843 4.043 1.00 42.00 339 ARG A O 1
ATOM 2807 N N . LEU A 1 340 ? -12.153 -45.273 2.375 1.00 42.09 340 LEU A N 1
ATOM 2808 C CA . LEU A 1 340 ? -10.936 -45.003 3.151 1.00 42.09 340 LEU A CA 1
ATOM 2809 C C . LEU A 1 340 ? -10.834 -43.510 3.513 1.00 42.09 340 LEU A C 1
ATOM 2811 O O . LEU A 1 340 ? -10.593 -43.161 4.663 1.00 42.09 340 LEU A O 1
ATOM 2815 N N . ILE A 1 341 ? -11.150 -42.641 2.552 1.00 44.22 341 ILE A N 1
ATOM 2816 C CA . ILE A 1 341 ? -11.110 -41.179 2.686 1.00 44.22 341 ILE A CA 1
ATOM 2817 C C . ILE A 1 341 ? -12.189 -40.698 3.663 1.00 44.22 341 ILE A C 1
ATOM 2819 O O . ILE A 1 341 ? -11.943 -39.831 4.499 1.00 44.22 341 ILE A O 1
ATOM 2823 N N . ALA A 1 342 ? -13.376 -41.312 3.627 1.00 45.12 342 ALA A N 1
ATOM 2824 C CA . ALA A 1 342 ? -14.420 -41.045 4.612 1.00 45.12 342 ALA A CA 1
ATOM 2825 C C . ALA A 1 342 ? -13.986 -41.422 6.041 1.00 45.12 342 ALA A C 1
ATOM 2827 O O . ALA A 1 342 ? -14.425 -40.774 6.991 1.00 45.12 342 ALA A O 1
ATOM 2828 N N . SER A 1 343 ? -13.141 -42.447 6.207 1.00 48.12 343 SER A N 1
ATOM 2829 C CA . SER A 1 343 ? -12.579 -42.842 7.506 1.00 48.12 343 SER A CA 1
ATOM 2830 C C . SER A 1 343 ? -11.536 -41.842 8.000 1.00 48.12 343 SER A C 1
ATOM 2832 O O . SER A 1 343 ? -11.624 -41.400 9.141 1.00 48.12 343 SER A O 1
ATOM 2834 N N . GLU A 1 344 ? -10.612 -41.419 7.135 1.00 49.88 344 GLU A N 1
ATOM 2835 C CA . GLU A 1 344 ? -9.572 -40.432 7.467 1.00 49.88 344 GLU A CA 1
ATOM 2836 C C . GLU A 1 344 ? -10.168 -39.069 7.842 1.00 49.88 344 GLU A C 1
ATOM 2838 O O . GLU A 1 344 ? -9.734 -38.427 8.801 1.00 49.88 344 GLU A O 1
ATOM 2843 N N . LEU A 1 345 ? -11.223 -38.646 7.137 1.00 50.75 345 LEU A N 1
ATOM 2844 C CA . LEU A 1 345 ? -11.944 -37.419 7.467 1.00 50.75 345 LEU A CA 1
ATOM 2845 C C . LEU A 1 345 ? -12.658 -37.528 8.826 1.00 50.75 345 LEU A C 1
ATOM 2847 O O . LEU A 1 345 ? -12.688 -36.553 9.577 1.00 50.75 345 LEU A O 1
ATOM 2851 N N . ASN A 1 346 ? -13.210 -38.703 9.164 1.00 51.81 346 ASN A N 1
ATOM 2852 C CA . ASN A 1 346 ? -13.819 -38.937 10.480 1.00 51.81 346 ASN A CA 1
ATOM 2853 C C . ASN A 1 346 ? -12.760 -38.886 11.592 1.00 51.81 346 ASN A C 1
ATOM 2855 O O . ASN A 1 346 ? -12.979 -38.198 12.585 1.00 51.81 346 ASN A O 1
ATOM 2859 N N . ASP A 1 347 ? -11.607 -39.534 11.407 1.00 53.28 347 ASP A N 1
ATOM 2860 C CA . ASP A 1 347 ? -10.513 -39.522 12.386 1.00 53.28 347 ASP A CA 1
ATOM 2861 C C . ASP A 1 347 ? -9.982 -38.104 12.621 1.00 53.28 347 ASP A C 1
ATOM 2863 O O . ASP A 1 347 ? -9.726 -37.707 13.762 1.00 53.28 347 ASP A O 1
ATOM 2867 N N . TYR A 1 348 ? -9.876 -37.297 11.562 1.00 52.47 348 TYR A N 1
ATOM 2868 C CA . TYR A 1 348 ? -9.490 -35.895 11.675 1.00 52.47 348 TYR A CA 1
ATOM 2869 C C . TYR A 1 348 ? -10.530 -35.067 12.442 1.00 52.47 348 TYR A C 1
ATOM 2871 O O . TYR A 1 348 ? -10.177 -34.318 13.355 1.00 52.47 348 TYR A O 1
ATOM 2879 N N . ILE A 1 349 ? -11.817 -35.232 12.125 1.00 52.94 349 ILE A N 1
ATOM 2880 C CA . ILE A 1 349 ? -12.912 -34.550 12.828 1.00 52.94 349 ILE A CA 1
ATOM 2881 C C . ILE A 1 349 ? -12.950 -34.951 14.311 1.00 52.94 349 ILE A C 1
ATOM 2883 O O . ILE A 1 349 ? -13.124 -34.093 15.181 1.00 52.94 349 ILE A O 1
ATOM 2887 N N . ASP A 1 350 ? -12.738 -36.226 14.624 1.00 54.28 350 ASP A N 1
ATOM 2888 C CA . ASP A 1 350 ? -12.683 -36.715 16.001 1.00 54.28 350 ASP A CA 1
ATOM 2889 C C . ASP A 1 350 ? -11.418 -36.252 16.735 1.00 54.28 350 ASP A C 1
ATOM 2891 O O . ASP A 1 350 ? -11.461 -36.001 17.943 1.00 54.28 350 ASP A O 1
ATOM 2895 N N . THR A 1 351 ? -10.309 -36.058 16.020 1.00 53.88 351 THR A N 1
ATOM 2896 C CA . THR A 1 351 ? -9.088 -35.445 16.561 1.00 53.88 351 THR A CA 1
ATOM 2897 C C . THR A 1 351 ? -9.328 -33.978 16.901 1.00 53.88 351 THR A C 1
ATOM 2899 O O . THR A 1 351 ? -9.080 -33.574 18.035 1.00 53.88 351 THR A O 1
ATOM 2902 N N . LEU A 1 352 ? -9.937 -33.206 15.995 1.00 50.06 352 LEU A N 1
ATOM 2903 C CA . LEU A 1 352 ? -10.356 -31.826 16.262 1.00 50.06 352 LEU A CA 1
ATOM 2904 C C . LEU A 1 352 ? -11.309 -31.743 17.462 1.00 50.06 352 LEU A C 1
ATOM 2906 O O . LEU A 1 352 ? -11.155 -30.879 18.326 1.00 50.06 352 LEU A O 1
ATOM 2910 N N . ARG A 1 353 ? -12.267 -32.671 17.567 1.00 50.53 353 ARG A N 1
ATOM 2911 C CA . ARG A 1 353 ? -13.194 -32.763 18.704 1.00 50.53 353 ARG A CA 1
ATOM 2912 C C . ARG A 1 353 ? -12.465 -33.059 20.021 1.00 50.53 353 ARG A C 1
ATOM 2914 O O . ARG A 1 353 ? -12.835 -32.509 21.058 1.00 50.53 353 ARG A O 1
ATOM 2921 N N . LYS A 1 354 ? -11.427 -33.901 19.997 1.00 52.69 354 LYS A N 1
ATOM 2922 C CA . LYS A 1 354 ? -10.595 -34.232 21.170 1.00 52.69 354 LYS A CA 1
ATOM 2923 C C . LYS A 1 354 ? -9.641 -33.099 21.563 1.00 52.69 354 LYS A C 1
ATOM 2925 O O . LYS A 1 354 ? -9.453 -32.872 22.759 1.00 52.69 354 LYS A O 1
ATOM 2930 N N . GLU A 1 355 ? -9.074 -32.382 20.596 1.00 49.03 355 GLU A N 1
ATOM 2931 C CA . GLU A 1 355 ? -8.166 -31.245 20.815 1.00 49.03 355 GLU A CA 1
ATOM 2932 C C . GLU A 1 355 ? -8.901 -29.985 21.303 1.00 49.03 355 GLU A C 1
ATOM 2934 O O . GLU A 1 355 ? -8.326 -29.161 22.015 1.00 49.03 355 GLU A O 1
ATOM 2939 N N . GLN A 1 356 ? -10.202 -29.856 21.021 1.00 53.31 356 GLN A N 1
ATOM 2940 C CA . GLN A 1 356 ? -11.034 -28.720 21.439 1.00 53.31 356 GLN A CA 1
ATOM 2941 C C . GLN A 1 356 ? -11.436 -28.688 22.928 1.00 53.31 356 GLN A C 1
ATOM 2943 O O . GLN A 1 356 ? -12.281 -27.870 23.305 1.00 53.31 356 GLN A O 1
ATOM 2948 N N . LYS A 1 357 ? -10.827 -29.496 23.810 1.00 44.31 357 LYS A N 1
ATOM 2949 C CA . LYS A 1 357 ? -11.093 -29.479 25.264 1.00 44.31 357 LYS A CA 1
ATOM 2950 C C . LYS A 1 357 ? -10.901 -28.070 25.869 1.00 44.31 357 LYS A C 1
ATOM 2952 O O . LYS A 1 357 ? -9.806 -27.716 26.295 1.00 44.31 357 LYS A O 1
ATOM 2957 N N . SER A 1 358 ? -12.003 -27.308 25.963 1.00 42.94 358 SER A N 1
ATOM 2958 C CA . SER A 1 358 ? -12.253 -26.048 26.706 1.00 42.94 358 SER A CA 1
ATOM 2959 C C . SER A 1 358 ? -12.300 -24.691 25.970 1.00 42.94 358 SER A C 1
ATOM 2961 O O . SER A 1 358 ? -12.614 -23.700 26.627 1.00 42.94 358 SER A O 1
ATOM 2963 N N . LYS A 1 359 ? -12.067 -24.576 24.649 1.00 42.19 359 LYS A N 1
ATOM 2964 C CA . LYS A 1 359 ? -12.029 -23.243 23.977 1.00 42.19 359 LYS A CA 1
ATOM 2965 C C . LYS A 1 359 ? -13.114 -22.955 22.948 1.00 42.19 359 LYS A C 1
ATOM 2967 O O . LYS A 1 359 ? -13.395 -21.787 22.689 1.00 42.19 359 LYS A O 1
ATOM 2972 N N . PHE A 1 360 ? -13.755 -23.986 22.420 1.00 40.81 360 PHE A N 1
ATOM 2973 C CA . PHE A 1 360 ? -14.966 -23.841 21.632 1.00 40.81 360 PHE A CA 1
ATOM 2974 C C . PHE A 1 360 ? -16.080 -24.473 22.444 1.00 40.81 360 PHE A C 1
ATOM 2976 O O . PHE A 1 360 ? -16.090 -25.679 22.668 1.00 40.81 360 PHE A O 1
ATOM 2983 N N . ILE A 1 361 ? -16.986 -23.646 22.957 1.00 36.38 361 ILE A N 1
ATOM 2984 C CA . ILE A 1 361 ? -18.228 -24.130 23.545 1.00 36.38 361 ILE A CA 1
ATOM 2985 C C . ILE A 1 361 ? -18.924 -24.927 22.439 1.00 36.38 361 ILE A C 1
ATOM 2987 O O . ILE A 1 361 ? -19.486 -24.331 21.522 1.00 36.38 361 ILE A O 1
ATOM 2991 N N . ASN A 1 362 ? -18.878 -26.261 22.498 1.00 39.22 362 ASN A N 1
ATOM 2992 C CA . ASN A 1 362 ? -20.002 -27.004 21.969 1.00 39.22 362 ASN A CA 1
ATOM 2993 C C . ASN A 1 362 ? -20.150 -27.051 20.451 1.00 39.22 362 ASN A C 1
ATOM 2995 O O . ASN A 1 362 ? -21.242 -26.737 20.004 1.00 39.22 362 ASN A O 1
ATOM 2999 N N . LEU A 1 363 ? -19.145 -27.430 19.660 1.00 39.03 363 LEU A N 1
ATOM 3000 C CA . LEU A 1 363 ? -19.378 -27.753 18.245 1.00 39.03 363 LEU A CA 1
ATOM 3001 C C . LEU A 1 363 ? -20.015 -29.146 18.137 1.00 39.03 363 LEU A C 1
ATOM 3003 O O . LEU A 1 363 ? -19.349 -30.177 18.253 1.00 39.03 363 LEU A O 1
ATOM 3007 N N . LEU A 1 364 ? -21.338 -29.176 17.967 1.00 37.97 364 LEU A N 1
ATOM 3008 C CA . LEU A 1 364 ? -22.093 -30.412 17.779 1.00 37.97 364 LEU A CA 1
ATOM 3009 C C . LEU A 1 364 ? -22.074 -30.760 16.291 1.00 37.97 364 LEU A C 1
ATOM 3011 O O . LEU A 1 364 ? -22.766 -30.130 15.499 1.00 37.97 364 LEU A O 1
ATOM 3015 N N . ILE A 1 365 ? -21.216 -31.717 15.939 1.00 44.28 365 ILE A N 1
ATOM 3016 C CA . ILE A 1 365 ? -21.096 -32.272 14.591 1.00 44.28 365 ILE A CA 1
ATOM 3017 C C . ILE A 1 365 ? -22.102 -33.414 14.468 1.00 44.28 365 ILE A C 1
ATOM 3019 O O . ILE A 1 365 ? -21.889 -34.489 15.036 1.00 44.28 365 ILE A O 1
ATOM 3023 N N . GLU A 1 366 ? -23.202 -33.154 13.766 1.00 41.88 366 GLU A N 1
ATOM 3024 C CA . GLU A 1 366 ? -24.227 -34.147 13.438 1.00 41.88 366 GLU A CA 1
ATOM 3025 C C . GLU A 1 366 ? -23.983 -34.696 12.037 1.00 41.88 366 GLU A C 1
ATOM 3027 O O . GLU A 1 366 ? -23.783 -33.933 11.094 1.00 41.88 366 GLU A O 1
ATOM 3032 N N . LYS A 1 367 ? -23.990 -36.028 11.926 1.00 46.59 367 LYS A N 1
ATOM 3033 C CA . LYS A 1 367 ? -23.737 -36.776 10.696 1.00 46.59 367 LYS A CA 1
ATOM 3034 C C . LYS A 1 367 ? -25.032 -37.449 10.271 1.00 46.59 367 LYS A C 1
ATOM 3036 O O . LYS A 1 367 ? -25.463 -38.414 10.896 1.00 46.59 367 LYS A O 1
ATOM 3041 N N . HIS A 1 368 ? -25.629 -36.959 9.193 1.00 48.56 368 HIS A N 1
ATOM 3042 C CA . HIS A 1 368 ? -26.774 -37.615 8.571 1.00 48.56 368 HIS A CA 1
ATOM 3043 C C . HIS A 1 368 ? -26.330 -38.202 7.236 1.00 48.56 368 HIS A C 1
ATOM 3045 O O . HIS A 1 368 ? -26.090 -37.426 6.310 1.00 48.56 368 HIS A O 1
ATOM 3051 N N . PRO A 1 369 ? -26.172 -39.533 7.124 1.00 47.09 369 PRO A N 1
ATOM 3052 C CA . PRO A 1 369 ? -26.021 -40.153 5.821 1.00 47.09 369 PRO A CA 1
ATOM 3053 C C . PRO A 1 369 ? -27.339 -39.968 5.065 1.00 47.09 369 PRO A C 1
ATOM 3055 O O . PRO A 1 369 ? -28.374 -40.486 5.481 1.00 47.09 369 PRO A O 1
ATOM 3058 N N . ILE A 1 370 ? -27.311 -39.199 3.980 1.00 47.03 370 ILE A N 1
ATOM 3059 C CA . ILE A 1 370 ? -28.424 -39.154 3.029 1.00 47.03 370 ILE A CA 1
ATOM 3060 C C . ILE A 1 370 ? -28.052 -40.123 1.916 1.00 47.03 370 ILE A C 1
ATOM 3062 O O . ILE A 1 370 ? -27.038 -39.938 1.243 1.00 47.03 370 ILE A O 1
ATOM 3066 N N . GLN A 1 371 ? -28.829 -41.194 1.790 1.00 46.38 371 GLN A N 1
ATOM 3067 C CA . GLN A 1 371 ? -28.609 -42.219 0.783 1.00 46.38 371 GLN A CA 1
ATOM 3068 C C . GLN A 1 371 ? -29.250 -41.741 -0.524 1.00 46.38 371 GLN A C 1
ATOM 3070 O O . GLN A 1 371 ? -30.474 -41.678 -0.620 1.00 46.38 371 GLN A O 1
ATOM 3075 N N . ASP A 1 372 ? -28.429 -41.374 -1.509 1.00 44.00 372 ASP A N 1
ATOM 3076 C CA . ASP A 1 372 ? -28.891 -41.082 -2.867 1.00 44.00 372 ASP A CA 1
ATOM 3077 C C . ASP A 1 372 ? -28.159 -41.994 -3.849 1.00 44.00 372 ASP A C 1
ATOM 3079 O O . ASP A 1 372 ? -26.960 -41.825 -4.064 1.00 44.00 372 ASP A O 1
ATOM 3083 N N . LYS A 1 373 ? -28.910 -42.982 -4.355 1.00 46.88 373 LYS A N 1
ATOM 3084 C CA . LYS A 1 373 ? -28.621 -44.041 -5.345 1.00 46.88 373 LYS A CA 1
ATOM 3085 C C . LYS A 1 373 ? -27.198 -44.636 -5.406 1.00 46.88 373 LYS A C 1
ATOM 3087 O O . LYS A 1 373 ? -27.103 -45.843 -5.240 1.00 46.88 373 LYS A O 1
ATOM 3092 N N . ASP A 1 374 ? -26.139 -43.839 -5.569 1.00 43.84 374 ASP A N 1
ATOM 3093 C CA . ASP A 1 374 ? -24.735 -44.272 -5.732 1.00 43.84 374 ASP A CA 1
ATOM 3094 C C . ASP A 1 374 ? -23.710 -43.494 -4.859 1.00 43.84 374 ASP A C 1
ATOM 3096 O O . ASP A 1 374 ? -22.493 -43.632 -5.032 1.00 43.84 374 ASP A O 1
ATOM 3100 N N . SER A 1 375 ? -24.159 -42.635 -3.932 1.00 43.22 375 SER A N 1
ATOM 3101 C CA . SER A 1 375 ? -23.273 -41.791 -3.112 1.00 43.22 375 SER A CA 1
ATOM 3102 C C . SER A 1 375 ? -23.740 -41.639 -1.662 1.00 43.22 375 SER A C 1
ATOM 3104 O O . SER A 1 375 ? -24.936 -41.682 -1.361 1.00 43.22 375 SER A O 1
ATOM 3106 N N . ILE A 1 376 ? -22.780 -41.452 -0.749 1.00 48.19 376 ILE A N 1
ATOM 3107 C CA . ILE A 1 376 ? -23.057 -41.077 0.641 1.00 48.19 376 ILE A CA 1
ATOM 3108 C C . ILE A 1 376 ? -22.819 -39.577 0.765 1.00 48.19 376 ILE A C 1
ATOM 3110 O O . ILE A 1 376 ? -21.692 -39.100 0.621 1.00 48.19 376 ILE A O 1
ATOM 3114 N N . ILE A 1 377 ? -23.886 -38.832 1.046 1.00 49.09 377 ILE A N 1
ATOM 3115 C CA . ILE A 1 377 ? -23.793 -37.405 1.342 1.00 49.09 377 ILE A CA 1
ATOM 3116 C C . ILE A 1 377 ? -23.622 -37.252 2.849 1.00 49.09 377 ILE A C 1
ATOM 3118 O O . ILE A 1 377 ? -24.478 -37.676 3.630 1.00 49.09 377 ILE A O 1
ATOM 3122 N N . TYR A 1 378 ? -22.526 -36.618 3.255 1.00 49.25 378 TYR A N 1
ATOM 3123 C CA . TYR A 1 378 ? -22.295 -36.219 4.632 1.00 49.25 378 TYR A CA 1
ATOM 3124 C C . TYR A 1 378 ? -22.669 -34.753 4.799 1.00 49.25 378 TYR A C 1
ATOM 3126 O O . TYR A 1 378 ? -21.998 -33.844 4.305 1.00 49.25 378 TYR A O 1
ATOM 3134 N N . LYS A 1 379 ? -23.762 -34.528 5.524 1.00 46.78 379 LYS A N 1
ATOM 3135 C CA . LYS A 1 379 ? -24.087 -33.216 6.073 1.00 46.78 379 LYS A CA 1
ATOM 3136 C C . LYS A 1 379 ? -23.269 -33.029 7.344 1.00 46.78 379 LYS A C 1
ATOM 3138 O O . LYS A 1 379 ? -23.429 -33.814 8.272 1.00 46.78 379 LYS A O 1
ATOM 3143 N N . VAL A 1 380 ? -22.419 -32.009 7.380 1.00 50.53 380 VAL A N 1
ATOM 3144 C CA . VAL A 1 380 ? -21.704 -31.573 8.581 1.00 50.53 380 VAL A CA 1
ATOM 3145 C C . VAL A 1 380 ? -22.372 -30.294 9.056 1.00 50.53 380 VAL A C 1
ATOM 3147 O O . VAL A 1 380 ? -22.230 -29.236 8.442 1.00 50.53 380 VAL A O 1
ATOM 3150 N N . VAL A 1 381 ? -23.148 -30.400 10.131 1.00 45.22 381 VAL A N 1
ATOM 3151 C CA . VAL A 1 381 ? -23.734 -29.235 10.799 1.00 45.22 381 VAL A CA 1
ATOM 3152 C C . VAL A 1 381 ? -22.794 -28.797 11.908 1.00 45.22 381 VAL A C 1
ATOM 3154 O O . VAL A 1 381 ? -22.380 -29.607 12.728 1.00 45.22 381 VAL A O 1
ATOM 3157 N N . PHE A 1 382 ? -22.469 -27.514 11.944 1.00 48.28 382 PHE A N 1
ATOM 3158 C CA . PHE A 1 382 ? -21.717 -26.881 13.013 1.00 48.28 382 PHE A CA 1
ATOM 3159 C C . PHE A 1 382 ? -22.698 -26.173 13.942 1.00 48.28 382 PHE A C 1
ATOM 3161 O O . PHE A 1 382 ? -22.962 -24.984 13.801 1.00 48.28 382 PHE A O 1
ATOM 3168 N N . ASN A 1 383 ? -23.292 -26.903 14.885 1.00 42.81 383 ASN A N 1
ATOM 3169 C CA . ASN A 1 383 ? -24.200 -26.281 15.845 1.00 42.81 383 ASN A CA 1
ATOM 3170 C C . ASN A 1 383 ? -23.415 -25.690 17.014 1.00 42.81 383 ASN A C 1
ATOM 3172 O O . ASN A 1 383 ? -22.670 -26.411 17.674 1.00 42.81 383 ASN A O 1
ATOM 3176 N N . LYS A 1 384 ? -23.628 -24.402 17.313 1.00 42.16 384 LYS A N 1
ATOM 3177 C CA . LYS A 1 384 ? -23.239 -23.804 18.595 1.00 42.16 384 LYS A CA 1
ATOM 3178 C C . LYS A 1 384 ? -24.179 -24.363 19.654 1.00 42.16 384 LYS A C 1
ATOM 3180 O O . LYS A 1 384 ? -25.336 -23.967 19.753 1.00 42.16 384 LYS A O 1
ATOM 3185 N N . SER A 1 385 ? -23.696 -25.332 20.406 1.00 39.62 385 SER A N 1
ATOM 3186 C CA . SER A 1 385 ? -24.438 -25.985 21.472 1.00 39.62 385 SER A CA 1
ATOM 3187 C C . SER A 1 385 ? -24.937 -24.954 22.494 1.00 39.62 385 SER A C 1
ATOM 3189 O O . SER A 1 385 ? -24.147 -24.339 23.213 1.00 39.62 385 SER A O 1
ATOM 3191 N N . LYS A 1 386 ? -26.258 -24.772 22.587 1.00 40.56 386 LYS A N 1
ATOM 3192 C CA . LYS A 1 386 ? -26.888 -24.336 23.836 1.00 40.56 386 LYS A CA 1
ATOM 3193 C C . LYS A 1 386 ? -26.840 -25.549 24.768 1.00 40.56 386 LYS A C 1
ATOM 3195 O O . LYS A 1 386 ? -27.748 -26.365 24.722 1.00 40.56 386 LYS A O 1
ATOM 3200 N N . VAL A 1 387 ? -25.772 -25.726 25.552 1.00 33.62 387 VAL A N 1
ATOM 3201 C CA . VAL A 1 387 ? -25.906 -26.579 26.746 1.00 33.62 387 VAL A CA 1
ATOM 3202 C C . VAL A 1 387 ? -26.581 -25.743 27.805 1.00 33.62 387 VAL A C 1
ATOM 3204 O O . VAL A 1 387 ? -26.129 -24.657 28.163 1.00 33.62 387 VAL A O 1
ATOM 3207 N N . ASP A 1 388 ? -27.714 -26.274 28.218 1.00 30.95 388 ASP A N 1
ATOM 3208 C CA . ASP A 1 388 ? -28.718 -25.674 29.057 1.00 30.95 388 ASP A CA 1
ATOM 3209 C C . ASP A 1 388 ? -28.194 -25.099 30.373 1.00 30.95 388 ASP A C 1
ATOM 3211 O O . ASP A 1 388 ? -27.599 -25.781 31.206 1.00 30.95 388 ASP A O 1
ATOM 3215 N N . ILE A 1 389 ? -28.631 -23.869 30.626 1.00 29.17 389 ILE A N 1
ATOM 3216 C CA . ILE A 1 389 ? -28.739 -23.227 31.943 1.00 29.17 389 ILE A CA 1
ATOM 3217 C C . ILE A 1 389 ? -29.770 -23.962 32.851 1.00 29.17 389 ILE A C 1
ATOM 3219 O O . ILE A 1 389 ? -30.050 -23.531 33.962 1.00 29.17 389 ILE A O 1
ATOM 3223 N N . LEU A 1 390 ? -30.315 -25.121 32.450 1.00 28.75 390 LEU A N 1
ATOM 3224 C CA . LEU A 1 390 ? -31.408 -25.818 33.150 1.00 28.75 390 LEU A CA 1
ATOM 3225 C C . LEU A 1 390 ? -31.034 -27.133 33.863 1.00 28.75 390 LEU A C 1
ATOM 3227 O O . LEU A 1 390 ? -31.923 -27.790 34.397 1.00 28.75 390 LEU A O 1
ATOM 3231 N N . LYS A 1 391 ? -29.750 -27.506 33.977 1.00 32.00 391 LYS A N 1
ATOM 3232 C CA . LYS A 1 391 ? -29.321 -28.678 34.784 1.00 32.00 391 LYS A CA 1
ATOM 3233 C C . LYS A 1 391 ? -28.404 -28.375 35.980 1.00 32.00 391 LYS A C 1
ATOM 3235 O O . LYS A 1 391 ? -27.772 -29.285 36.501 1.00 32.00 391 LYS A O 1
ATOM 3240 N N . MET A 1 392 ? -28.385 -27.133 36.473 1.00 31.14 392 MET A N 1
ATOM 3241 C CA . MET A 1 392 ? -27.781 -26.795 37.780 1.00 31.14 392 MET A CA 1
ATOM 3242 C C . MET A 1 392 ? -28.798 -26.478 38.894 1.00 31.14 392 MET A C 1
ATOM 3244 O O . MET A 1 392 ? -28.393 -26.310 40.036 1.00 31.14 392 MET A O 1
ATOM 3248 N N . ASN A 1 393 ? -30.110 -26.489 38.614 1.00 33.50 393 ASN A N 1
ATOM 3249 C CA . ASN A 1 393 ? -31.159 -26.250 39.625 1.00 33.50 393 ASN A CA 1
ATOM 3250 C C . ASN A 1 393 ? -31.906 -27.515 40.097 1.00 33.50 393 ASN A C 1
ATOM 3252 O O . ASN A 1 393 ? -32.959 -27.409 40.718 1.00 33.50 393 ASN A O 1
ATOM 3256 N N . GLN A 1 394 ? -31.373 -28.717 39.853 1.00 37.97 394 GLN A N 1
ATOM 3257 C CA . GLN A 1 394 ? -31.922 -29.965 40.412 1.00 37.97 394 GLN A CA 1
ATOM 3258 C C . GLN A 1 394 ? -30.826 -30.908 40.929 1.00 37.97 394 GLN A C 1
ATOM 3260 O O . GLN A 1 394 ? -30.773 -32.080 40.572 1.00 37.97 394 GLN A O 1
ATOM 3265 N N . SER A 1 395 ? -29.947 -30.398 41.793 1.00 36.22 395 SER A N 1
ATOM 3266 C CA . SER A 1 395 ? -29.162 -31.249 42.704 1.00 36.22 395 SER A CA 1
ATOM 3267 C C . SER A 1 395 ? -28.805 -30.552 44.022 1.00 36.22 395 SER A C 1
ATOM 3269 O O . SER A 1 395 ? -27.737 -30.791 44.568 1.00 36.22 395 SER A O 1
ATOM 3271 N N . ASN A 1 396 ? -29.687 -29.684 44.521 1.00 40.59 396 ASN A N 1
ATOM 3272 C CA . ASN A 1 396 ? -29.702 -29.266 45.922 1.00 40.59 396 ASN A CA 1
ATOM 3273 C C . ASN A 1 396 ? -31.153 -29.332 46.406 1.00 40.59 396 ASN A C 1
ATOM 3275 O O . ASN A 1 396 ? -31.885 -28.341 46.393 1.00 40.59 396 ASN A O 1
ATOM 3279 N N . LYS A 1 397 ? -31.568 -30.546 46.757 1.00 36.47 397 LYS A N 1
ATOM 3280 C CA . LYS A 1 397 ? -32.600 -30.803 47.753 1.00 36.47 397 LYS A CA 1
ATOM 3281 C C . LYS A 1 397 ? -32.014 -31.774 48.759 1.00 36.47 397 LYS A C 1
ATOM 3283 O O . LYS A 1 397 ? -31.349 -32.723 48.285 1.00 36.47 397 LYS A O 1
#

InterPro domains:
  IPR012336 Thioredoxin-like fold [PF13905] (186-276)
  IPR013766 Thioredoxin domain [PS51352] (159-291)
  IPR036249 Thioredoxin-like superfamily [SSF52833] (163-279)
  IPR050553 Thioredoxin family ResA/DsbE subfamily [PTHR42852] (150-280)

Sequence (397 aa):
MKEKLIIISKIILGILSIILPFIAIVYLLTNVVRIYEYDQLKWIALLICALGFYISGIINRKTPLKLIPLLYISLFIFIPMRCFYFPLIYFLVLFSTISLILTRKEFNKKIKLTSMTIMSGIFIYFLFSQPLIIKQGETIQKNQYGDLINGKTIWDFSKKKSKLLPESTFLDSHSKLFDLKSLKDKTLYISFWATWCRPCHLEKPELEKLKADFGNNKKIVFIDISVDSDQEKWKEYIEINKPSGIQLISKDYAKTRNLFELSGIPAHIVVNTKGELAKERTIKKAYSLLSDSIHLNDFINRKLPKETNSFNIENYRMVKYVEFDSINTVYYTTNEKDRLIASELNDYIDTLRKEQKSKFINLLIEKHPIQDKDSIIYKVVFNKSKVDILKMNQSNK

Foldseek 3Di:
DVVVVLLVVLLVVLLVLLVVLVVVLVCCCCPPQNWDLVLQQLLSLLVSLLRSLLVSLLSCQPHDPVCLVSSCVSVVVNVVSVQPDPPSVVSSVLSNVLSNLLSYPVDDPVSNVVSVVVSVVVSVCSNQCDWIKTAQDDDFDQDPLGDTDRIDTPDHNNPDQFDFADFAWWAFLVRDTDTPCVLAQAKEKEWEDEPPGPVQVVCQVVVLVLCVVCVPPPRYFYEYEYADPDSVSLSVVCVVVVRDGTYTYHPHNVVVCVSVVPPDPRWIWIAHNRRGIDTDDDSVVVSVLSVDVQVVVCSSRVHHDPPPDPPPCVPFDQDDDDDCPPVWKDKGKDFPVCPVVVVVVVVVVVVVVVVPVPDQQDQDFDFDFDDDPGITMTMGTGDNDPPDPPPPPPDDD

Secondary structure (DSSP, 8-state):
-HHHHHHHHHHHHHHHHHHHHHHHHHHIIIIIS-BTTGGG-HHHHHHHHHHHHHHHHHHTTTS-GGGGGGGGGGGGGGTTTT--STTHHHHHHHHHHHHHHHH-SSS-HHHHHHHHHHHHHHHHHHHHHS-EEEESSS--EE-TTS-EETEEEEE-TT--PPEEPP--EEE-TTS-EEEGGGGTTSEEEEEEE-TT-HHHHHHHHHHHHHHHHHTT-TTEEEEEEE--S-HHHHHHHHHHH--SSEEEE-S-HHHHHHHTT-SSSSEEEEE-TT-EEEEES-HHHHHHHHH-HHHHHHHHHT-PPP-S----GGG--------TTSTTEEEEEEEGGGHHHHHHHHHHHHHHHHHTTTTSS-EEEEEEEEEETTEEEEEEEEEE----TTSSSSS--

Radius of gyration: 31.38 Å; chains: 1; bounding box: 64×66×102 Å

pLDDT: mean 75.53, std 22.09, range [28.39, 97.69]

Organism: NCBI:txid1230530